Protein AF-A0A2G9I532-F1 (afdb_monomer)

Structure (mmCIF, N/CA/C/O backbone):
data_AF-A0A2G9I532-F1
#
_entry.id   AF-A0A2G9I532-F1
#
loop_
_atom_site.group_PDB
_atom_site.id
_atom_site.type_symbol
_atom_site.label_atom_id
_atom_site.label_alt_id
_atom_site.label_comp_id
_atom_site.label_asym_id
_atom_site.label_entity_id
_atom_site.label_seq_id
_atom_site.pdbx_PDB_ins_code
_atom_site.Cartn_x
_atom_site.Cartn_y
_atom_site.Cartn_z
_atom_site.occupancy
_atom_site.B_iso_or_equiv
_atom_site.auth_seq_id
_atom_site.auth_comp_id
_atom_site.auth_asym_id
_atom_site.auth_atom_id
_atom_site.pdbx_PDB_model_num
ATOM 1 N N . MET A 1 1 ? -0.725 2.016 -11.690 1.00 39.81 1 MET A N 1
ATOM 2 C CA . MET A 1 1 ? -0.797 2.343 -10.247 1.00 39.81 1 MET A CA 1
ATOM 3 C C . MET A 1 1 ? -2.240 2.100 -9.838 1.00 39.81 1 MET A C 1
ATOM 5 O O . MET A 1 1 ? -3.079 2.939 -10.119 1.00 39.81 1 MET A O 1
ATOM 9 N N . ASN A 1 2 ? -2.552 0.916 -9.301 1.00 62.09 2 ASN A N 1
ATOM 10 C CA . ASN A 1 2 ? -3.937 0.419 -9.201 1.00 62.09 2 ASN A CA 1
ATOM 11 C C . ASN A 1 2 ? -4.460 0.492 -7.757 1.00 62.09 2 ASN A C 1
ATOM 13 O O . ASN A 1 2 ? -4.952 -0.496 -7.221 1.00 62.09 2 ASN A O 1
ATOM 17 N N . ARG A 1 3 ? -4.268 1.630 -7.077 1.00 80.50 3 ARG A N 1
ATOM 18 C CA . ARG A 1 3 ? -4.752 1.844 -5.702 1.00 80.50 3 ARG A CA 1
ATOM 19 C C . ARG A 1 3 ? -5.352 3.247 -5.568 1.00 80.50 3 ARG A C 1
ATOM 21 O O . ARG A 1 3 ? -4.725 4.191 -6.055 1.00 80.50 3 ARG A O 1
ATOM 28 N N . PRO A 1 4 ? -6.518 3.403 -4.919 1.00 90.12 4 PRO A N 1
ATOM 29 C CA . PRO A 1 4 ? -7.121 4.711 -4.710 1.00 90.12 4 PRO A CA 1
ATOM 30 C C . PRO A 1 4 ? -6.308 5.537 -3.706 1.00 90.12 4 PRO A C 1
ATOM 32 O O . PRO A 1 4 ? -5.901 5.043 -2.656 1.00 90.12 4 PRO A O 1
ATOM 35 N N . MET A 1 5 ? -6.092 6.813 -4.022 1.00 88.69 5 MET A N 1
ATOM 36 C CA . MET A 1 5 ? -5.532 7.812 -3.110 1.00 88.69 5 MET A CA 1
ATOM 37 C C . MET A 1 5 ? -6.431 9.040 -3.165 1.00 88.69 5 MET A C 1
ATOM 39 O O . MET A 1 5 ? -6.486 9.731 -4.184 1.00 88.69 5 MET A O 1
ATOM 43 N N . CYS A 1 6 ? -7.170 9.289 -2.090 1.00 88.19 6 CYS A N 1
ATOM 44 C CA . CYS A 1 6 ? -8.169 10.350 -2.037 1.00 88.19 6 CYS A CA 1
ATOM 45 C C . CYS A 1 6 ? -8.105 11.093 -0.700 1.00 88.19 6 CYS A C 1
ATOM 47 O O . CYS A 1 6 ? -7.430 10.662 0.233 1.00 88.19 6 CYS A O 1
ATOM 49 N N . ARG A 1 7 ? -8.812 12.225 -0.613 1.00 84.31 7 ARG A N 1
ATOM 50 C CA . ARG A 1 7 ? -8.895 13.022 0.623 1.00 84.31 7 ARG A CA 1
ATOM 51 C C . ARG A 1 7 ? -9.806 12.396 1.672 1.00 84.31 7 ARG A C 1
ATOM 53 O O . ARG A 1 7 ? -9.635 12.689 2.848 1.00 84.31 7 ARG A O 1
ATOM 60 N N . THR A 1 8 ? -10.770 11.584 1.241 1.00 89.94 8 THR A N 1
ATOM 61 C CA . THR A 1 8 ? -11.697 10.894 2.135 1.00 89.94 8 THR A CA 1
ATOM 62 C C . THR A 1 8 ? -11.710 9.395 1.869 1.00 89.94 8 THR A C 1
ATOM 64 O O . THR A 1 8 ? -11.483 8.950 0.738 1.00 89.94 8 THR A O 1
ATOM 67 N N . VAL A 1 9 ? -12.020 8.614 2.904 1.00 95.50 9 VAL A N 1
ATOM 68 C CA . VAL A 1 9 ? -12.234 7.164 2.796 1.00 95.50 9 VAL A CA 1
ATOM 69 C C . VAL A 1 9 ? -13.386 6.867 1.835 1.00 95.50 9 VAL A C 1
ATOM 71 O O . VAL A 1 9 ? -13.276 5.957 1.022 1.00 95.50 9 VAL A O 1
ATOM 74 N N . SER A 1 10 ? -14.454 7.672 1.863 1.00 96.44 10 SER A N 1
ATOM 75 C CA . SER A 1 10 ? -15.580 7.538 0.930 1.00 96.44 10 SER A CA 1
ATOM 76 C C . SER A 1 10 ? -15.126 7.635 -0.528 1.00 96.44 10 SER A C 1
ATOM 78 O O . SER A 1 10 ? -15.414 6.736 -1.314 1.00 96.44 10 SER A O 1
ATOM 80 N N . ASP A 1 11 ? -14.374 8.675 -0.895 1.00 94.56 11 ASP A N 1
ATOM 81 C CA . ASP A 1 11 ? -13.879 8.844 -2.268 1.00 94.56 11 ASP A CA 1
ATOM 82 C C . ASP A 1 11 ? -12.982 7.670 -2.685 1.00 94.56 11 ASP A C 1
ATOM 84 O O . ASP A 1 11 ? -13.119 7.135 -3.785 1.00 94.56 11 ASP A O 1
ATOM 88 N N . ALA A 1 12 ? -12.098 7.228 -1.782 1.00 94.75 12 ALA A N 1
ATOM 89 C CA . ALA A 1 12 ? -11.207 6.106 -2.049 1.00 94.75 12 ALA A CA 1
ATOM 90 C C . ALA A 1 12 ? -11.983 4.806 -2.317 1.00 94.75 12 ALA A C 1
ATOM 92 O O . ALA A 1 12 ? -11.603 4.038 -3.199 1.00 94.75 12 ALA A O 1
ATOM 93 N N . VAL A 1 13 ? -13.085 4.581 -1.599 1.00 97.19 13 VAL A N 1
ATOM 94 C CA . VAL A 1 13 ? -13.956 3.413 -1.782 1.00 97.19 13 VAL A CA 1
ATOM 95 C C . VAL A 1 13 ? -14.721 3.466 -3.103 1.00 97.19 13 VAL A C 1
ATOM 97 O O . VAL A 1 13 ? -14.799 2.449 -3.783 1.00 97.19 13 VAL A O 1
ATOM 100 N N . HIS A 1 14 ? -15.212 4.633 -3.525 1.00 96.00 14 HIS A N 1
ATOM 101 C CA . HIS A 1 14 ? -15.865 4.763 -4.834 1.00 96.00 14 HIS A CA 1
ATOM 102 C C . HIS A 1 14 ? -14.886 4.517 -5.989 1.00 96.00 14 HIS A C 1
ATOM 104 O O . HIS A 1 14 ? -15.241 3.883 -6.981 1.00 96.00 14 HIS A O 1
ATOM 110 N N . VAL A 1 15 ? -13.634 4.970 -5.858 1.00 96.50 15 VAL A N 1
ATOM 111 C CA . VAL A 1 15 ? -12.585 4.638 -6.833 1.00 96.50 15 VAL A CA 1
ATOM 112 C C . VAL A 1 15 ? -12.259 3.144 -6.791 1.00 96.50 15 VAL A C 1
ATOM 114 O O . VAL A 1 15 ? -12.103 2.546 -7.851 1.00 96.50 15 VAL A O 1
ATOM 117 N N . LEU A 1 16 ? -12.188 2.525 -5.604 1.00 95.44 16 LEU A N 1
ATOM 118 C CA . LEU A 1 16 ? -11.968 1.081 -5.473 1.00 95.44 16 LEU A CA 1
ATOM 119 C C . LEU A 1 16 ? -13.054 0.279 -6.201 1.00 95.44 16 LEU A C 1
ATOM 121 O O . LEU A 1 16 ? -12.720 -0.618 -6.970 1.00 95.44 16 LEU A O 1
ATOM 125 N N . ASP A 1 17 ? -14.323 0.641 -6.010 1.00 94.62 17 ASP A N 1
ATOM 126 C CA . ASP A 1 17 ? -15.461 0.014 -6.692 1.00 94.62 17 ASP A CA 1
ATOM 127 C C . ASP A 1 17 ? -15.369 0.123 -8.217 1.00 94.62 17 ASP A C 1
ATOM 129 O O . ASP A 1 17 ? -15.773 -0.796 -8.925 1.00 94.62 17 ASP A O 1
ATOM 133 N N . ALA A 1 18 ? -14.798 1.213 -8.733 1.00 94.50 18 ALA A N 1
ATOM 134 C CA . ALA A 1 18 ? -14.633 1.410 -10.169 1.00 94.50 18 ALA A CA 1
ATOM 135 C C . ALA A 1 18 ? -13.472 0.603 -10.779 1.00 94.50 18 ALA A C 1
ATOM 137 O O . ALA A 1 18 ? -13.520 0.285 -11.966 1.00 94.50 18 ALA A O 1
ATOM 138 N N . ILE A 1 19 ? -12.415 0.309 -10.009 1.00 92.75 19 ILE A N 1
ATOM 139 C CA . ILE A 1 19 ? -11.191 -0.331 -10.532 1.00 92.75 19 ILE A CA 1
ATOM 140 C C . ILE A 1 19 ? -11.081 -1.822 -10.203 1.00 92.75 19 ILE A C 1
ATOM 142 O O . ILE A 1 19 ? -10.226 -2.503 -10.767 1.00 92.75 19 ILE A O 1
ATOM 146 N N . VAL A 1 20 ? -11.878 -2.328 -9.261 1.00 93.31 20 VAL A N 1
ATOM 147 C CA . VAL A 1 20 ? -11.806 -3.726 -8.835 1.00 93.31 20 VAL A CA 1
ATOM 148 C C . VAL A 1 20 ? -12.529 -4.636 -9.831 1.00 93.31 20 VAL A C 1
ATOM 150 O O . VAL A 1 20 ? -13.640 -4.351 -10.270 1.00 93.31 20 VAL A O 1
ATOM 153 N N . GLY A 1 21 ? -11.916 -5.764 -10.186 1.00 92.62 21 GLY A N 1
ATOM 154 C CA . GLY A 1 21 ? -12.535 -6.715 -11.100 1.00 92.62 21 GLY A CA 1
ATOM 155 C C . GLY A 1 21 ? -11.574 -7.772 -11.621 1.00 92.62 21 GLY A C 1
ATOM 156 O O . GLY A 1 21 ? -10.377 -7.753 -11.335 1.00 92.62 21 GLY A O 1
ATOM 157 N N . TYR A 1 22 ? -12.135 -8.706 -12.383 1.00 94.25 22 TYR A N 1
ATOM 158 C CA . TYR A 1 22 ? -11.370 -9.674 -13.157 1.00 94.25 22 TYR A CA 1
ATOM 159 C C . TYR A 1 22 ? -10.846 -9.030 -14.445 1.00 94.25 22 TYR A C 1
ATOM 161 O O . TYR A 1 22 ? -11.600 -8.350 -15.140 1.00 94.25 22 TYR A O 1
ATOM 169 N N . ASP A 1 23 ? -9.585 -9.289 -14.781 1.00 94.00 23 ASP A N 1
ATOM 170 C CA . ASP A 1 23 ? -8.948 -8.846 -16.020 1.00 94.00 23 ASP A CA 1
ATOM 171 C C . ASP A 1 23 ? -8.441 -10.062 -16.805 1.00 94.00 23 ASP A C 1
ATOM 173 O O . ASP A 1 23 ? -7.705 -10.901 -16.284 1.00 94.00 23 ASP A O 1
ATOM 177 N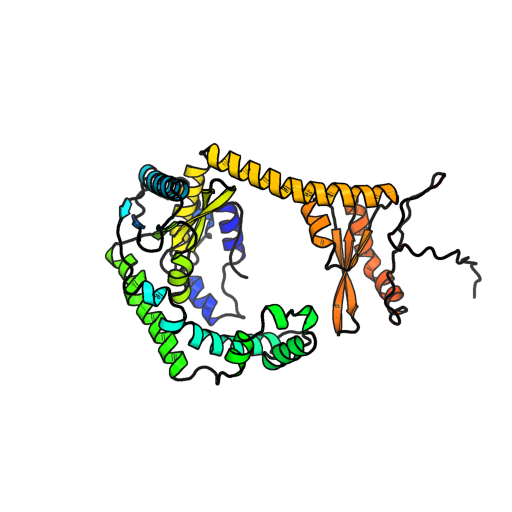 N . ASN A 1 24 ? -8.821 -10.151 -18.081 1.00 94.38 24 ASN A N 1
ATOM 178 C CA . ASN A 1 24 ? -8.349 -11.199 -18.986 1.00 94.38 24 ASN A CA 1
ATOM 179 C C . ASN A 1 24 ? -6.859 -11.068 -19.323 1.00 94.38 24 ASN A C 1
ATOM 181 O O . ASN A 1 24 ? -6.246 -12.071 -19.683 1.00 94.38 24 ASN A O 1
ATOM 185 N N . ASN A 1 25 ? -6.291 -9.867 -19.201 1.00 90.44 25 ASN A N 1
ATOM 186 C CA . ASN A 1 25 ? -4.865 -9.618 -19.403 1.00 90.44 25 ASN A CA 1
ATOM 187 C C . ASN A 1 25 ? -4.037 -9.903 -18.138 1.00 90.44 25 ASN A C 1
ATOM 189 O O . ASN A 1 25 ? -2.822 -10.041 -18.224 1.00 90.44 25 ASN A O 1
ATOM 193 N N . ASP A 1 26 ? -4.688 -10.058 -16.979 1.00 91.75 26 ASP A N 1
ATOM 194 C CA . ASP A 1 26 ? -4.070 -10.510 -15.728 1.00 91.75 26 ASP A CA 1
ATOM 195 C C . ASP A 1 26 ? -4.939 -11.581 -15.034 1.00 91.75 26 ASP A C 1
ATOM 197 O O . ASP A 1 26 ? -5.471 -11.389 -13.931 1.00 91.75 26 ASP A O 1
ATOM 201 N N . PRO A 1 27 ? -5.140 -12.744 -15.679 1.00 92.06 27 PRO A N 1
ATOM 202 C CA . PRO A 1 27 ? -6.117 -13.718 -15.214 1.00 92.06 27 PRO A CA 1
ATOM 203 C C . PRO A 1 27 ? -5.651 -14.450 -13.951 1.00 92.06 27 PRO A C 1
ATOM 205 O O . PRO A 1 27 ? -6.486 -14.929 -13.181 1.00 92.06 27 PRO A O 1
ATOM 208 N N . GLN A 1 28 ? -4.337 -14.559 -13.718 1.00 88.38 28 GLN A N 1
ATOM 209 C CA . GLN A 1 28 ? -3.797 -15.260 -12.551 1.00 88.38 28 GLN A CA 1
ATOM 210 C C . GLN A 1 28 ? -4.017 -14.459 -11.264 1.00 88.38 28 GLN A C 1
ATOM 212 O O . GLN A 1 28 ? -4.531 -15.013 -10.283 1.00 88.38 28 GLN A O 1
ATOM 217 N N . ALA A 1 29 ? -3.678 -13.164 -11.263 1.00 86.81 29 ALA A N 1
ATOM 218 C CA . ALA A 1 29 ? -3.830 -12.343 -10.069 1.00 86.81 29 ALA A CA 1
ATOM 219 C C . ALA A 1 29 ? -5.304 -11.999 -9.820 1.00 86.81 29 ALA A C 1
ATOM 221 O O . ALA A 1 29 ? -5.814 -12.187 -8.709 1.00 86.81 29 ALA A O 1
ATOM 222 N N . THR A 1 30 ? -6.025 -11.566 -10.858 1.00 93.38 30 THR A N 1
ATOM 223 C CA . THR A 1 30 ? -7.379 -11.025 -10.681 1.00 93.38 30 THR A CA 1
ATOM 224 C C . THR A 1 30 ? -8.436 -12.097 -10.411 1.00 93.38 30 THR A C 1
ATOM 226 O O . THR A 1 30 ? -9.376 -11.841 -9.655 1.00 93.38 30 THR A O 1
ATOM 229 N N . ARG A 1 31 ? -8.279 -13.338 -10.904 1.00 93.44 31 ARG A N 1
ATOM 230 C CA . ARG A 1 31 ? -9.199 -14.450 -10.575 1.00 93.44 31 ARG A CA 1
ATOM 231 C C . ARG A 1 31 ? -9.176 -14.777 -9.089 1.00 93.44 31 ARG A C 1
ATOM 233 O O . ARG A 1 31 ? -10.222 -14.910 -8.458 1.00 93.44 31 ARG A O 1
ATOM 240 N N . SER A 1 32 ? -7.974 -14.897 -8.533 1.00 89.06 32 SER A N 1
ATOM 241 C CA . SER A 1 32 ? -7.781 -15.209 -7.117 1.00 89.06 32 SER A CA 1
ATOM 242 C C . SER A 1 32 ? -8.265 -14.075 -6.218 1.00 89.06 32 SER A C 1
ATOM 244 O O . SER A 1 32 ? -8.790 -14.350 -5.141 1.00 89.06 32 SER A O 1
ATOM 246 N N . ALA A 1 33 ? -8.107 -12.822 -6.657 1.00 90.06 33 ALA A N 1
ATOM 247 C CA . ALA A 1 33 ? -8.576 -11.642 -5.938 1.00 90.06 33 ALA A CA 1
ATOM 248 C C . ALA A 1 33 ? -10.102 -11.464 -6.008 1.00 90.06 33 ALA A C 1
ATOM 250 O O . ALA A 1 33 ? -10.707 -11.041 -5.027 1.00 90.06 33 ALA A O 1
ATOM 251 N N . SER A 1 34 ? -10.740 -11.853 -7.118 1.00 92.19 34 SER A N 1
ATOM 252 C CA . SER A 1 34 ? -12.181 -11.652 -7.344 1.00 92.19 34 SER A CA 1
ATOM 253 C C . SER A 1 34 ? -13.067 -12.299 -6.276 1.00 92.19 34 SER A C 1
ATOM 255 O O . SER A 1 34 ? -14.143 -11.791 -5.981 1.00 92.19 34 SER A O 1
ATOM 257 N N . LYS A 1 35 ? -12.600 -13.374 -5.626 1.00 93.38 35 LYS A N 1
ATOM 258 C CA . LYS A 1 35 ? -13.319 -14.026 -4.515 1.00 93.38 35 LYS A CA 1
ATOM 259 C C . LYS A 1 35 ? -13.481 -13.139 -3.271 1.00 93.38 35 LYS A C 1
ATOM 261 O O . LYS A 1 35 ? -14.270 -13.469 -2.393 1.00 93.38 35 LYS A O 1
ATOM 266 N N . TYR A 1 36 ? -12.690 -12.072 -3.164 1.00 94.69 36 TYR A N 1
ATOM 267 C CA . TYR A 1 36 ? -12.730 -11.117 -2.058 1.00 94.69 36 TYR A CA 1
ATOM 268 C C . TYR A 1 36 ? -13.593 -9.888 -2.362 1.00 94.69 36 TYR A C 1
ATOM 270 O O . TYR A 1 36 ? -13.799 -9.063 -1.472 1.00 94.69 36 TYR A O 1
ATOM 278 N N . ILE A 1 37 ? -14.097 -9.754 -3.594 1.00 95.12 37 ILE A N 1
ATOM 279 C CA . ILE A 1 37 ? -14.968 -8.644 -3.978 1.00 95.12 37 ILE A CA 1
ATOM 280 C C . ILE A 1 37 ? -16.370 -8.922 -3.417 1.00 95.12 37 ILE A C 1
ATOM 282 O O . ILE A 1 37 ? -16.979 -9.936 -3.768 1.00 95.12 37 ILE A O 1
ATOM 286 N N . PRO A 1 38 ? -16.903 -8.059 -2.539 1.00 96.19 38 PRO A N 1
ATOM 287 C CA . PRO A 1 38 ? -18.226 -8.249 -1.964 1.00 96.19 38 PRO A CA 1
ATOM 288 C C . PRO A 1 38 ? -19.328 -8.020 -3.007 1.00 96.19 38 PRO A C 1
ATOM 290 O O . PRO A 1 38 ? -19.259 -7.105 -3.830 1.00 96.19 38 PRO A O 1
ATOM 293 N N . HIS A 1 39 ? -20.400 -8.811 -2.931 1.00 94.94 39 HIS A N 1
ATOM 294 C CA . HIS A 1 39 ? -21.611 -8.548 -3.709 1.00 94.94 39 HIS A CA 1
ATOM 295 C C . HIS A 1 39 ? -22.183 -7.173 -3.345 1.00 94.94 39 HIS A C 1
ATOM 297 O O . HIS A 1 39 ? -22.410 -6.898 -2.170 1.00 94.94 39 HIS A O 1
ATOM 303 N N . GLY A 1 40 ? -22.426 -6.324 -4.346 1.00 93.88 40 GLY A N 1
ATOM 304 C CA . GLY A 1 40 ? -22.905 -4.951 -4.143 1.00 93.88 40 GLY A CA 1
ATOM 305 C C . GLY A 1 40 ? -21.804 -3.907 -3.918 1.00 93.88 40 GLY A C 1
ATOM 306 O O . GLY A 1 40 ? -22.131 -2.755 -3.658 1.00 93.88 40 GLY A O 1
ATOM 307 N N . GLY A 1 41 ? -20.523 -4.281 -4.033 1.00 96.12 41 GLY A N 1
ATOM 308 C CA . GLY A 1 41 ? -19.398 -3.344 -3.950 1.00 96.12 41 GLY A CA 1
ATOM 309 C C . GLY A 1 41 ? -18.984 -2.985 -2.522 1.00 96.12 41 GLY A C 1
ATOM 310 O O . GLY A 1 41 ? -19.561 -3.441 -1.535 1.00 96.12 41 GLY A O 1
ATOM 311 N N . TYR A 1 42 ? -17.938 -2.186 -2.400 1.00 97.88 42 TYR A N 1
ATOM 312 C CA . TYR A 1 42 ? -17.297 -1.788 -1.158 1.00 97.88 42 TYR A CA 1
ATOM 313 C C . TYR A 1 42 ? -17.975 -0.588 -0.481 1.00 97.88 42 TYR A C 1
ATOM 315 O O . TYR A 1 42 ? -17.878 -0.443 0.739 1.00 97.88 42 TYR A O 1
ATOM 323 N N . SER A 1 43 ? -18.699 0.249 -1.227 1.00 97.69 43 SER A N 1
ATOM 324 C CA . SER A 1 43 ? -19.435 1.409 -0.687 1.00 97.69 43 SER A CA 1
ATOM 325 C C . SER A 1 43 ? -20.389 1.068 0.470 1.00 97.69 43 SER A C 1
ATOM 327 O O . SER A 1 43 ? -20.527 1.857 1.406 1.00 97.69 43 SER A O 1
ATOM 329 N N . GLN A 1 44 ? -20.965 -0.140 0.498 1.00 98.00 44 GLN A N 1
ATOM 330 C CA . GLN A 1 44 ? -21.833 -0.615 1.590 1.00 98.00 44 GLN A CA 1
ATOM 331 C C . GLN A 1 44 ? -21.135 -0.722 2.966 1.00 98.00 44 GLN A C 1
ATOM 333 O O . GLN A 1 44 ? -21.795 -0.855 4.000 1.00 98.00 44 GLN A O 1
ATOM 338 N N . PHE A 1 45 ? -19.800 -0.688 2.995 1.00 98.38 45 PHE A N 1
ATOM 339 C CA . PHE A 1 45 ? -18.991 -0.781 4.213 1.00 98.38 45 PHE A CA 1
ATOM 340 C C . PHE A 1 45 ? -18.633 0.593 4.806 1.00 98.38 45 PHE A C 1
ATOM 342 O O . PHE A 1 45 ? -17.987 0.661 5.850 1.00 98.38 45 PHE A O 1
ATOM 349 N N . LEU A 1 46 ? -19.096 1.698 4.210 1.00 98.25 46 LEU A N 1
ATOM 350 C CA . LEU A 1 46 ? -18.958 3.057 4.750 1.00 98.25 46 LEU A CA 1
ATOM 351 C C . LEU A 1 46 ? -19.910 3.285 5.943 1.00 98.25 46 LEU A C 1
ATOM 353 O O . LEU A 1 46 ? -20.908 4.000 5.854 1.00 98.25 46 LEU A O 1
ATOM 357 N N . LYS A 1 47 ? -19.613 2.650 7.083 1.00 97.50 47 LYS A N 1
ATOM 358 C CA . LYS A 1 47 ? -20.456 2.659 8.292 1.00 97.50 47 LYS A CA 1
ATOM 359 C C . LYS A 1 47 ? -19.880 3.566 9.387 1.00 97.50 47 LYS A C 1
ATOM 361 O O . LYS A 1 47 ? -18.808 3.251 9.902 1.00 97.50 47 LYS A O 1
ATOM 366 N N . PRO A 1 48 ? -20.575 4.640 9.818 1.00 95.25 48 PRO A N 1
ATOM 367 C CA . PRO A 1 48 ? -20.069 5.542 10.864 1.00 95.25 48 PRO A CA 1
ATOM 368 C C . PRO A 1 48 ? -19.790 4.852 12.208 1.00 95.25 48 PRO A C 1
ATOM 370 O O . PRO A 1 48 ? -18.900 5.255 12.944 1.00 95.25 48 PRO A O 1
ATOM 373 N N . ASN A 1 49 ? -20.522 3.781 12.522 1.00 96.12 49 ASN A N 1
ATOM 374 C CA . ASN A 1 49 ? -20.353 2.964 13.727 1.00 96.12 49 ASN A CA 1
ATOM 375 C C . ASN A 1 49 ? -19.498 1.700 13.491 1.00 96.12 49 ASN A C 1
ATOM 377 O O . ASN A 1 49 ? -19.552 0.761 14.288 1.00 96.12 49 ASN A O 1
ATOM 381 N N . GLY A 1 50 ? -18.714 1.669 12.409 1.00 97.38 50 GLY A N 1
ATOM 382 C CA . GLY A 1 50 ? -17.922 0.519 11.962 1.00 97.38 50 GLY A CA 1
ATOM 383 C C . GLY A 1 50 ? -16.841 0.031 12.935 1.00 97.38 50 GLY A C 1
ATOM 384 O O . GLY A 1 50 ? -16.326 -1.067 12.751 1.00 97.38 50 GLY A O 1
ATOM 385 N N . LEU A 1 51 ? -16.526 0.787 13.994 1.00 98.19 51 LEU A N 1
ATOM 386 C CA . LEU A 1 51 ? -15.572 0.395 15.042 1.00 98.19 51 LEU A CA 1
ATOM 387 C C . LEU A 1 51 ? -16.174 -0.505 16.132 1.00 98.19 51 LEU A C 1
ATOM 389 O O . LEU A 1 51 ? -15.428 -1.208 16.817 1.00 98.19 51 LEU A O 1
ATOM 393 N N . LYS A 1 52 ? -17.504 -0.526 16.295 1.00 98.12 52 LYS A N 1
ATOM 394 C CA . LYS A 1 52 ? -18.159 -1.236 17.402 1.00 98.12 52 LYS A CA 1
ATOM 395 C C . LYS A 1 52 ? -17.852 -2.736 17.360 1.00 98.12 52 LYS A C 1
ATOM 397 O O . LYS A 1 52 ? -18.246 -3.439 16.433 1.00 98.12 52 LYS A O 1
ATOM 402 N N . GLY A 1 53 ? -17.180 -3.228 18.399 1.00 97.25 53 GLY A N 1
ATOM 403 C CA . GLY A 1 53 ? -16.811 -4.634 18.559 1.00 97.25 53 GLY A CA 1
ATOM 404 C C . GLY A 1 53 ? -15.595 -5.080 17.742 1.00 97.25 53 GLY A C 1
ATOM 405 O O . GLY A 1 53 ? -15.204 -6.240 17.868 1.00 97.25 53 GLY A O 1
ATOM 406 N N . LYS A 1 54 ? -14.975 -4.198 16.942 1.00 98.56 54 LYS A N 1
ATOM 407 C CA . LYS A 1 54 ? -13.767 -4.541 16.177 1.00 98.56 54 LYS A CA 1
ATOM 408 C C . LYS A 1 54 ? -12.595 -4.772 17.115 1.00 98.56 54 LYS A C 1
ATOM 410 O O . LYS A 1 54 ? -12.366 -3.982 18.029 1.00 98.56 54 LYS A O 1
ATOM 415 N N . ARG A 1 55 ? -11.832 -5.835 16.878 1.00 98.75 55 ARG A N 1
ATOM 416 C CA . ARG A 1 55 ? -10.634 -6.165 17.658 1.00 98.75 55 ARG A CA 1
ATOM 417 C C . ARG A 1 55 ? -9.396 -5.687 16.918 1.00 98.75 55 ARG A C 1
ATOM 419 O O . ARG A 1 55 ? -9.072 -6.218 15.859 1.00 98.75 55 ARG A O 1
ATOM 426 N N . LEU A 1 56 ? -8.707 -4.694 17.464 1.00 98.75 56 LEU A N 1
ATOM 427 C CA . LEU A 1 56 ? -7.571 -4.053 16.811 1.00 98.75 56 LEU A CA 1
ATOM 428 C C . LEU A 1 56 ? -6.283 -4.313 17.596 1.00 98.75 56 LEU A C 1
ATOM 430 O O . LEU A 1 56 ? -6.219 -4.046 18.795 1.00 98.75 56 LEU A O 1
ATOM 434 N N . GLY A 1 57 ? -5.266 -4.850 16.929 1.00 98.00 57 GLY A N 1
ATOM 435 C CA . GLY A 1 57 ? -3.969 -5.146 17.534 1.00 98.00 57 GLY A CA 1
ATOM 436 C C . GLY A 1 57 ? -3.004 -3.970 17.447 1.00 98.00 57 GLY A C 1
ATOM 437 O O . GLY A 1 57 ? -2.917 -3.320 16.406 1.00 98.00 57 GLY A O 1
ATOM 438 N N . ILE A 1 58 ? -2.243 -3.723 18.511 1.00 96.62 58 ILE A N 1
ATOM 439 C CA . ILE A 1 58 ? -1.203 -2.693 18.543 1.00 96.62 58 ILE A CA 1
ATOM 440 C C . ILE A 1 58 ? 0.146 -3.371 18.746 1.00 96.62 58 ILE A C 1
ATOM 442 O O . ILE A 1 58 ? 0.390 -4.009 19.769 1.00 96.62 58 ILE A O 1
ATOM 446 N N . VAL A 1 59 ? 1.031 -3.192 17.771 1.00 91.56 59 VAL A N 1
ATOM 447 C CA . VAL A 1 59 ? 2.438 -3.587 17.860 1.00 91.56 59 VAL A CA 1
ATOM 448 C C . VAL A 1 59 ? 3.223 -2.315 18.144 1.00 91.56 59 VAL A C 1
ATOM 450 O O . VAL A 1 59 ? 3.349 -1.463 17.269 1.00 91.56 59 VAL A O 1
ATOM 453 N N . ARG A 1 60 ? 3.652 -2.124 19.396 1.00 88.81 60 ARG A N 1
ATOM 454 C CA . ARG A 1 60 ? 4.273 -0.866 19.852 1.00 88.81 60 ARG A CA 1
ATOM 455 C C . ARG A 1 60 ? 5.692 -0.706 19.328 1.00 88.81 60 ARG A C 1
ATOM 457 O O . ARG A 1 60 ? 6.065 0.384 18.885 1.00 88.81 60 ARG A O 1
ATOM 464 N N . ASP A 1 61 ? 6.464 -1.784 19.402 1.00 82.00 61 ASP A N 1
ATOM 465 C CA . ASP A 1 61 ? 7.859 -1.769 18.998 1.00 82.00 61 ASP A CA 1
ATOM 466 C C . ASP A 1 61 ? 7.990 -1.423 17.508 1.00 82.00 61 ASP A C 1
ATOM 468 O O . ASP A 1 61 ? 7.209 -1.894 16.681 1.00 82.00 61 ASP A O 1
ATOM 472 N N . LEU A 1 62 ? 8.940 -0.541 17.190 1.00 79.12 62 LEU A N 1
ATOM 473 C CA . LEU A 1 62 ? 9.227 0.029 15.863 1.00 79.12 62 LEU A CA 1
ATOM 474 C C . LEU A 1 62 ? 8.099 0.830 15.181 1.00 79.12 62 LEU A C 1
ATOM 476 O O . LEU A 1 62 ? 8.390 1.678 14.339 1.00 79.12 62 LEU A O 1
ATOM 480 N N . PHE A 1 63 ? 6.826 0.638 15.535 1.00 81.12 63 PHE A N 1
ATOM 481 C CA . PHE A 1 63 ? 5.701 1.325 14.886 1.00 81.12 63 PHE A CA 1
ATOM 482 C C . PHE A 1 63 ? 5.141 2.514 15.671 1.00 81.12 63 PHE A C 1
ATOM 484 O O . PHE A 1 63 ? 4.478 3.362 15.076 1.00 81.12 63 PHE A O 1
ATOM 491 N N . PHE A 1 64 ? 5.431 2.608 16.972 1.00 78.38 64 PHE A N 1
ATOM 492 C CA . PHE A 1 64 ? 5.047 3.737 17.833 1.00 78.38 64 PHE A CA 1
ATOM 493 C C . PHE A 1 64 ? 6.251 4.388 18.533 1.00 78.38 64 PHE A C 1
ATOM 495 O O . PHE A 1 64 ? 6.117 5.031 19.578 1.00 78.38 64 PHE A O 1
ATOM 502 N N . GLN A 1 65 ? 7.448 4.232 17.964 1.00 76.06 65 GLN A N 1
ATOM 503 C CA . GLN A 1 65 ? 8.650 4.900 18.451 1.00 76.06 65 GLN A CA 1
ATOM 504 C C . GLN A 1 65 ? 8.732 6.316 17.863 1.00 76.06 65 GLN A C 1
ATOM 506 O O . GLN A 1 65 ? 9.160 6.512 16.728 1.00 76.06 65 GLN A O 1
ATOM 511 N N . PHE A 1 66 ? 8.316 7.316 18.643 1.00 74.56 66 PHE A N 1
ATOM 512 C CA . PHE A 1 66 ? 8.421 8.728 18.262 1.00 74.56 66 PHE A CA 1
ATOM 513 C C . PHE A 1 66 ? 9.410 9.459 19.160 1.00 74.56 66 PHE A C 1
ATOM 515 O O . PHE A 1 66 ? 9.334 9.368 20.386 1.00 74.56 66 PHE A O 1
ATOM 522 N N . SER A 1 67 ? 10.290 10.247 18.547 1.00 72.62 67 SER A N 1
ATOM 523 C CA . SER A 1 67 ? 11.115 11.223 19.262 1.00 72.62 67 SER A CA 1
ATOM 524 C C . SER A 1 67 ? 10.310 12.467 19.662 1.00 72.62 67 SER A C 1
ATOM 526 O O . SER A 1 67 ? 10.574 13.071 20.702 1.00 72.62 67 SER A O 1
ATOM 528 N N . ASP A 1 68 ? 9.296 12.833 18.873 1.00 78.06 68 ASP A N 1
ATOM 529 C CA . ASP A 1 68 ? 8.431 13.981 19.137 1.00 78.06 68 ASP A CA 1
ATOM 530 C C . ASP A 1 68 ? 7.296 13.625 20.118 1.00 78.06 68 ASP A C 1
ATOM 532 O O . ASP A 1 68 ? 6.457 12.751 19.871 1.00 78.06 68 ASP A O 1
ATOM 536 N N . LYS A 1 69 ? 7.250 14.345 21.247 1.00 83.00 69 LYS A N 1
ATOM 537 C CA . LYS A 1 69 ? 6.236 14.175 22.299 1.00 83.00 69 LYS A CA 1
ATOM 538 C C . LYS A 1 69 ? 4.814 14.478 21.820 1.00 83.00 69 LYS A C 1
ATOM 540 O O . LYS A 1 69 ? 3.887 13.830 22.299 1.00 83.00 69 LYS A O 1
ATOM 545 N N . LEU A 1 70 ? 4.632 15.436 20.909 1.00 77.38 70 LEU A N 1
ATOM 546 C CA . LEU A 1 70 ? 3.320 15.770 20.350 1.00 77.38 70 LEU A CA 1
ATOM 547 C C . LEU A 1 70 ? 2.799 14.619 19.491 1.00 77.38 70 LEU A C 1
ATOM 549 O O . LEU A 1 70 ? 1.649 14.213 19.634 1.00 77.38 70 LEU A O 1
ATOM 553 N N . VAL A 1 71 ? 3.661 14.048 18.650 1.00 77.69 71 VAL A N 1
ATOM 554 C CA . VAL A 1 71 ? 3.303 12.900 17.806 1.00 77.69 71 VAL A CA 1
ATOM 555 C C . VAL A 1 71 ? 2.937 11.693 18.661 1.00 77.69 71 VAL A C 1
ATOM 557 O O . VAL A 1 71 ? 1.930 11.032 18.403 1.00 77.69 71 VAL A O 1
ATOM 560 N N . LYS A 1 72 ? 3.704 11.448 19.730 1.00 84.06 72 LYS A N 1
ATOM 561 C CA . LYS A 1 72 ? 3.383 10.411 20.712 1.00 84.06 72 LYS A CA 1
ATOM 562 C C . LYS A 1 72 ? 2.022 10.651 21.365 1.00 84.06 72 LYS A C 1
ATOM 564 O O . LYS A 1 72 ? 1.197 9.745 21.382 1.00 84.06 72 LYS A O 1
ATOM 569 N N . HIS A 1 73 ? 1.777 11.860 21.869 1.00 84.56 73 HIS A N 1
ATOM 570 C CA . HIS A 1 73 ? 0.509 12.207 22.511 1.00 84.56 73 HIS A CA 1
ATOM 571 C C . HIS A 1 73 ? -0.679 12.029 21.560 1.00 84.56 73 HIS A C 1
ATOM 573 O O . HIS A 1 73 ? -1.654 11.372 21.914 1.00 84.56 73 HIS A O 1
ATOM 579 N N . THR A 1 74 ? -0.560 12.531 20.331 1.00 82.31 74 THR A N 1
ATOM 580 C CA . THR A 1 74 ? -1.649 12.449 19.351 1.00 82.31 74 THR A CA 1
ATOM 581 C C . THR A 1 74 ? -1.897 11.013 18.896 1.00 82.31 74 THR A C 1
ATOM 583 O O . THR A 1 74 ? -3.038 10.598 18.717 1.00 82.31 74 THR A O 1
ATOM 586 N N . SER A 1 75 ? -0.843 10.201 18.787 1.00 86.12 75 SER A N 1
ATOM 587 C CA . SER A 1 75 ? -0.990 8.767 18.520 1.00 86.12 75 SER A CA 1
ATOM 588 C C . SER A 1 75 ? -1.787 8.064 19.626 1.00 86.12 75 SER A C 1
ATOM 590 O O . SER A 1 75 ? -2.677 7.277 19.315 1.00 86.12 75 SER A O 1
ATOM 592 N N . GLU A 1 76 ? -1.548 8.383 20.903 1.00 90.31 76 GLU A N 1
ATOM 593 C CA . GLU A 1 76 ? -2.362 7.846 22.007 1.00 90.31 76 GLU A CA 1
ATOM 594 C C . GLU A 1 76 ? -3.808 8.361 21.982 1.00 90.31 76 GLU A C 1
ATOM 596 O O . GLU A 1 76 ? -4.731 7.588 22.235 1.00 90.31 76 GLU A O 1
ATOM 601 N N . GLN A 1 77 ? -4.037 9.633 21.636 1.00 89.81 77 GLN A N 1
ATOM 602 C CA . GLN A 1 77 ? -5.392 10.181 21.471 1.00 89.81 77 GLN A CA 1
ATOM 603 C C . GLN A 1 77 ? -6.164 9.469 20.353 1.00 89.81 77 GLN A C 1
ATOM 605 O O . GLN A 1 77 ? -7.349 9.165 20.507 1.00 89.81 77 GLN A O 1
ATOM 610 N N . ASN A 1 78 ? -5.493 9.126 19.253 1.00 91.56 78 ASN A N 1
ATOM 611 C CA . ASN A 1 78 ? -6.092 8.349 18.172 1.00 91.56 78 ASN A CA 1
ATOM 612 C C . ASN A 1 78 ? -6.481 6.939 18.639 1.00 91.56 78 ASN A C 1
ATOM 614 O O . ASN A 1 78 ? -7.594 6.484 18.370 1.00 91.56 78 ASN A O 1
ATOM 618 N N . LEU A 1 79 ? -5.622 6.267 19.413 1.00 94.75 79 LEU A N 1
ATOM 619 C CA . LEU A 1 79 ? -5.966 4.983 20.037 1.00 94.75 79 LEU A CA 1
ATOM 620 C C . LEU A 1 79 ? -7.138 5.130 21.022 1.00 94.75 79 LEU A C 1
ATOM 622 O O . LEU A 1 79 ? -8.028 4.281 21.068 1.00 94.75 79 LEU A O 1
ATOM 626 N N . GLN A 1 80 ? -7.193 6.224 21.780 1.00 95.12 80 GLN A N 1
ATOM 627 C CA . GLN A 1 80 ? -8.311 6.491 22.680 1.00 95.12 80 GLN A CA 1
ATOM 628 C C . GLN A 1 80 ? -9.626 6.706 21.921 1.00 95.12 80 GLN A C 1
ATOM 630 O O . GLN A 1 80 ? -10.656 6.169 22.330 1.00 95.12 80 GLN A O 1
ATOM 635 N N . THR A 1 81 ? -9.581 7.403 20.786 1.00 94.81 81 THR A N 1
ATOM 636 C CA . THR A 1 81 ? -10.732 7.595 19.894 1.00 94.81 81 THR A CA 1
ATOM 637 C C . THR A 1 81 ? -11.269 6.252 19.398 1.00 94.81 81 THR A C 1
ATOM 639 O O . THR A 1 81 ? -12.479 6.022 19.429 1.00 94.81 81 THR A O 1
ATOM 642 N N . LEU A 1 82 ? -10.387 5.316 19.019 1.00 97.31 82 LEU A N 1
ATOM 643 C CA . LEU A 1 82 ? -10.791 3.958 18.632 1.00 97.31 82 LEU A CA 1
ATOM 644 C C . LEU A 1 82 ? -11.537 3.239 19.770 1.00 97.31 82 LEU A C 1
ATOM 646 O O . LEU A 1 82 ? -12.606 2.673 19.535 1.00 97.31 82 LEU A O 1
ATOM 650 N N . ARG A 1 83 ? -11.022 3.302 21.010 1.00 97.62 83 ARG A N 1
ATOM 651 C CA . ARG A 1 83 ? -11.681 2.700 22.189 1.00 97.62 83 ARG A CA 1
ATOM 652 C C . ARG A 1 83 ? -13.050 3.319 22.463 1.00 97.62 83 ARG A C 1
ATOM 654 O O . ARG A 1 83 ? -14.017 2.591 22.666 1.00 97.62 83 ARG A O 1
ATOM 661 N N . GLN A 1 84 ? -13.139 4.649 22.454 1.00 96.94 84 GLN A N 1
ATOM 662 C CA . GLN A 1 84 ? -14.385 5.381 22.714 1.00 96.94 84 GLN A CA 1
ATOM 663 C C . GLN A 1 84 ? -15.476 5.058 21.686 1.00 96.94 84 GLN A C 1
ATOM 665 O O . GLN A 1 84 ? -16.652 5.015 22.033 1.00 96.94 84 GLN A O 1
ATOM 670 N N . ASN A 1 85 ? -15.085 4.746 20.449 1.00 96.88 85 ASN A N 1
ATOM 671 C CA . ASN A 1 85 ? -15.994 4.325 19.383 1.00 96.88 85 ASN A CA 1
ATOM 672 C C . ASN A 1 85 ? -16.248 2.803 19.356 1.00 96.88 85 ASN A C 1
ATOM 674 O O . ASN A 1 85 ? -16.792 2.264 18.391 1.00 96.88 85 ASN A O 1
ATOM 678 N N . GLY A 1 86 ? -15.901 2.100 20.438 1.00 97.44 86 GLY A N 1
ATOM 679 C CA . GLY A 1 86 ? -16.304 0.718 20.686 1.00 97.44 86 GLY A CA 1
ATOM 680 C C . GLY A 1 86 ? -15.354 -0.351 20.151 1.00 97.44 86 GLY A C 1
ATOM 681 O O . GLY A 1 86 ? -15.734 -1.524 20.166 1.00 97.44 86 GLY A O 1
ATOM 682 N N . ALA A 1 87 ? -14.149 0.012 19.701 1.00 98.56 87 ALA A N 1
ATOM 683 C CA . ALA A 1 87 ? -13.130 -0.970 19.346 1.00 98.56 87 ALA A CA 1
ATOM 684 C C . ALA A 1 87 ? -12.451 -1.550 20.599 1.00 98.56 87 ALA A C 1
ATOM 686 O O . ALA A 1 87 ? -12.149 -0.848 21.566 1.00 98.56 87 ALA A O 1
ATOM 687 N N . VAL A 1 88 ? -12.153 -2.845 20.557 1.00 98.56 88 VAL A N 1
ATOM 688 C CA . VAL A 1 88 ? -11.354 -3.550 21.560 1.00 98.56 88 VAL A CA 1
ATOM 689 C C . VAL A 1 88 ? -9.895 -3.502 21.123 1.00 98.56 88 VAL A C 1
ATOM 691 O O . VAL A 1 88 ? -9.531 -4.132 20.131 1.00 98.56 88 VAL A O 1
ATOM 694 N N . LEU A 1 89 ? -9.052 -2.775 21.858 1.00 98.19 89 LEU A N 1
ATOM 695 C CA . LEU A 1 89 ? -7.620 -2.698 21.559 1.00 98.19 89 LEU A CA 1
ATOM 696 C C . LEU A 1 89 ? -6.843 -3.769 22.326 1.00 98.19 89 LEU A C 1
ATOM 698 O O . LEU A 1 89 ? -6.905 -3.820 23.554 1.00 98.19 89 LEU A O 1
ATOM 702 N N . VAL A 1 90 ? -6.100 -4.598 21.596 1.00 98.00 90 VAL A N 1
ATOM 703 C CA . VAL A 1 90 ? -5.166 -5.587 22.143 1.00 98.00 90 VAL A CA 1
ATOM 704 C C . VAL A 1 90 ? -3.760 -5.011 22.003 1.00 98.00 90 VAL A C 1
ATOM 706 O O . VAL A 1 90 ? -3.235 -4.917 20.896 1.00 98.00 90 VAL A O 1
ATOM 709 N N . ASP A 1 91 ? -3.199 -4.550 23.118 1.00 95.56 91 ASP A N 1
ATOM 710 C CA . ASP A 1 91 ? -1.948 -3.787 23.144 1.00 95.56 91 ASP A CA 1
ATOM 711 C C . ASP A 1 91 ? -0.715 -4.677 23.377 1.00 95.56 91 ASP A C 1
ATOM 713 O O . ASP A 1 91 ? -0.845 -5.807 23.847 1.00 95.56 91 ASP A O 1
ATOM 717 N N . ASN A 1 92 ? 0.475 -4.144 23.083 1.00 91.75 92 ASN A N 1
ATOM 718 C CA . ASN A 1 92 ? 1.778 -4.800 23.255 1.00 91.75 92 ASN A CA 1
ATOM 719 C C . ASN A 1 92 ? 1.890 -6.164 22.558 1.00 91.75 92 ASN A C 1
ATOM 721 O O . ASN A 1 92 ? 2.461 -7.111 23.093 1.00 91.75 92 ASN A O 1
ATOM 725 N N . LEU A 1 93 ? 1.335 -6.263 21.352 1.00 95.81 93 LEU A N 1
ATOM 726 C CA . LEU A 1 93 ? 1.525 -7.425 20.497 1.00 95.81 93 LEU A CA 1
ATOM 727 C C . LEU A 1 93 ? 2.892 -7.388 19.813 1.00 95.81 93 LEU A C 1
ATOM 729 O O . LEU A 1 93 ? 3.449 -6.322 19.553 1.00 95.81 93 LEU A O 1
ATOM 733 N N . GLU A 1 94 ? 3.393 -8.565 19.449 1.00 94.69 94 GLU A N 1
ATOM 734 C CA . GLU A 1 94 ? 4.679 -8.726 18.774 1.00 94.69 94 GLU A CA 1
ATOM 735 C C . GLU A 1 94 ? 4.518 -9.524 17.481 1.00 94.69 94 GLU A C 1
ATOM 737 O O . GLU A 1 94 ? 3.876 -10.576 17.445 1.00 94.69 94 GLU A O 1
ATOM 742 N N . ILE A 1 95 ? 5.140 -9.044 16.403 1.00 94.31 95 ILE A N 1
ATOM 743 C CA . ILE A 1 95 ? 5.258 -9.810 15.162 1.00 94.31 95 ILE A CA 1
ATOM 744 C C . ILE A 1 95 ? 6.554 -10.613 15.235 1.00 94.31 95 ILE A C 1
ATOM 746 O O . ILE A 1 95 ? 7.649 -10.053 15.302 1.00 94.31 95 ILE A O 1
ATOM 750 N N . ALA A 1 96 ? 6.444 -11.938 15.182 1.00 94.50 96 ALA A N 1
ATOM 751 C CA . ALA A 1 96 ? 7.618 -12.800 15.169 1.00 94.50 96 ALA A CA 1
ATOM 752 C C . ALA A 1 96 ? 8.528 -12.477 13.968 1.00 94.50 96 ALA A C 1
ATOM 754 O O . ALA A 1 96 ? 8.064 -12.396 12.830 1.00 94.50 96 ALA A O 1
ATOM 755 N N . ASN A 1 97 ? 9.836 -12.360 14.221 1.00 90.88 97 ASN A N 1
ATOM 756 C CA . ASN A 1 97 ? 10.862 -11.996 13.234 1.00 90.88 97 ASN A CA 1
ATOM 757 C C . ASN A 1 97 ? 10.686 -10.597 12.614 1.00 90.88 97 ASN A C 1
ATOM 759 O O . ASN A 1 97 ? 11.123 -10.383 11.484 1.00 90.88 97 ASN A O 1
ATOM 763 N N . LEU A 1 98 ? 10.078 -9.640 13.328 1.00 90.12 98 LEU A N 1
ATOM 764 C CA . LEU A 1 98 ? 9.821 -8.294 12.802 1.00 90.12 98 LEU A CA 1
ATOM 765 C C . LEU A 1 98 ? 11.077 -7.611 12.235 1.00 90.12 98 LEU A C 1
ATOM 767 O O . LEU A 1 98 ? 11.021 -7.092 11.128 1.00 90.12 98 LEU A O 1
ATOM 771 N N . ASN A 1 99 ? 12.222 -7.678 12.920 1.00 89.56 99 ASN A N 1
ATOM 772 C CA . ASN A 1 99 ? 13.475 -7.099 12.413 1.00 89.56 99 ASN A CA 1
ATOM 773 C C . ASN A 1 99 ? 13.893 -7.693 11.058 1.00 89.56 99 ASN A C 1
ATOM 775 O O . ASN A 1 99 ? 14.239 -6.957 10.140 1.00 89.56 99 ASN A O 1
ATOM 779 N N . THR A 1 100 ? 13.789 -9.015 10.894 1.00 89.81 100 THR A N 1
ATOM 780 C CA . THR A 1 100 ? 14.039 -9.677 9.605 1.00 89.81 100 THR A CA 1
ATOM 781 C C . THR A 1 100 ? 13.005 -9.257 8.564 1.00 89.81 100 THR A C 1
ATOM 783 O O . THR A 1 100 ? 13.367 -8.986 7.429 1.00 89.81 100 THR A O 1
ATOM 786 N N . ILE A 1 101 ? 11.728 -9.157 8.947 1.00 88.81 101 ILE A N 1
ATOM 787 C CA . ILE A 1 101 ? 10.644 -8.675 8.079 1.00 88.81 101 ILE A CA 1
ATOM 788 C C . ILE A 1 101 ? 10.818 -7.203 7.700 1.00 88.81 101 ILE A C 1
ATOM 790 O O . ILE A 1 101 ? 10.233 -6.796 6.714 1.00 88.81 101 ILE A O 1
ATOM 794 N N . LEU A 1 102 ? 11.572 -6.390 8.440 1.00 85.75 102 LEU A N 1
ATOM 795 C CA . LEU A 1 102 ? 11.826 -4.983 8.106 1.00 85.75 102 LEU A CA 1
ATOM 796 C C . LEU A 1 102 ? 13.134 -4.776 7.335 1.00 85.75 102 LEU A C 1
ATOM 798 O O . LEU A 1 102 ? 13.266 -3.786 6.619 1.00 85.75 102 LEU A O 1
ATOM 802 N N . ASP A 1 103 ? 14.017 -5.767 7.304 1.00 87.38 103 ASP A N 1
ATOM 803 C CA . ASP A 1 103 ? 15.220 -5.764 6.476 1.00 87.38 103 ASP A CA 1
ATOM 804 C C . ASP A 1 103 ? 14.955 -6.457 5.126 1.00 87.38 103 ASP A C 1
ATOM 806 O O . ASP A 1 103 ? 14.714 -7.664 5.053 1.00 87.38 103 ASP A O 1
ATOM 810 N N . TYR A 1 104 ? 14.933 -5.682 4.037 1.00 83.12 104 TYR A N 1
ATOM 811 C CA . TYR A 1 104 ? 14.604 -6.172 2.688 1.00 83.12 104 TYR A CA 1
ATOM 812 C C . TYR A 1 104 ? 15.687 -7.088 2.084 1.00 83.12 104 TYR A C 1
ATOM 814 O O . TYR A 1 104 ? 15.394 -7.861 1.167 1.00 83.12 104 TYR A O 1
ATOM 822 N N . ILE A 1 105 ? 16.910 -7.065 2.626 1.00 79.50 105 ILE A N 1
ATOM 823 C CA . ILE A 1 105 ? 17.994 -7.977 2.250 1.00 79.50 105 ILE A CA 1
ATOM 824 C C . ILE A 1 105 ? 17.822 -9.294 3.005 1.00 79.50 105 ILE A C 1
ATOM 826 O O . ILE A 1 105 ? 17.726 -10.352 2.382 1.00 79.50 105 ILE A O 1
ATOM 830 N N . LEU A 1 106 ? 17.708 -9.245 4.338 1.00 79.12 106 LEU A N 1
ATOM 831 C CA . LEU A 1 106 ? 17.623 -10.448 5.176 1.00 79.12 106 LEU A CA 1
ATOM 832 C C . LEU A 1 106 ? 16.372 -11.285 4.892 1.00 79.12 106 LEU A C 1
ATOM 834 O O . LEU A 1 106 ? 16.420 -12.515 4.971 1.00 79.12 106 LEU A O 1
ATOM 838 N N . ARG A 1 107 ? 15.248 -10.652 4.534 1.00 87.19 107 ARG A N 1
ATOM 839 C CA . ARG A 1 107 ? 14.035 -11.392 4.147 1.00 87.19 107 ARG A CA 1
ATOM 840 C C . ARG A 1 107 ? 14.108 -12.011 2.746 1.00 87.19 107 ARG A C 1
ATOM 842 O O . ARG A 1 107 ? 13.294 -12.883 2.447 1.00 87.19 107 ARG A O 1
ATOM 849 N N . GLY A 1 108 ? 15.078 -11.613 1.919 1.00 87.31 108 GLY A N 1
ATOM 850 C CA . GLY A 1 108 ? 15.265 -12.092 0.544 1.00 87.31 108 GLY A CA 1
ATOM 851 C C . GLY A 1 108 ? 14.460 -11.336 -0.521 1.00 87.31 108 GLY A C 1
ATOM 852 O O . GLY A 1 108 ? 14.471 -11.730 -1.683 1.00 87.31 108 GLY A O 1
ATOM 853 N N . GLU A 1 109 ? 13.774 -10.250 -0.158 1.00 90.69 109 GLU A N 1
ATOM 854 C CA . GLU A 1 109 ? 12.948 -9.471 -1.090 1.00 90.69 109 GLU A CA 1
ATOM 855 C C . GLU A 1 109 ? 13.786 -8.877 -2.221 1.00 90.69 109 GLU A C 1
ATOM 857 O O . GLU A 1 109 ? 13.405 -9.010 -3.379 1.00 90.69 109 GLU A O 1
ATOM 862 N N . LEU A 1 110 ? 14.963 -8.314 -1.914 1.00 91.00 110 LEU A N 1
ATOM 863 C CA . LEU A 1 110 ? 15.846 -7.748 -2.938 1.00 91.00 110 LEU A CA 1
ATOM 864 C C . LEU A 1 110 ? 16.222 -8.776 -4.013 1.00 91.00 110 LEU A C 1
ATOM 866 O O . LEU A 1 110 ? 16.209 -8.465 -5.200 1.00 91.00 110 LEU A O 1
ATOM 870 N N . THR A 1 111 ? 16.544 -10.003 -3.601 1.00 93.06 111 THR A N 1
ATOM 871 C CA . THR A 1 111 ? 16.945 -11.083 -4.510 1.00 93.06 111 THR A CA 1
ATOM 872 C C . THR A 1 111 ? 15.828 -11.437 -5.485 1.00 93.06 111 THR A C 1
ATOM 874 O O . THR A 1 111 ? 16.063 -11.481 -6.689 1.00 93.06 111 THR A O 1
ATOM 877 N N . ALA A 1 112 ? 14.611 -11.649 -4.974 1.00 94.19 112 ALA A N 1
ATOM 878 C CA . ALA A 1 112 ? 13.458 -11.935 -5.821 1.00 94.19 112 ALA A CA 1
ATOM 879 C C . ALA A 1 112 ? 13.122 -10.737 -6.725 1.00 94.19 112 ALA A C 1
ATOM 881 O O . ALA A 1 112 ? 12.988 -10.903 -7.936 1.00 94.19 112 ALA A O 1
ATOM 882 N N . LEU A 1 113 ? 13.086 -9.526 -6.160 1.00 94.94 113 LEU A N 1
ATOM 883 C CA . LEU A 1 113 ? 12.712 -8.304 -6.868 1.00 94.94 113 LEU A CA 1
ATOM 884 C C . LEU A 1 113 ? 13.649 -7.994 -8.039 1.00 94.94 113 LEU A C 1
ATOM 886 O O . LEU A 1 113 ? 13.175 -7.635 -9.111 1.00 94.94 113 LEU A O 1
ATOM 890 N N . LEU A 1 114 ? 14.967 -8.142 -7.873 1.00 96.00 114 LEU A N 1
ATOM 891 C CA . LEU A 1 114 ? 15.921 -7.882 -8.955 1.00 96.00 114 LEU A CA 1
ATOM 892 C C . LEU A 1 114 ? 15.711 -8.831 -10.142 1.00 96.00 114 LEU A C 1
ATOM 894 O O . LEU A 1 114 ? 15.787 -8.390 -11.288 1.00 96.00 114 LEU A O 1
ATOM 898 N N . ALA A 1 115 ? 15.424 -10.108 -9.887 1.00 97.19 115 ALA A N 1
ATOM 899 C CA . ALA A 1 115 ? 15.174 -11.079 -10.948 1.00 97.19 115 ALA A CA 1
ATOM 900 C C . ALA A 1 115 ? 13.805 -10.862 -11.614 1.00 97.19 115 ALA A C 1
ATOM 902 O O . ALA A 1 115 ? 13.708 -10.835 -12.844 1.00 97.19 115 ALA A O 1
ATOM 903 N N . GLU A 1 116 ? 12.756 -10.651 -10.815 1.00 96.56 116 GLU A N 1
ATOM 904 C CA . GLU A 1 116 ? 11.400 -10.382 -11.305 1.00 96.56 116 GLU A CA 1
ATOM 905 C C . GLU A 1 116 ? 11.320 -9.071 -12.094 1.00 96.56 116 GLU A C 1
ATOM 907 O O . GLU A 1 116 ? 10.629 -9.021 -13.112 1.00 96.56 116 GLU A O 1
ATOM 912 N N . PHE A 1 117 ? 12.046 -8.027 -11.677 1.00 97.88 117 PHE A N 1
ATOM 913 C CA . PHE A 1 117 ? 12.042 -6.722 -12.339 1.00 97.88 117 PHE A CA 1
ATOM 914 C C . PHE A 1 117 ? 12.568 -6.804 -13.773 1.00 97.88 117 PHE A C 1
ATOM 916 O O . PHE A 1 117 ? 11.904 -6.309 -14.682 1.00 97.88 117 PHE A O 1
ATOM 923 N N . LYS A 1 118 ? 13.708 -7.475 -14.005 1.00 98.12 118 LYS A N 1
ATOM 924 C CA . LYS A 1 118 ? 14.267 -7.659 -15.357 1.00 98.12 118 LYS A CA 1
ATOM 925 C C . LYS A 1 118 ? 13.270 -8.369 -16.268 1.00 98.12 118 LYS A C 1
ATOM 927 O O . LYS A 1 118 ? 13.035 -7.912 -17.384 1.00 98.12 118 LYS A O 1
ATOM 932 N N . ILE A 1 119 ? 12.699 -9.479 -15.794 1.00 97.62 119 ILE A N 1
ATOM 933 C CA . ILE A 1 119 ? 11.735 -10.280 -16.559 1.00 97.62 119 ILE A CA 1
ATOM 934 C C . ILE A 1 119 ? 10.502 -9.431 -16.882 1.00 97.62 119 ILE A C 1
ATOM 936 O O . ILE A 1 119 ? 10.206 -9.194 -18.050 1.00 97.62 119 ILE A O 1
ATOM 940 N N . SER A 1 120 ? 9.854 -8.890 -15.849 1.00 96.19 120 SER A N 1
ATOM 941 C CA . SER A 1 120 ? 8.581 -8.176 -15.981 1.00 96.19 120 SER A CA 1
ATOM 942 C C . SER A 1 120 ? 8.714 -6.901 -16.810 1.00 96.19 120 SER A C 1
ATOM 944 O O . SER A 1 120 ? 7.850 -6.604 -17.631 1.00 96.19 120 SER A O 1
ATOM 946 N N . LEU A 1 121 ? 9.803 -6.141 -16.637 1.00 97.75 121 LEU A N 1
ATOM 947 C CA . LEU A 1 121 ? 10.033 -4.928 -17.418 1.00 97.75 121 LEU A CA 1
ATOM 948 C C . LEU A 1 121 ? 10.301 -5.255 -18.891 1.00 97.75 121 LEU A C 1
ATOM 950 O O . LEU A 1 121 ? 9.792 -4.559 -19.766 1.00 97.75 121 LEU A O 1
ATOM 954 N N . ASN A 1 122 ? 11.079 -6.301 -19.183 1.00 98.19 122 ASN A N 1
ATOM 955 C CA . ASN A 1 122 ? 11.330 -6.723 -20.562 1.00 98.19 122 ASN A CA 1
ATOM 956 C C . ASN A 1 122 ? 10.053 -7.217 -21.247 1.00 98.19 122 ASN A C 1
ATOM 958 O O . ASN A 1 122 ? 9.845 -6.917 -22.421 1.00 98.19 122 ASN A O 1
ATOM 962 N N . ASP A 1 123 ? 9.202 -7.958 -20.540 1.00 95.75 123 ASP A N 1
ATOM 963 C CA . ASP A 1 123 ? 7.900 -8.400 -21.051 1.00 95.75 123 ASP A CA 1
ATOM 964 C C . ASP A 1 123 ? 7.018 -7.187 -21.365 1.00 95.75 123 ASP A C 1
ATOM 966 O O . ASP A 1 123 ? 6.629 -6.986 -22.516 1.00 95.75 123 ASP A O 1
ATOM 970 N N . TYR A 1 124 ? 6.850 -6.291 -20.388 1.00 96.06 124 TYR A N 1
ATOM 971 C CA . TYR A 1 124 ? 6.083 -5.057 -20.542 1.00 96.06 124 TYR A CA 1
ATOM 972 C C . TYR A 1 124 ? 6.569 -4.193 -21.720 1.00 96.06 124 TYR A C 1
ATOM 974 O O . TYR A 1 124 ? 5.779 -3.794 -22.574 1.00 96.06 124 TYR A O 1
ATOM 982 N N . LEU A 1 125 ? 7.876 -3.913 -21.815 1.00 97.31 125 LEU A N 1
ATOM 983 C CA . LEU A 1 125 ? 8.435 -3.054 -22.870 1.00 97.31 125 LEU A CA 1
ATOM 984 C C . LEU A 1 125 ? 8.319 -3.671 -24.273 1.00 97.31 125 LEU A C 1
ATOM 986 O O . LEU A 1 125 ? 8.269 -2.937 -25.268 1.00 97.31 125 LEU A O 1
ATOM 990 N N . ARG A 1 126 ? 8.292 -5.004 -24.384 1.00 96.12 126 ARG A N 1
ATOM 991 C CA . ARG A 1 126 ? 8.090 -5.695 -25.666 1.00 96.12 126 ARG A CA 1
ATOM 992 C C . ARG A 1 126 ? 6.664 -5.541 -26.181 1.00 96.12 126 ARG A C 1
ATOM 994 O O . ARG A 1 126 ? 6.489 -5.391 -27.386 1.00 96.12 126 ARG A O 1
ATOM 1001 N N . GLU A 1 127 ? 5.682 -5.502 -25.290 1.00 94.50 127 GLU A N 1
ATOM 1002 C CA . GLU A 1 127 ? 4.262 -5.389 -25.643 1.00 94.50 127 GLU A CA 1
ATOM 1003 C C . GLU A 1 127 ? 3.824 -3.960 -25.998 1.00 94.50 127 GLU A C 1
ATOM 1005 O O . GLU A 1 127 ? 2.790 -3.767 -26.639 1.00 94.50 127 GLU A O 1
ATOM 1010 N N . LEU A 1 128 ? 4.610 -2.938 -25.637 1.00 94.50 128 LEU A N 1
ATOM 1011 C CA . LEU A 1 128 ? 4.271 -1.550 -25.955 1.00 94.50 128 LEU A CA 1
ATOM 1012 C C . LEU A 1 128 ? 4.163 -1.314 -27.469 1.00 94.50 128 LEU A C 1
ATOM 1014 O O . LEU A 1 128 ? 5.074 -1.623 -28.237 1.00 94.50 128 LEU A O 1
ATOM 1018 N N . VAL A 1 129 ? 3.089 -0.658 -27.906 1.00 94.88 129 VAL A N 1
ATOM 1019 C CA . VAL A 1 129 ? 2.905 -0.295 -29.323 1.00 94.88 129 VAL A CA 1
ATOM 1020 C C . VAL A 1 129 ? 4.049 0.599 -29.813 1.00 94.88 129 VAL A C 1
ATOM 1022 O O . VAL A 1 129 ? 4.619 0.366 -30.877 1.00 94.88 129 VAL A O 1
ATOM 1025 N N . ALA A 1 130 ? 4.446 1.582 -29.003 1.00 95.25 130 ALA A N 1
ATOM 1026 C CA . ALA A 1 130 ? 5.548 2.486 -29.294 1.00 95.25 130 ALA A CA 1
ATOM 1027 C C . ALA A 1 130 ? 6.443 2.644 -28.063 1.00 95.25 130 ALA A C 1
ATOM 1029 O O . ALA A 1 130 ? 5.972 3.000 -26.985 1.00 95.25 130 ALA A O 1
ATOM 1030 N N . SER A 1 131 ? 7.737 2.384 -28.235 1.00 93.81 131 SER A N 1
ATOM 1031 C CA . SER A 1 131 ? 8.760 2.630 -27.221 1.00 93.81 131 SER A CA 1
ATOM 1032 C C . SER A 1 131 ? 10.139 2.724 -27.883 1.00 93.81 131 SER A C 1
ATOM 1034 O O . SER A 1 131 ? 10.445 1.881 -28.734 1.00 93.81 131 SER A O 1
ATOM 1036 N N . PRO A 1 132 ? 10.991 3.693 -27.496 1.00 92.19 132 PRO A N 1
ATOM 1037 C CA . PRO A 1 132 ? 12.371 3.785 -27.982 1.00 92.19 132 PRO A CA 1
ATOM 1038 C C . PRO A 1 132 ? 13.290 2.705 -27.384 1.00 92.19 132 PRO A C 1
ATOM 1040 O O . PRO A 1 132 ? 14.411 2.520 -27.850 1.00 92.19 132 PRO A O 1
ATOM 1043 N N . VAL A 1 133 ? 12.826 1.989 -26.356 1.00 96.88 133 VAL A N 1
ATOM 1044 C CA . VAL A 1 133 ? 13.553 0.912 -25.672 1.00 96.88 133 VAL A CA 1
ATOM 1045 C C . VAL A 1 133 ? 12.676 -0.330 -25.552 1.00 96.88 133 VAL A C 1
ATOM 1047 O O . VAL A 1 133 ? 11.467 -0.239 -25.351 1.00 96.88 133 VAL A O 1
ATOM 1050 N N . ARG A 1 134 ? 13.284 -1.510 -25.679 1.00 97.00 134 ARG A N 1
ATOM 1051 C CA . ARG A 1 134 ? 12.574 -2.804 -25.663 1.00 97.00 134 ARG A CA 1
ATOM 1052 C C . ARG A 1 134 ? 13.072 -3.764 -24.583 1.00 97.00 134 ARG A C 1
ATOM 1054 O O . ARG A 1 134 ? 12.649 -4.912 -24.544 1.00 97.00 134 ARG A O 1
ATOM 1061 N N . SER A 1 135 ? 13.984 -3.301 -23.732 1.00 98.31 135 SER A N 1
ATOM 1062 C CA . SER A 1 135 ? 14.564 -4.084 -22.645 1.00 98.31 135 SER A CA 1
ATOM 1063 C C . SER A 1 135 ? 15.213 -3.191 -21.589 1.00 98.31 135 SER A C 1
ATOM 1065 O O . SER A 1 135 ? 15.546 -2.036 -21.864 1.00 98.31 135 SER A O 1
ATOM 1067 N N . LEU A 1 136 ? 15.461 -3.745 -20.403 1.00 98.50 136 LEU A N 1
ATOM 1068 C CA . LEU A 1 136 ? 16.230 -3.126 -19.330 1.00 98.50 136 LEU A CA 1
ATOM 1069 C C . LEU A 1 136 ? 17.650 -2.766 -19.791 1.00 98.50 136 LEU A 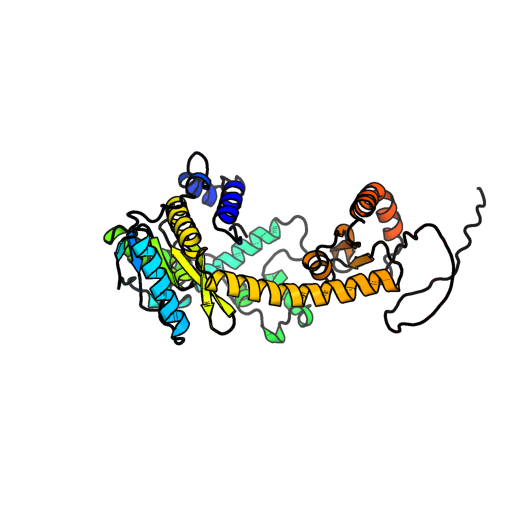C 1
ATOM 1071 O O . LEU A 1 136 ? 18.106 -1.652 -19.547 1.00 98.50 136 LEU A O 1
ATOM 1075 N N . ALA A 1 137 ? 18.319 -3.639 -20.549 1.00 98.56 137 ALA A N 1
ATOM 1076 C CA . ALA A 1 137 ? 19.608 -3.325 -21.169 1.00 98.56 137 ALA A CA 1
ATOM 1077 C C . ALA A 1 137 ? 19.545 -2.067 -22.062 1.00 98.56 137 ALA A C 1
ATOM 1079 O O . ALA A 1 137 ? 20.435 -1.214 -22.004 1.00 98.56 137 ALA A O 1
ATOM 1080 N N . ALA A 1 138 ? 18.477 -1.914 -22.853 1.00 98.38 138 ALA A N 1
ATOM 1081 C CA . ALA A 1 138 ? 18.268 -0.724 -23.675 1.00 98.38 138 ALA A CA 1
ATOM 1082 C C . ALA A 1 138 ? 17.966 0.524 -22.827 1.00 98.38 138 ALA A C 1
ATOM 1084 O O . ALA A 1 138 ? 18.462 1.599 -23.154 1.00 98.38 138 ALA A O 1
ATOM 1085 N N . VAL A 1 139 ? 17.227 0.388 -21.718 1.00 98.38 139 VAL A N 1
ATOM 1086 C CA . VAL A 1 139 ? 17.018 1.472 -20.737 1.00 98.38 139 VAL A CA 1
ATOM 1087 C C . VAL A 1 139 ? 18.352 1.921 -20.134 1.00 98.38 139 VAL A C 1
ATOM 1089 O O . VAL A 1 139 ? 18.648 3.111 -20.111 1.00 98.38 139 VAL A O 1
ATOM 1092 N N . ILE A 1 140 ? 19.210 0.986 -19.721 1.00 98.50 140 ILE A N 1
ATOM 1093 C CA . ILE A 1 140 ? 20.535 1.296 -19.162 1.00 98.50 140 ILE A CA 1
ATOM 1094 C C . ILE A 1 140 ? 21.402 2.043 -20.183 1.00 98.50 140 ILE A C 1
ATOM 1096 O O . ILE A 1 140 ? 22.078 3.020 -19.845 1.00 98.50 140 ILE A O 1
ATOM 1100 N N . ALA A 1 141 ? 21.399 1.589 -21.439 1.00 98.31 141 ALA A N 1
ATOM 1101 C CA . ALA A 1 141 ? 22.133 2.238 -22.520 1.00 98.31 141 ALA A CA 1
ATOM 1102 C C . ALA A 1 141 ? 21.586 3.642 -22.825 1.00 98.31 141 ALA A C 1
ATOM 1104 O O . ALA A 1 141 ? 22.370 4.574 -23.010 1.00 98.31 141 ALA A O 1
ATOM 1105 N N . PHE A 1 142 ? 20.260 3.805 -22.826 1.00 97.69 142 PHE A N 1
ATOM 1106 C CA . PHE A 1 142 ? 19.600 5.100 -22.971 1.00 97.69 142 PHE A CA 1
ATOM 1107 C C . PHE A 1 142 ? 20.041 6.058 -21.860 1.00 97.69 142 PHE A C 1
ATOM 1109 O O . PHE A 1 142 ? 20.545 7.140 -22.153 1.00 97.69 142 PHE A O 1
ATOM 1116 N N . ASN A 1 143 ? 19.980 5.619 -20.604 1.00 97.56 143 ASN A N 1
ATOM 1117 C CA . ASN A 1 143 ? 20.392 6.418 -19.455 1.00 97.56 143 ASN A CA 1
ATOM 1118 C C . ASN A 1 143 ? 21.857 6.859 -19.534 1.00 97.56 143 ASN A C 1
ATOM 1120 O O . ASN A 1 143 ? 22.184 7.995 -19.205 1.00 97.56 143 ASN A O 1
ATOM 1124 N N . LYS A 1 144 ? 22.751 5.983 -20.013 1.00 96.81 144 LYS A N 1
ATOM 1125 C CA . LYS A 1 144 ? 24.164 6.334 -20.244 1.00 96.81 144 LYS A CA 1
ATOM 1126 C C . LYS A 1 144 ? 24.329 7.362 -21.360 1.00 96.81 144 LYS A C 1
ATOM 1128 O O . LYS A 1 144 ? 25.156 8.257 -21.236 1.00 96.81 144 LYS A O 1
ATOM 1133 N N . LYS A 1 145 ? 23.557 7.240 -22.443 1.00 97.31 145 LYS A N 1
ATOM 1134 C CA . LYS A 1 145 ? 23.596 8.174 -23.575 1.00 97.31 145 LYS A CA 1
ATOM 1135 C C . LYS A 1 145 ? 23.070 9.563 -23.196 1.00 97.31 145 LYS A C 1
ATOM 1137 O O . LYS A 1 145 ? 23.585 10.554 -23.700 1.00 97.31 145 LYS A O 1
ATOM 1142 N N . PHE A 1 146 ? 22.069 9.629 -22.321 1.00 96.00 146 PHE A N 1
ATOM 1143 C CA . PHE A 1 146 ? 21.425 10.866 -21.870 1.00 96.00 146 PHE A CA 1
ATOM 1144 C C . PHE A 1 146 ? 21.730 11.171 -20.395 1.00 96.00 146 PHE A C 1
ATOM 1146 O O . PHE A 1 146 ? 20.865 11.644 -19.658 1.00 96.00 146 PHE A O 1
ATOM 1153 N N . SER A 1 147 ? 22.971 10.914 -19.965 1.00 95.06 147 SER A N 1
ATOM 1154 C CA . SER A 1 147 ? 23.384 10.936 -18.554 1.00 95.06 147 SER A CA 1
ATOM 1155 C C . SER A 1 147 ? 23.108 12.249 -17.828 1.00 95.06 147 SER A C 1
ATOM 1157 O O . SER A 1 147 ? 22.833 12.222 -16.631 1.00 95.06 147 SER A O 1
ATOM 1159 N N . ASP A 1 148 ? 23.167 13.376 -18.538 1.00 91.88 148 ASP A N 1
ATOM 1160 C CA . ASP A 1 148 ? 22.940 14.707 -17.965 1.00 91.88 148 ASP A CA 1
ATOM 1161 C C . ASP A 1 148 ? 21.461 14.936 -17.623 1.00 91.88 148 ASP A C 1
ATOM 1163 O O . ASP A 1 148 ? 21.133 15.575 -16.624 1.00 91.88 148 ASP A O 1
ATOM 1167 N N . VAL A 1 149 ? 20.555 14.397 -18.445 1.00 94.25 149 VAL A N 1
ATOM 1168 C CA . VAL A 1 149 ? 19.103 14.517 -18.246 1.00 94.25 149 VAL A CA 1
ATOM 1169 C C . VAL A 1 149 ? 18.621 13.478 -17.238 1.00 94.25 149 VAL A C 1
ATOM 1171 O O . VAL A 1 149 ? 17.834 13.809 -16.353 1.00 94.25 149 VAL A O 1
ATOM 1174 N N . GLU A 1 150 ? 19.146 12.255 -17.333 1.00 93.44 150 GLU A N 1
ATOM 1175 C CA . GLU A 1 150 ? 18.833 11.137 -16.431 1.00 93.44 150 GLU A CA 1
ATOM 1176 C C . GLU A 1 150 ? 19.586 11.208 -15.091 1.00 93.44 150 GLU A C 1
ATOM 1178 O O . GLU A 1 150 ? 19.351 10.394 -14.202 1.00 93.44 150 GLU A O 1
ATOM 1183 N N . LYS A 1 151 ? 20.474 12.199 -14.911 1.00 93.50 151 LYS A N 1
ATOM 1184 C CA . LYS A 1 151 ? 21.195 12.485 -13.655 1.00 93.50 151 LYS A CA 1
ATOM 1185 C C . LYS A 1 151 ? 21.939 11.278 -13.077 1.00 93.50 151 LYS A C 1
ATOM 1187 O O . LYS A 1 151 ? 21.942 11.020 -11.870 1.00 93.50 151 LYS A O 1
ATOM 1192 N N . ILE A 1 152 ? 22.592 10.520 -13.958 1.00 93.50 152 ILE A N 1
ATOM 1193 C CA . ILE A 1 152 ? 23.309 9.293 -13.579 1.00 93.50 152 ILE A CA 1
ATOM 1194 C C . ILE A 1 152 ? 24.507 9.592 -12.672 1.00 93.50 152 ILE A C 1
ATOM 1196 O O . ILE A 1 152 ? 24.892 8.740 -11.876 1.00 93.50 152 ILE A O 1
ATOM 1200 N N . LYS A 1 153 ? 25.079 10.798 -12.737 1.00 90.62 153 LYS A N 1
ATOM 1201 C CA . LYS A 1 153 ? 26.179 11.196 -11.852 1.00 90.62 153 LYS A CA 1
ATOM 1202 C C . LYS A 1 153 ? 25.713 11.400 -10.408 1.00 90.62 153 LYS A C 1
ATOM 1204 O O . LYS A 1 153 ? 26.465 11.117 -9.483 1.00 90.62 153 LYS A O 1
ATOM 1209 N N . GLU A 1 154 ? 24.498 11.903 -10.220 1.00 94.31 154 GLU A N 1
ATOM 1210 C CA . GLU A 1 154 ? 23.934 12.229 -8.914 1.00 94.31 154 GLU A CA 1
ATOM 1211 C C . GLU A 1 154 ? 23.307 11.013 -8.228 1.00 94.31 154 GLU A C 1
ATOM 1213 O O . GLU A 1 154 ? 23.448 10.867 -7.015 1.00 94.31 154 GLU A O 1
ATOM 1218 N N . PHE A 1 155 ? 22.613 10.156 -8.986 1.00 92.06 155 PHE A N 1
ATOM 1219 C CA . PHE A 1 155 ? 21.795 9.074 -8.416 1.00 92.06 155 PHE A CA 1
ATOM 1220 C C . PHE A 1 155 ? 22.179 7.667 -8.885 1.00 92.06 155 PHE A C 1
ATOM 1222 O O . PHE A 1 155 ? 21.755 6.690 -8.269 1.00 92.06 155 PHE A O 1
ATOM 1229 N N . GLY A 1 156 ? 22.982 7.543 -9.944 1.00 92.50 156 GLY A N 1
ATOM 1230 C CA . GLY A 1 156 ? 23.370 6.250 -10.502 1.00 92.50 156 GLY A CA 1
ATOM 1231 C C . GLY A 1 156 ? 22.206 5.467 -11.118 1.00 92.50 156 GLY A C 1
ATOM 1232 O O . GLY A 1 156 ? 21.136 5.998 -11.404 1.00 92.50 156 GLY A O 1
ATOM 1233 N N . GLN A 1 157 ? 22.445 4.177 -11.361 1.00 96.44 157 GLN A N 1
ATOM 1234 C CA . GLN A 1 157 ? 21.433 3.220 -11.832 1.00 96.44 157 GLN A CA 1
ATOM 1235 C C . GLN A 1 157 ? 21.766 1.787 -11.386 1.00 96.44 157 GLN A C 1
ATOM 1237 O O . GLN A 1 157 ? 21.543 0.817 -12.113 1.00 96.44 157 GLN A O 1
ATOM 1242 N N . ASP A 1 158 ? 22.338 1.643 -10.190 1.00 94.62 158 ASP A N 1
ATOM 1243 C CA . ASP A 1 158 ? 22.925 0.383 -9.721 1.00 94.62 158 ASP A CA 1
ATOM 1244 C C . ASP A 1 158 ? 21.896 -0.742 -9.602 1.00 94.62 158 ASP A C 1
ATOM 1246 O O . ASP A 1 158 ? 22.202 -1.887 -9.920 1.00 94.62 158 ASP A O 1
ATOM 1250 N N . LEU A 1 159 ? 20.649 -0.423 -9.239 1.00 94.12 159 LEU A N 1
ATOM 1251 C CA . LEU A 1 159 ? 19.561 -1.405 -9.212 1.00 94.12 159 LEU A CA 1
ATOM 1252 C C . LEU A 1 159 ? 19.225 -1.942 -10.609 1.00 94.12 159 LEU A C 1
ATOM 1254 O O . LEU A 1 159 ? 18.931 -3.127 -10.743 1.00 94.12 159 LEU A O 1
ATOM 1258 N N . PHE A 1 160 ? 19.308 -1.114 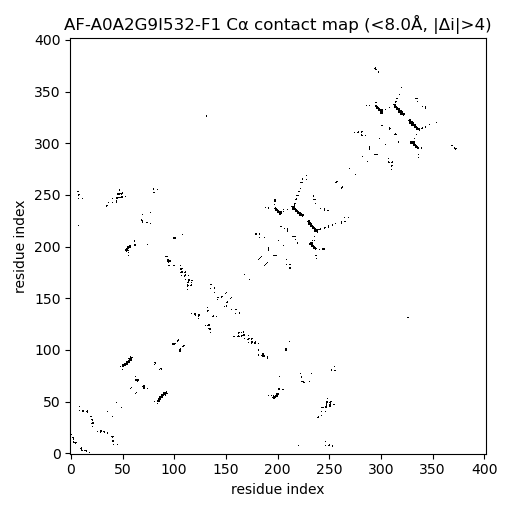-11.657 1.00 97.81 160 PHE A N 1
ATOM 1259 C CA . PHE A 1 160 ? 19.109 -1.577 -13.034 1.00 97.81 160 PHE A CA 1
ATOM 1260 C C . PHE A 1 160 ? 20.261 -2.478 -13.468 1.00 97.81 160 PHE A C 1
ATOM 1262 O O . PHE A 1 160 ? 20.019 -3.534 -14.042 1.00 97.81 160 PHE A O 1
ATOM 1269 N N . LEU A 1 161 ? 21.501 -2.101 -13.148 1.00 97.94 161 LEU A N 1
ATOM 1270 C CA . LEU A 1 161 ? 22.681 -2.917 -13.444 1.00 97.94 161 LEU A CA 1
ATOM 1271 C C . LEU A 1 161 ? 22.638 -4.263 -12.705 1.00 97.94 161 LEU A C 1
ATOM 1273 O O . LEU A 1 161 ? 22.873 -5.303 -13.315 1.00 97.94 161 LEU A O 1
ATOM 1277 N N . ALA A 1 162 ? 22.289 -4.256 -11.416 1.00 96.25 162 ALA A N 1
ATOM 1278 C CA . ALA A 1 162 ? 22.154 -5.459 -10.602 1.00 96.25 162 ALA A CA 1
ATOM 1279 C C . ALA A 1 162 ? 21.017 -6.362 -11.099 1.00 96.25 162 ALA A C 1
ATOM 1281 O O . ALA A 1 162 ? 21.192 -7.574 -11.183 1.00 96.25 162 ALA A O 1
ATOM 1282 N N . SER A 1 163 ? 19.873 -5.779 -11.469 1.00 97.88 163 SER A N 1
ATOM 1283 C CA . SER A 1 163 ? 18.743 -6.518 -12.035 1.00 97.88 163 SER A CA 1
ATOM 1284 C C . SER A 1 163 ? 19.085 -7.112 -13.403 1.00 97.88 163 SER A C 1
ATOM 1286 O O . SER A 1 163 ? 18.828 -8.292 -13.635 1.00 97.88 163 SER A O 1
ATOM 1288 N N . GLU A 1 164 ? 19.747 -6.354 -14.282 1.00 98.44 164 GLU A N 1
ATOM 1289 C CA . GLU A 1 164 ? 20.195 -6.842 -15.591 1.00 98.44 164 GLU A CA 1
ATOM 1290 C C . GLU A 1 164 ? 21.210 -7.987 -15.462 1.00 98.44 164 GLU A C 1
ATOM 1292 O O . GLU A 1 164 ? 21.193 -8.907 -16.277 1.00 98.44 164 GLU A O 1
ATOM 1297 N N . ALA A 1 165 ? 22.038 -7.995 -14.416 1.00 97.75 165 ALA A N 1
ATOM 1298 C CA . ALA A 1 165 ? 22.989 -9.074 -14.144 1.00 97.75 165 ALA A CA 1
ATOM 1299 C C . ALA A 1 165 ? 22.338 -10.385 -13.654 1.00 97.75 165 ALA A C 1
ATOM 1301 O O . ALA A 1 165 ? 23.027 -11.397 -13.522 1.00 97.75 165 ALA A O 1
ATOM 1302 N N . THR A 1 166 ? 21.029 -10.400 -13.382 1.00 97.25 166 THR A N 1
ATOM 1303 C CA . THR A 1 166 ? 20.329 -11.620 -12.957 1.00 97.25 166 THR A CA 1
ATOM 1304 C C . THR A 1 166 ? 20.109 -12.603 -14.112 1.00 97.25 166 THR A C 1
ATOM 1306 O O . THR A 1 166 ? 19.932 -12.224 -15.277 1.00 97.25 166 THR A O 1
ATOM 1309 N N . ASN A 1 167 ? 20.045 -13.889 -13.753 1.00 94.81 167 ASN A N 1
ATOM 1310 C CA . ASN A 1 167 ? 19.773 -15.007 -14.665 1.00 94.81 167 ASN A CA 1
ATOM 1311 C C . ASN A 1 167 ? 18.304 -15.479 -14.609 1.00 94.81 167 ASN A C 1
ATOM 1313 O O . ASN A 1 167 ? 17.989 -16.585 -15.044 1.00 94.81 167 ASN A O 1
ATOM 1317 N N . GLY A 1 168 ? 17.402 -14.650 -14.072 1.00 92.56 168 GLY A N 1
ATOM 1318 C CA . GLY A 1 168 ? 15.991 -14.985 -13.865 1.00 92.56 168 GLY A CA 1
ATOM 1319 C C . GLY A 1 168 ? 15.720 -15.761 -12.570 1.00 92.56 168 GLY A C 1
ATOM 1320 O O . GLY A 1 168 ? 16.489 -15.678 -11.617 1.00 92.56 168 GLY A O 1
ATOM 1321 N N . ILE A 1 169 ? 14.595 -16.483 -12.518 1.00 96.12 169 ILE A N 1
ATOM 1322 C CA . ILE A 1 169 ? 14.109 -17.153 -11.299 1.00 96.12 169 ILE A CA 1
ATOM 1323 C C . ILE A 1 169 ? 14.708 -18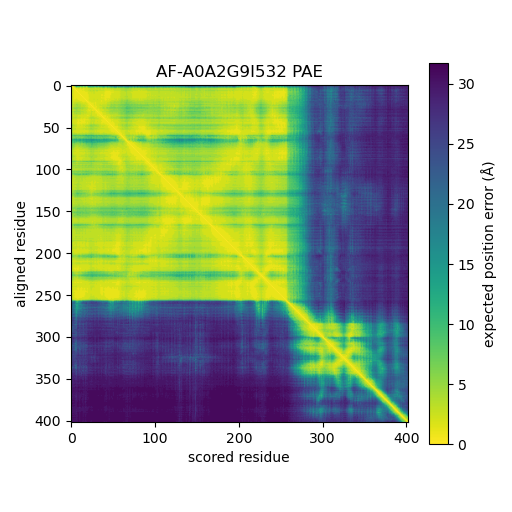.562 -11.163 1.00 96.12 169 ILE A C 1
ATOM 1325 O O . ILE A 1 169 ? 14.159 -19.546 -11.671 1.00 96.12 169 ILE A O 1
ATOM 1329 N N . GLY A 1 170 ? 15.825 -18.660 -10.442 1.00 96.00 170 GLY A N 1
ATOM 1330 C CA . GLY A 1 170 ? 16.500 -19.905 -10.086 1.00 96.00 170 GLY A CA 1
ATOM 1331 C C . GLY A 1 170 ? 16.158 -20.402 -8.678 1.00 96.00 170 GLY A C 1
ATOM 1332 O O . GLY A 1 170 ? 15.168 -20.008 -8.056 1.00 96.00 170 GLY A O 1
ATOM 1333 N N . ASP A 1 171 ? 16.978 -21.314 -8.154 1.00 97.19 171 ASP A N 1
ATOM 1334 C CA . ASP A 1 171 ? 16.767 -21.894 -6.820 1.00 97.19 171 ASP A CA 1
ATOM 1335 C C . ASP A 1 171 ? 16.939 -20.876 -5.690 1.00 97.19 171 ASP A C 1
ATOM 1337 O O . ASP A 1 171 ? 16.247 -20.968 -4.669 1.00 97.19 171 ASP A O 1
ATOM 1341 N N . LEU A 1 172 ? 17.825 -19.895 -5.882 1.00 95.00 172 LEU A N 1
ATOM 1342 C CA . LEU A 1 172 ? 18.073 -18.818 -4.930 1.00 95.00 172 LEU A CA 1
ATOM 1343 C C . LEU A 1 172 ? 16.834 -17.924 -4.784 1.00 95.00 172 LEU A C 1
ATOM 1345 O O . LEU A 1 172 ? 16.345 -17.732 -3.670 1.00 95.00 172 LEU A O 1
ATOM 1349 N N . GLU A 1 173 ? 16.274 -17.453 -5.897 1.00 96.69 173 GLU A N 1
ATOM 1350 C CA . GLU A 1 173 ? 15.080 -16.604 -5.941 1.00 96.69 173 GLU A CA 1
ATOM 1351 C C . GLU A 1 173 ? 13.865 -17.368 -5.406 1.00 96.69 173 GLU A C 1
ATOM 1353 O O . GLU A 1 173 ? 13.131 -16.870 -4.554 1.00 96.69 173 GLU A O 1
ATOM 1358 N N . LYS A 1 174 ? 13.698 -18.640 -5.794 1.00 97.06 174 LYS A N 1
ATOM 1359 C CA . LYS A 1 174 ? 12.639 -19.502 -5.243 1.00 97.06 174 LYS A CA 1
ATOM 1360 C C . LYS A 1 174 ? 12.783 -19.697 -3.732 1.00 97.06 174 LYS A C 1
ATOM 1362 O O . LYS A 1 174 ? 11.779 -19.755 -3.020 1.00 97.06 174 LYS A O 1
ATOM 1367 N N . LYS A 1 175 ? 14.010 -19.820 -3.210 1.00 96.44 175 LYS A N 1
ATOM 1368 C CA . LYS A 1 175 ? 14.263 -19.901 -1.762 1.00 96.44 175 LYS A CA 1
ATOM 1369 C C . LYS A 1 175 ? 13.909 -18.586 -1.070 1.00 96.44 175 LYS A C 1
ATOM 1371 O O . LYS A 1 175 ? 13.294 -18.637 -0.005 1.00 96.44 175 LYS A O 1
ATOM 1376 N N . ALA A 1 176 ? 14.238 -17.448 -1.676 1.00 94.94 176 ALA A N 1
ATOM 1377 C CA . ALA A 1 176 ? 13.865 -16.132 -1.177 1.00 94.94 176 ALA A CA 1
ATOM 1378 C C . ALA A 1 176 ? 12.335 -15.958 -1.112 1.00 94.94 176 ALA A C 1
ATOM 1380 O O . ALA A 1 176 ? 11.802 -15.653 -0.048 1.00 94.94 176 ALA A O 1
ATOM 1381 N N . LEU A 1 177 ? 11.607 -16.293 -2.182 1.00 95.75 177 LEU A N 1
ATOM 1382 C CA . LEU A 1 177 ? 10.137 -16.253 -2.221 1.00 95.75 177 LEU A CA 1
ATOM 1383 C C . LEU A 1 177 ? 9.485 -17.154 -1.152 1.00 95.75 177 LEU A C 1
ATOM 1385 O O . LEU A 1 177 ? 8.546 -16.750 -0.456 1.00 95.75 177 LEU A O 1
ATOM 1389 N N . ARG A 1 178 ? 10.015 -18.371 -0.951 1.00 96.81 178 ARG A N 1
ATOM 1390 C CA . ARG A 1 178 ? 9.573 -19.258 0.143 1.00 96.81 178 ARG A CA 1
ATOM 1391 C C . ARG A 1 178 ? 9.845 -18.655 1.522 1.00 96.81 178 ARG A C 1
ATOM 1393 O O . ARG A 1 178 ? 9.036 -18.840 2.430 1.00 96.81 178 ARG A O 1
ATOM 1400 N N . ASN A 1 179 ? 10.956 -17.938 1.691 1.00 96.31 179 ASN A N 1
ATOM 1401 C CA . ASN A 1 179 ? 11.277 -17.257 2.942 1.00 96.31 179 ASN A CA 1
ATOM 1402 C C . ASN A 1 179 ? 10.290 -16.118 3.240 1.00 96.31 179 ASN A C 1
ATOM 1404 O O . ASN A 1 179 ? 9.770 -16.067 4.352 1.00 96.31 179 ASN A O 1
ATOM 1408 N N . LEU A 1 180 ? 9.946 -15.285 2.248 1.00 95.69 180 LEU A N 1
ATOM 1409 C CA . LEU A 1 180 ? 8.914 -14.242 2.384 1.00 95.69 180 LEU A CA 1
ATOM 1410 C C . LEU A 1 180 ? 7.569 -14.831 2.827 1.00 95.69 180 LEU A C 1
ATOM 1412 O O . LEU A 1 180 ? 6.942 -14.344 3.772 1.00 95.69 180 LEU A O 1
ATOM 1416 N N . THR A 1 181 ? 7.171 -15.941 2.198 1.00 96.19 181 THR A N 1
ATOM 1417 C CA . THR A 1 181 ? 5.948 -16.676 2.551 1.00 96.19 181 THR A CA 1
ATOM 1418 C C . THR A 1 181 ? 6.007 -17.192 3.992 1.00 96.19 181 THR A C 1
ATOM 1420 O O . THR A 1 181 ? 5.061 -17.020 4.760 1.00 96.19 181 THR A O 1
ATOM 1423 N N . LYS A 1 182 ? 7.135 -17.789 4.402 1.00 97.19 182 LYS A N 1
ATOM 1424 C CA . LYS A 1 182 ? 7.340 -18.310 5.763 1.00 97.19 182 LYS A CA 1
ATOM 1425 C C . LYS A 1 182 ? 7.304 -17.204 6.821 1.00 97.19 182 LYS A C 1
ATOM 1427 O O . LYS A 1 182 ? 6.706 -17.407 7.878 1.00 97.19 182 LYS A O 1
ATOM 1432 N N . LEU A 1 183 ? 7.953 -16.069 6.562 1.00 96.56 183 LEU A N 1
ATOM 1433 C CA . LEU A 1 183 ? 7.983 -14.916 7.466 1.00 96.56 183 LEU A CA 1
ATOM 1434 C C . LEU A 1 183 ? 6.582 -14.330 7.654 1.00 96.56 183 LEU A C 1
ATOM 1436 O O . LEU A 1 183 ? 6.157 -14.102 8.782 1.00 96.56 183 LEU A O 1
ATOM 1440 N N . THR A 1 184 ? 5.838 -14.188 6.559 1.00 96.25 184 THR A N 1
ATOM 1441 C CA . THR A 1 184 ? 4.439 -13.754 6.575 1.00 96.25 184 THR A CA 1
ATOM 1442 C C . THR A 1 184 ? 3.554 -14.695 7.396 1.00 96.25 184 THR A C 1
ATOM 1444 O O . THR A 1 184 ? 2.875 -14.255 8.327 1.00 96.25 184 THR A O 1
ATOM 1447 N N . ARG A 1 185 ? 3.604 -15.999 7.091 1.00 97.62 185 ARG A N 1
ATOM 1448 C CA . ARG A 1 185 ? 2.785 -17.038 7.730 1.00 97.62 185 ARG A CA 1
ATOM 1449 C C . ARG A 1 185 ? 3.023 -17.112 9.237 1.00 97.62 185 ARG A C 1
ATOM 1451 O O . ARG A 1 185 ? 2.081 -17.180 10.017 1.00 97.62 185 ARG A O 1
ATOM 1458 N N . ASN A 1 186 ? 4.290 -17.103 9.651 1.00 96.56 186 ASN A N 1
ATOM 1459 C CA . ASN A 1 186 ? 4.673 -17.274 11.055 1.00 96.56 186 ASN A CA 1
ATOM 1460 C C . ASN A 1 186 ? 4.684 -15.968 11.860 1.00 96.56 186 ASN A C 1
ATOM 1462 O O . ASN A 1 186 ? 4.708 -16.032 13.088 1.00 96.56 186 ASN A O 1
ATOM 1466 N N . GLY A 1 187 ? 4.708 -14.819 11.183 1.00 96.38 187 GLY A N 1
ATOM 1467 C CA . GLY A 1 187 ? 4.666 -13.488 11.777 1.00 96.38 187 GLY A CA 1
ATOM 1468 C C . GLY A 1 187 ? 3.251 -12.921 11.762 1.00 96.38 187 GLY A C 1
ATOM 1469 O O . GLY A 1 187 ? 2.460 -13.183 12.667 1.00 96.38 187 GLY A O 1
ATOM 1470 N N . PHE A 1 188 ? 2.941 -12.126 10.736 1.00 97.31 188 PHE A N 1
ATOM 1471 C CA . PHE A 1 188 ? 1.710 -11.336 10.672 1.00 97.31 188 PHE A CA 1
ATOM 1472 C C . PHE A 1 188 ? 0.431 -12.183 10.644 1.00 97.31 188 PHE A C 1
ATOM 1474 O O . PHE A 1 188 ? -0.479 -11.904 11.423 1.00 97.31 188 PHE A O 1
ATOM 1481 N N . GLU A 1 189 ? 0.358 -13.234 9.814 1.00 98.31 189 GLU A N 1
ATOM 1482 C CA . GLU A 1 189 ? -0.851 -14.077 9.741 1.00 98.31 189 GLU A CA 1
ATOM 1483 C C . GLU A 1 189 ? -1.140 -14.741 11.086 1.00 98.31 189 GLU A C 1
ATOM 1485 O O . GLU A 1 189 ? -2.234 -14.603 11.633 1.00 98.31 189 GLU A O 1
ATOM 1490 N N . LYS A 1 190 ? -0.122 -15.387 11.665 1.00 98.19 190 LYS A N 1
ATOM 1491 C CA . LYS A 1 190 ? -0.222 -16.031 12.973 1.00 98.19 190 LYS A CA 1
ATOM 1492 C C . LYS A 1 190 ? -0.659 -15.049 14.062 1.00 98.19 190 LYS A C 1
ATOM 1494 O O . LYS A 1 190 ? -1.531 -15.393 14.858 1.00 98.19 190 LYS A O 1
ATOM 1499 N N . LEU A 1 191 ? -0.100 -13.834 14.088 1.00 98.00 191 LEU A N 1
ATOM 1500 C CA . LEU A 1 191 ? -0.495 -12.808 15.054 1.00 98.00 191 LEU A CA 1
ATOM 1501 C C . LEU A 1 191 ? -1.984 -12.452 14.922 1.00 98.00 191 LEU A C 1
ATOM 1503 O O . LEU A 1 191 ? -2.697 -12.419 15.930 1.00 98.00 191 LEU A O 1
ATOM 1507 N N . MET A 1 192 ? -2.442 -12.200 13.693 1.00 98.50 192 MET A N 1
ATOM 1508 C CA . MET A 1 192 ? -3.833 -11.855 13.386 1.00 98.50 192 MET A CA 1
ATOM 1509 C C . MET A 1 192 ? -4.800 -12.975 13.793 1.00 98.50 192 MET A C 1
ATOM 1511 O O . MET A 1 192 ? -5.803 -12.712 14.461 1.00 98.50 192 MET A O 1
ATOM 1515 N N . GLU A 1 193 ? -4.483 -14.223 13.437 1.00 98.25 193 GLU A N 1
ATOM 1516 C CA . GLU A 1 193 ? -5.313 -15.402 13.705 1.00 98.25 193 GLU A CA 1
ATOM 1517 C C . GLU A 1 193 ? -5.397 -15.724 15.205 1.00 98.25 193 GLU A C 1
ATOM 1519 O O . GLU A 1 193 ? -6.494 -15.869 15.748 1.00 98.25 193 GLU A O 1
ATOM 1524 N N . GLN A 1 194 ? -4.256 -15.786 15.903 1.00 98.12 194 GLN A N 1
ATOM 1525 C CA . GLN A 1 194 ? -4.203 -16.166 17.321 1.00 98.12 194 GLN A CA 1
ATOM 1526 C C . GLN A 1 194 ? -4.946 -15.176 18.223 1.00 98.12 194 GLN A C 1
ATOM 1528 O O . GLN A 1 194 ? -5.599 -15.579 19.185 1.00 98.12 194 GLN A O 1
ATOM 1533 N N . ASN A 1 195 ? -4.884 -13.885 17.893 1.00 98.31 195 ASN A N 1
ATOM 1534 C CA . ASN A 1 195 ? -5.517 -12.827 18.680 1.00 98.31 195 ASN A CA 1
ATOM 1535 C C . ASN A 1 195 ? -6.935 -12.474 18.198 1.00 98.31 195 ASN A C 1
ATOM 1537 O O . ASN A 1 195 ? -7.613 -11.647 18.827 1.00 98.31 195 ASN A O 1
ATOM 1541 N N . LYS A 1 196 ? -7.400 -13.132 17.121 1.00 98.31 196 LYS A N 1
ATOM 1542 C CA . LYS A 1 196 ? -8.699 -12.907 16.469 1.00 98.31 196 LYS A CA 1
ATOM 1543 C C . LYS A 1 196 ? -8.890 -11.429 16.126 1.00 98.31 196 LYS A C 1
ATOM 1545 O O . LYS A 1 196 ? -9.857 -10.808 16.569 1.00 98.31 196 LYS A O 1
ATOM 1550 N N . LEU A 1 197 ? -7.910 -10.856 15.434 1.00 98.75 197 LEU A N 1
ATOM 1551 C CA . LEU A 1 197 ? -7.889 -9.437 15.091 1.00 98.75 197 LEU A CA 1
ATOM 1552 C C . LEU A 1 197 ? -8.651 -9.170 13.793 1.00 98.75 197 LEU A C 1
ATOM 1554 O O . LEU A 1 197 ? -8.571 -9.937 12.835 1.00 98.75 197 LEU A O 1
ATOM 1558 N N . ASP A 1 198 ? -9.339 -8.035 13.754 1.00 98.69 198 ASP A N 1
ATOM 1559 C CA . ASP A 1 198 ? -9.929 -7.469 12.542 1.00 98.69 198 ASP A CA 1
ATOM 1560 C C . ASP A 1 198 ? -8.937 -6.586 11.784 1.00 98.69 198 ASP A C 1
ATOM 1562 O O . ASP A 1 198 ? -9.005 -6.504 10.560 1.00 98.69 198 ASP A O 1
ATOM 1566 N N . ALA A 1 199 ? -8.005 -5.953 12.499 1.00 98.50 199 ALA A N 1
ATOM 1567 C CA . ALA A 1 199 ? -6.873 -5.237 11.926 1.00 98.50 199 ALA A CA 1
ATOM 1568 C C . ALA A 1 199 ? -5.741 -5.093 12.951 1.00 98.50 199 ALA A C 1
ATOM 1570 O O . ALA A 1 199 ? -5.962 -5.183 14.160 1.00 98.50 199 ALA A O 1
ATOM 1571 N N . ILE A 1 200 ? -4.539 -4.797 12.474 1.00 97.44 200 ILE A N 1
ATOM 1572 C CA . ILE A 1 200 ? -3.526 -4.100 13.269 1.00 97.44 200 ILE A CA 1
ATOM 1573 C C . ILE A 1 200 ? -3.611 -2.595 13.026 1.00 97.44 200 ILE A C 1
ATOM 1575 O O . ILE A 1 200 ? -4.069 -2.160 11.970 1.00 97.44 200 ILE A O 1
ATOM 1579 N N . VAL A 1 201 ? -3.131 -1.816 13.989 1.00 95.50 201 VAL A N 1
ATOM 1580 C CA . VAL A 1 201 ? -3.097 -0.354 13.943 1.00 95.50 201 VAL A CA 1
ATOM 1581 C C . VAL A 1 201 ? -1.664 0.114 14.130 1.00 95.50 201 VAL A C 1
ATOM 1583 O O . VAL A 1 201 ? -1.010 -0.279 15.096 1.00 95.50 201 VAL A O 1
ATOM 1586 N N . THR A 1 202 ? -1.187 0.984 13.243 1.00 91.19 202 THR A N 1
ATOM 1587 C CA . THR A 1 202 ? 0.119 1.643 13.379 1.00 91.19 202 THR A CA 1
ATOM 1588 C C . THR A 1 202 ? 0.022 3.134 13.128 1.00 91.19 202 THR A C 1
ATOM 1590 O O . THR A 1 202 ? -0.829 3.591 12.366 1.00 91.19 202 THR A O 1
ATOM 1593 N N . ALA A 1 203 ? 0.930 3.906 13.718 1.00 84.38 203 ALA A N 1
ATOM 1594 C CA . ALA A 1 203 ? 1.125 5.278 13.280 1.00 84.38 203 ALA A CA 1
ATOM 1595 C C . ALA A 1 203 ? 1.905 5.315 11.965 1.00 84.38 203 ALA A C 1
ATOM 1597 O O . ALA A 1 203 ? 2.883 4.588 11.770 1.00 84.38 203 ALA A O 1
ATOM 1598 N N . GLY A 1 204 ? 1.458 6.175 11.058 1.00 81.19 204 GLY A N 1
ATOM 1599 C CA . GLY A 1 204 ? 1.975 6.249 9.702 1.00 81.19 204 GLY A CA 1
ATOM 1600 C C . GLY A 1 204 ? 1.879 4.914 8.960 1.00 81.19 204 GLY A C 1
ATOM 1601 O O . GLY A 1 204 ? 1.158 3.995 9.345 1.00 81.19 204 GLY A O 1
ATOM 1602 N N . ALA A 1 205 ? 2.641 4.804 7.876 1.00 78.50 205 ALA A N 1
ATOM 1603 C CA . ALA A 1 205 ? 2.666 3.628 7.012 1.00 78.50 205 ALA A CA 1
ATOM 1604 C C . ALA A 1 205 ? 3.775 2.623 7.388 1.00 78.50 205 ALA A C 1
ATOM 1606 O O . ALA A 1 205 ? 4.186 1.830 6.546 1.00 78.50 205 ALA A O 1
ATOM 1607 N N . ASN A 1 206 ? 4.273 2.635 8.631 1.00 80.00 206 ASN A N 1
ATOM 1608 C CA . ASN A 1 206 ? 5.446 1.842 9.036 1.00 80.00 206 ASN A CA 1
ATOM 1609 C C . ASN A 1 206 ? 5.247 0.327 8.865 1.00 80.00 206 ASN A C 1
ATOM 1611 O O . ASN A 1 206 ? 6.207 -0.409 8.643 1.00 80.00 206 ASN A O 1
ATOM 1615 N N . VAL A 1 207 ? 3.998 -0.141 8.893 1.00 88.50 207 VAL A N 1
ATOM 1616 C CA . VAL A 1 207 ? 3.673 -1.552 8.666 1.00 88.50 207 VAL A CA 1
ATOM 1617 C C . VAL A 1 207 ? 3.615 -1.963 7.191 1.00 88.50 207 VAL A C 1
ATOM 1619 O O . VAL A 1 207 ? 3.399 -3.135 6.888 1.00 88.50 207 VAL A O 1
ATOM 1622 N N . ALA A 1 208 ? 3.840 -1.038 6.252 1.00 89.00 208 ALA A N 1
ATOM 1623 C CA . ALA A 1 208 ? 3.725 -1.301 4.818 1.00 89.00 208 ALA A CA 1
ATOM 1624 C C . ALA A 1 208 ? 4.584 -2.487 4.359 1.00 89.00 208 ALA A C 1
ATOM 1626 O O . ALA A 1 208 ? 4.088 -3.313 3.603 1.00 89.00 208 ALA A O 1
ATOM 1627 N N . SER A 1 209 ? 5.818 -2.620 4.859 1.00 89.44 209 SER A N 1
ATOM 1628 C CA . SER A 1 209 ? 6.697 -3.760 4.548 1.00 89.44 209 SER A CA 1
ATOM 1629 C C . SER A 1 209 ? 6.083 -5.100 4.956 1.00 89.44 209 SER A C 1
ATOM 1631 O O . SER A 1 209 ? 6.099 -6.041 4.171 1.00 89.44 209 SER A O 1
ATOM 1633 N N . VAL A 1 210 ? 5.499 -5.173 6.157 1.00 93.56 210 VAL A N 1
ATOM 1634 C CA . VAL A 1 210 ? 4.834 -6.383 6.667 1.00 93.56 210 VAL A CA 1
ATOM 1635 C C . VAL A 1 210 ? 3.646 -6.754 5.779 1.00 93.56 210 VAL A C 1
ATOM 1637 O O . VAL A 1 210 ? 3.454 -7.925 5.455 1.00 93.56 210 VAL A O 1
ATOM 1640 N N . LEU A 1 211 ? 2.857 -5.756 5.368 1.00 95.19 211 LEU A N 1
ATOM 1641 C CA . LEU A 1 211 ? 1.686 -5.974 4.522 1.00 95.19 211 LEU A CA 1
ATOM 1642 C C . LEU A 1 211 ? 2.077 -6.345 3.083 1.00 95.19 211 LEU A C 1
ATOM 1644 O O . LEU A 1 211 ? 1.480 -7.242 2.489 1.00 95.19 211 LEU A O 1
ATOM 1648 N N . ALA A 1 212 ? 3.095 -5.686 2.530 1.00 92.62 212 ALA A N 1
ATOM 1649 C CA . ALA A 1 212 ? 3.506 -5.823 1.138 1.00 92.62 212 ALA A CA 1
ATOM 1650 C C . ALA A 1 212 ? 4.023 -7.228 0.815 1.00 92.62 212 ALA A C 1
ATOM 1652 O O . ALA A 1 212 ? 3.547 -7.827 -0.148 1.00 92.62 212 ALA A O 1
ATOM 1653 N N . ILE A 1 213 ? 4.915 -7.788 1.643 1.00 92.88 213 ILE A N 1
ATOM 1654 C CA . ILE A 1 213 ? 5.524 -9.105 1.375 1.00 92.88 213 ILE A CA 1
ATOM 1655 C C . ILE A 1 213 ? 4.509 -10.254 1.381 1.00 92.88 213 ILE A C 1
ATOM 1657 O O . ILE A 1 213 ? 4.748 -11.301 0.784 1.00 92.88 213 ILE A O 1
ATOM 1661 N N . GLY A 1 214 ? 3.376 -10.063 2.060 1.00 92.25 214 GLY A N 1
ATOM 1662 C CA . GLY A 1 214 ? 2.282 -11.025 2.093 1.00 92.25 214 GLY A CA 1
ATOM 1663 C C . GLY A 1 214 ? 1.154 -10.722 1.111 1.00 92.25 214 GLY A C 1
ATOM 1664 O O . GLY A 1 214 ? 0.275 -11.565 0.934 1.00 92.25 214 GLY A O 1
ATOM 1665 N N . GLY A 1 215 ? 1.161 -9.556 0.457 1.00 93.69 215 GLY A N 1
ATOM 1666 C CA . GLY A 1 215 ? 0.059 -9.089 -0.386 1.00 93.69 215 GLY A CA 1
ATOM 1667 C C . GLY A 1 215 ? -1.215 -8.810 0.415 1.00 93.69 215 GLY A C 1
ATOM 1668 O O . GLY A 1 215 ? -2.301 -9.222 0.012 1.00 93.69 215 GLY A O 1
ATOM 1669 N N . PHE A 1 216 ? -1.072 -8.182 1.580 1.00 96.88 216 PHE A N 1
ATOM 1670 C CA . PHE A 1 216 ? -2.167 -7.841 2.482 1.00 96.88 216 PHE A CA 1
ATOM 1671 C C . PHE A 1 216 ? -2.691 -6.419 2.257 1.00 96.88 216 PHE A C 1
ATOM 1673 O O . PHE A 1 216 ? -1.912 -5.525 1.906 1.00 96.88 216 PHE A O 1
ATOM 1680 N N . PRO A 1 217 ? -3.991 -6.176 2.494 1.00 96.50 217 PRO A N 1
ATOM 1681 C CA . PRO A 1 217 ? -4.554 -4.843 2.394 1.00 96.50 217 PRO A CA 1
ATOM 1682 C C . PRO A 1 217 ? -4.145 -3.965 3.581 1.00 96.50 217 PRO A C 1
ATOM 1684 O O . PRO A 1 217 ? -4.054 -4.412 4.729 1.00 96.50 217 PRO A O 1
ATOM 1687 N N . GLY A 1 218 ? -3.945 -2.683 3.285 1.00 96.06 218 GLY A N 1
ATOM 1688 C CA . GLY A 1 218 ? -3.739 -1.631 4.269 1.00 96.06 218 GLY A CA 1
ATOM 1689 C C . GLY A 1 218 ? -4.432 -0.346 3.831 1.00 96.06 218 GLY A C 1
ATOM 1690 O O . GLY A 1 218 ? -4.464 -0.038 2.639 1.00 96.06 218 GLY A O 1
ATOM 1691 N N . ILE A 1 219 ? -4.983 0.395 4.788 1.00 95.94 219 ILE A N 1
ATOM 1692 C CA . ILE A 1 219 ? -5.620 1.695 4.565 1.00 95.94 219 ILE A CA 1
ATOM 1693 C C . ILE A 1 219 ? -5.079 2.708 5.570 1.00 95.94 219 ILE A C 1
ATOM 1695 O O . ILE A 1 219 ? -5.073 2.455 6.773 1.00 95.94 219 ILE A O 1
ATOM 1699 N N . THR A 1 220 ? -4.625 3.857 5.071 1.00 94.12 220 THR A N 1
ATOM 1700 C CA . THR A 1 220 ? -4.105 4.947 5.902 1.00 94.12 220 THR A CA 1
ATOM 1701 C C . THR A 1 220 ? -5.056 6.130 5.848 1.00 94.12 220 THR A C 1
ATOM 1703 O O . THR A 1 220 ? -5.416 6.582 4.763 1.00 94.12 220 THR A O 1
ATOM 1706 N N . VAL A 1 221 ? -5.425 6.646 7.016 1.00 92.50 221 VAL A N 1
ATOM 1707 C CA . VAL A 1 221 ? -6.289 7.821 7.175 1.00 92.50 221 VAL A CA 1
ATOM 1708 C C . VAL A 1 221 ? -5.483 8.934 7.850 1.00 92.50 221 VAL A C 1
ATOM 1710 O O . VAL A 1 221 ? -4.710 8.634 8.765 1.00 92.50 221 VAL A O 1
ATOM 1713 N N . PRO A 1 222 ? -5.612 10.207 7.431 1.00 89.00 222 PRO A N 1
ATOM 1714 C CA . PRO A 1 222 ? -5.050 11.331 8.176 1.00 89.00 222 PRO A CA 1
ATOM 1715 C C . PRO A 1 222 ? -5.531 11.324 9.629 1.00 89.00 222 PRO A C 1
ATOM 1717 O O . PRO A 1 222 ? -6.710 11.103 9.889 1.00 89.00 222 PRO A O 1
ATOM 1720 N N . ALA A 1 223 ? -4.618 11.544 10.570 1.00 85.38 223 ALA A N 1
ATOM 1721 C CA . ALA A 1 223 ? -4.908 11.384 11.992 1.00 85.38 223 ALA A CA 1
ATOM 1722 C C . ALA A 1 223 ? -4.313 12.489 12.873 1.00 85.38 223 ALA A C 1
ATOM 1724 O O . ALA A 1 223 ? -4.765 12.658 14.000 1.00 85.38 223 ALA A O 1
ATOM 1725 N N . ALA A 1 224 ? -3.302 13.228 12.403 1.00 77.38 224 ALA A N 1
ATOM 1726 C CA . ALA A 1 224 ? -2.739 14.379 13.105 1.00 77.38 224 ALA A CA 1
ATOM 1727 C C . ALA A 1 224 ? -1.831 15.229 12.205 1.00 77.38 224 ALA A C 1
ATOM 1729 O O . ALA A 1 224 ? -1.585 14.899 11.042 1.00 77.38 224 ALA A O 1
ATOM 1730 N N . TYR A 1 225 ? -1.263 16.271 12.811 1.00 75.62 225 TYR A N 1
ATOM 1731 C CA . TYR A 1 225 ? -0.133 17.032 12.300 1.00 75.62 225 TYR A CA 1
ATOM 1732 C C . TYR A 1 225 ? 0.920 17.214 13.388 1.00 75.62 225 TYR A C 1
ATOM 1734 O O . TYR A 1 225 ? 0.588 17.333 14.567 1.00 75.62 225 TYR A O 1
ATOM 1742 N N . ASP A 1 226 ? 2.191 17.266 12.998 1.00 71.31 226 ASP A N 1
ATOM 1743 C CA . ASP A 1 226 ? 3.241 17.727 13.905 1.00 71.31 226 ASP A CA 1
ATOM 1744 C C . ASP A 1 226 ? 3.253 19.268 14.023 1.00 71.31 226 ASP A C 1
ATOM 1746 O O . ASP A 1 226 ? 2.510 19.989 13.351 1.00 71.31 226 ASP A O 1
ATOM 1750 N N . ARG A 1 227 ? 4.154 19.806 14.857 1.00 71.12 227 ARG A N 1
ATOM 1751 C CA . ARG A 1 227 ? 4.301 21.263 15.060 1.00 71.12 227 ARG A CA 1
ATOM 1752 C C . ARG A 1 227 ? 4.706 22.032 13.800 1.00 71.12 227 ARG A C 1
ATOM 1754 O O . ARG A 1 227 ? 4.572 23.252 13.765 1.00 71.12 227 ARG A O 1
ATOM 1761 N N . LYS A 1 228 ? 5.255 21.346 12.798 1.00 71.44 228 LYS A N 1
ATOM 1762 C CA . LYS A 1 228 ? 5.673 21.914 11.513 1.00 71.44 228 LYS A CA 1
ATOM 1763 C C . LYS A 1 228 ? 4.575 21.780 10.451 1.00 71.44 228 LYS A C 1
ATOM 1765 O O . LYS A 1 228 ? 4.784 22.213 9.320 1.00 71.44 228 LYS A O 1
ATOM 1770 N N . GLY A 1 229 ? 3.418 21.213 10.801 1.00 69.31 229 GLY A N 1
ATOM 1771 C CA . GLY A 1 229 ? 2.324 20.952 9.873 1.00 69.31 229 GLY A CA 1
ATOM 1772 C C . GLY A 1 229 ? 2.575 19.747 8.965 1.00 69.31 229 GLY A C 1
ATOM 1773 O O . GLY A 1 229 ? 1.954 19.653 7.909 1.00 69.31 229 GLY A O 1
ATOM 1774 N N . VAL A 1 230 ? 3.478 18.832 9.332 1.00 74.25 230 VAL A N 1
ATOM 1775 C CA . VAL A 1 230 ? 3.679 17.572 8.606 1.00 74.25 230 VAL A CA 1
ATOM 1776 C C . VAL A 1 230 ? 2.538 16.616 8.961 1.00 74.25 230 VAL A C 1
ATOM 1778 O O . VAL A 1 230 ? 2.298 16.392 10.150 1.00 74.25 230 VAL A O 1
ATOM 1781 N N . PRO A 1 231 ? 1.824 16.053 7.969 1.00 77.19 231 PRO A N 1
ATOM 1782 C CA . PRO A 1 231 ? 0.705 15.159 8.224 1.00 77.19 231 PRO A CA 1
ATOM 1783 C C . PRO A 1 231 ? 1.173 13.833 8.818 1.00 77.19 231 PRO A C 1
ATOM 1785 O O . PRO A 1 231 ? 2.173 13.249 8.400 1.00 77.19 231 PRO A O 1
ATOM 1788 N N . ILE A 1 232 ? 0.384 13.327 9.756 1.00 80.44 232 ILE A N 1
ATOM 1789 C CA . ILE A 1 232 ? 0.589 12.043 10.415 1.00 80.44 232 ILE A CA 1
ATOM 1790 C C . ILE A 1 232 ? -0.669 11.221 10.184 1.00 80.44 232 ILE A C 1
ATOM 1792 O O . ILE A 1 232 ? -1.778 11.651 10.502 1.00 80.44 232 ILE A O 1
ATOM 1796 N N . GLY A 1 233 ? -0.497 10.046 9.593 1.00 86.25 233 GLY A N 1
ATOM 1797 C CA . GLY A 1 233 ? -1.589 9.108 9.369 1.00 86.25 233 GLY A CA 1
ATOM 1798 C C . GLY A 1 233 ? -1.700 8.071 10.479 1.00 86.25 233 GLY A C 1
ATOM 1799 O O . GLY A 1 233 ? -0.754 7.839 11.230 1.00 86.25 233 GLY A O 1
ATOM 1800 N N . ILE A 1 234 ? -2.836 7.391 10.519 1.00 91.25 234 ILE A N 1
ATOM 1801 C CA . ILE A 1 234 ? -3.003 6.096 11.171 1.00 91.25 234 ILE A CA 1
ATOM 1802 C C . ILE A 1 234 ? -3.258 5.055 10.081 1.00 91.25 234 ILE A C 1
ATOM 1804 O O . ILE A 1 234 ? -4.049 5.298 9.169 1.00 91.25 234 ILE A O 1
ATOM 1808 N N . CYS A 1 235 ? -2.555 3.929 10.132 1.00 94.69 235 CYS A N 1
ATOM 1809 C CA . CYS A 1 235 ? -2.700 2.838 9.175 1.00 94.69 235 CYS A CA 1
ATOM 1810 C C . CYS A 1 235 ? -3.374 1.641 9.839 1.00 94.69 235 CYS A C 1
ATOM 1812 O O . CYS A 1 235 ? -3.008 1.248 10.949 1.00 94.69 235 CYS A O 1
ATOM 1814 N N . PHE A 1 236 ? -4.333 1.054 9.127 1.00 97.69 236 PHE A N 1
ATOM 1815 C CA . PHE A 1 236 ? -5.002 -0.188 9.481 1.00 97.69 236 PHE A CA 1
ATOM 1816 C C . PHE A 1 236 ? -4.601 -1.273 8.483 1.00 97.69 236 PHE A C 1
ATOM 1818 O O . PHE A 1 236 ? -4.814 -1.110 7.282 1.00 97.69 236 PHE A O 1
ATOM 1825 N N . GLY A 1 237 ? -4.030 -2.374 8.973 1.00 97.62 237 GLY A N 1
ATOM 1826 C CA . GLY A 1 237 ? -3.607 -3.520 8.161 1.00 97.62 237 GLY A CA 1
ATOM 1827 C C . GLY A 1 237 ? -4.425 -4.769 8.470 1.00 97.62 237 GLY A C 1
ATOM 1828 O O . GLY A 1 237 ? -4.692 -5.047 9.637 1.00 97.62 237 GLY A O 1
ATOM 1829 N N . GLY A 1 238 ? -4.819 -5.531 7.450 1.00 97.94 238 GLY A N 1
ATOM 1830 C CA . GLY A 1 238 ? -5.684 -6.709 7.598 1.00 97.94 238 GLY A CA 1
ATOM 1831 C C . GLY A 1 238 ? -5.171 -7.931 6.842 1.00 97.94 238 GLY A C 1
ATOM 1832 O O . GLY A 1 238 ? -4.202 -7.847 6.102 1.00 97.94 238 GLY A O 1
ATOM 1833 N N . LEU A 1 239 ? -5.825 -9.082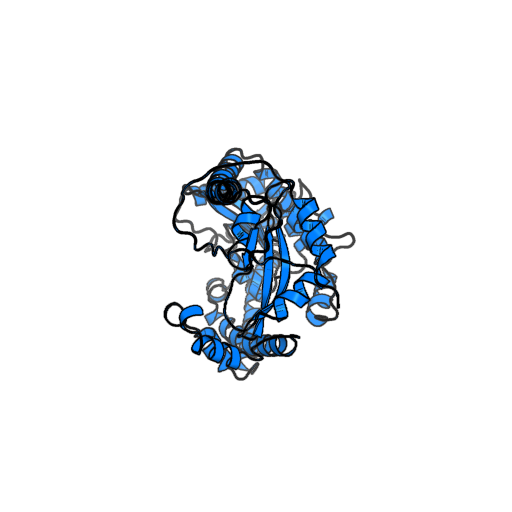 7.010 1.00 98.12 239 LEU A N 1
ATOM 1834 C CA . LEU A 1 239 ? -5.562 -10.259 6.174 1.00 98.12 239 LEU A CA 1
ATOM 1835 C C . LEU A 1 239 ? -6.160 -10.080 4.767 1.00 98.12 239 LEU A C 1
ATOM 1837 O O . LEU A 1 239 ? -6.949 -9.171 4.519 1.00 98.12 239 LEU A O 1
ATOM 1841 N N . LYS A 1 240 ? -5.805 -10.962 3.826 1.00 96.38 240 LYS A N 1
ATOM 1842 C CA . LYS A 1 240 ? -6.386 -10.955 2.471 1.00 96.38 240 LYS A CA 1
ATOM 1843 C C . LYS A 1 240 ? -7.910 -11.068 2.543 1.00 96.38 240 LYS A C 1
ATOM 1845 O O . LYS A 1 240 ? -8.421 -11.971 3.207 1.00 96.38 240 LYS A O 1
ATOM 1850 N N . GLY A 1 241 ? -8.620 -10.177 1.856 1.00 96.19 241 GLY A N 1
ATOM 1851 C CA . GLY A 1 241 ? -10.080 -10.114 1.899 1.00 96.19 241 GLY A CA 1
ATOM 1852 C C . GLY A 1 241 ? -10.653 -9.291 3.050 1.00 96.19 241 GLY A C 1
ATOM 1853 O O . GLY A 1 241 ? -11.868 -9.292 3.245 1.00 96.19 241 GLY A O 1
ATOM 1854 N N . PHE A 1 242 ? -9.818 -8.628 3.858 1.00 98.19 242 PHE A N 1
ATOM 1855 C CA . PHE A 1 242 ? -10.289 -7.778 4.955 1.00 98.19 242 PHE A CA 1
ATOM 1856 C C . PHE A 1 242 ? -10.572 -6.339 4.516 1.00 98.19 242 PHE A C 1
ATOM 1858 O O . PHE A 1 242 ? -10.945 -5.532 5.362 1.00 98.19 242 PHE A O 1
ATOM 1865 N N . GLU A 1 243 ? -10.475 -6.009 3.227 1.00 97.81 243 GLU A N 1
ATOM 1866 C CA . GLU A 1 243 ? -10.821 -4.696 2.674 1.00 97.81 243 GLU A CA 1
ATOM 1867 C C . GLU A 1 243 ? -12.174 -4.179 3.204 1.00 97.81 243 GLU A C 1
ATOM 1869 O O . GLU A 1 243 ? -12.195 -3.055 3.703 1.00 97.81 243 GLU A O 1
ATOM 1874 N N . PRO A 1 244 ? -13.269 -4.974 3.257 1.00 98.25 244 PRO A N 1
ATOM 1875 C CA . PRO A 1 244 ? -14.528 -4.517 3.849 1.00 98.25 244 PRO A CA 1
ATOM 1876 C C . PRO A 1 244 ? -14.411 -4.102 5.323 1.00 98.25 244 PRO A C 1
ATOM 1878 O O . PRO A 1 244 ? -14.950 -3.077 5.732 1.00 98.25 244 PRO A O 1
ATOM 1881 N N . ARG A 1 245 ? -13.669 -4.871 6.133 1.00 98.38 245 ARG A N 1
ATOM 1882 C CA . ARG A 1 245 ? -13.461 -4.569 7.561 1.00 98.38 245 ARG A CA 1
ATOM 1883 C C . ARG A 1 245 ? -12.612 -3.319 7.733 1.00 98.38 245 ARG A C 1
ATOM 1885 O O . ARG A 1 245 ? -12.921 -2.480 8.572 1.00 98.38 245 ARG A O 1
ATOM 1892 N N . LEU A 1 246 ? -11.552 -3.205 6.938 1.00 98.56 246 LEU A N 1
ATOM 1893 C CA . LEU A 1 246 ? -10.650 -2.062 6.951 1.00 98.56 246 LEU A CA 1
ATOM 1894 C C . LEU A 1 246 ? -11.375 -0.780 6.542 1.00 98.56 246 LEU A C 1
ATOM 1896 O O . LEU A 1 246 ? 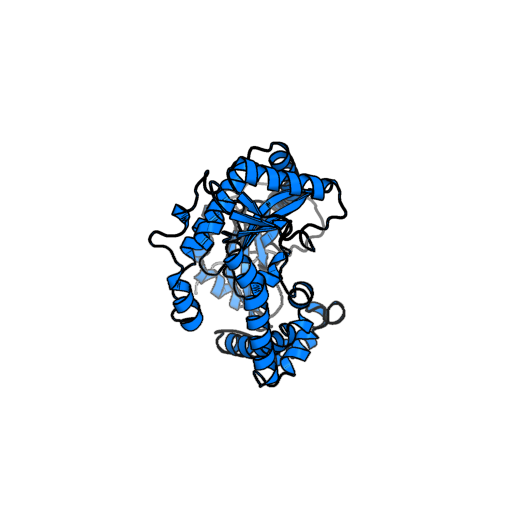-11.146 0.251 7.163 1.00 98.56 246 LEU A O 1
ATOM 1900 N N . ILE A 1 247 ? -12.288 -0.849 5.570 1.00 98.69 247 ILE A N 1
ATOM 1901 C CA . ILE A 1 247 ? -13.141 0.277 5.178 1.00 98.69 247 ILE A CA 1
ATOM 1902 C C . ILE A 1 247 ? -14.073 0.686 6.322 1.00 98.69 247 ILE A C 1
ATOM 1904 O O . ILE A 1 247 ? -14.125 1.871 6.644 1.00 98.69 247 ILE A O 1
ATOM 1908 N N . GLU A 1 248 ? -14.751 -0.263 6.983 1.00 98.62 248 GLU A N 1
ATOM 1909 C CA . GLU A 1 248 ? -15.598 0.039 8.151 1.00 98.62 248 GLU A CA 1
ATOM 1910 C C . GLU A 1 248 ? -14.799 0.733 9.266 1.00 98.62 248 GLU A C 1
ATOM 1912 O O . GLU A 1 248 ? -15.242 1.743 9.812 1.00 98.62 248 GLU A O 1
ATOM 1917 N N . ILE A 1 249 ? -13.612 0.207 9.586 1.00 98.69 249 ILE A N 1
ATOM 1918 C CA . ILE A 1 249 ? -12.720 0.738 10.626 1.00 98.69 249 ILE A CA 1
ATOM 1919 C C . ILE A 1 249 ? -12.234 2.144 10.257 1.00 98.69 249 ILE A C 1
ATOM 1921 O O . ILE A 1 249 ? -12.369 3.075 11.052 1.00 98.69 249 ILE A O 1
ATOM 1925 N N . ALA A 1 250 ? -11.684 2.301 9.053 1.00 97.88 250 ALA A N 1
ATOM 1926 C CA . ALA A 1 250 ? -11.103 3.549 8.579 1.00 97.88 250 ALA A CA 1
ATOM 1927 C C . ALA A 1 250 ? -12.153 4.650 8.446 1.00 97.88 250 ALA A C 1
ATOM 1929 O O . ALA A 1 250 ? -11.910 5.777 8.868 1.00 97.88 250 ALA A O 1
ATOM 1930 N N . TYR A 1 251 ? -13.327 4.328 7.896 1.00 98.06 251 TYR A N 1
ATOM 1931 C CA . TYR A 1 251 ? -14.403 5.295 7.737 1.00 98.06 251 TYR A CA 1
ATOM 1932 C C . TYR A 1 251 ? -14.935 5.753 9.094 1.00 98.06 251 TYR A C 1
ATOM 1934 O O . TYR A 1 251 ? -15.022 6.951 9.333 1.00 98.06 251 TYR A O 1
ATOM 1942 N N . ALA A 1 252 ? -15.222 4.833 10.016 1.00 97.88 252 ALA A N 1
ATOM 1943 C CA . ALA A 1 252 ? -15.670 5.195 11.359 1.00 97.88 252 ALA A CA 1
ATOM 1944 C C . ALA A 1 252 ? -14.630 6.036 12.121 1.00 97.88 252 ALA A C 1
ATOM 1946 O O . ALA A 1 252 ? -14.992 7.021 12.762 1.00 97.88 252 ALA A O 1
ATOM 1947 N N . PHE A 1 253 ? -13.338 5.706 12.005 1.00 96.69 253 PHE A N 1
ATOM 1948 C CA . PHE A 1 253 ? -12.265 6.526 12.574 1.00 96.69 253 PHE A CA 1
ATOM 1949 C C . PHE A 1 253 ? -12.207 7.926 11.941 1.00 96.69 253 PHE A C 1
ATOM 1951 O O . PHE A 1 253 ? -12.120 8.921 12.659 1.00 96.69 253 PHE A O 1
ATOM 1958 N N . GLU A 1 254 ? -12.299 8.022 10.612 1.00 95.12 254 GLU A N 1
ATOM 1959 C CA . GLU A 1 254 ? -12.343 9.301 9.896 1.00 95.12 254 GLU A CA 1
ATOM 1960 C C . GLU A 1 254 ? -13.520 10.162 10.384 1.00 95.12 254 GLU A C 1
ATOM 1962 O O . GLU A 1 254 ? -13.345 11.339 10.689 1.00 95.12 254 GLU A O 1
ATOM 1967 N N . GLN A 1 255 ? -14.719 9.584 10.510 1.00 94.19 255 GLN A N 1
ATOM 1968 C CA . GLN A 1 255 ? -15.898 10.318 10.980 1.00 94.19 255 GLN A CA 1
ATOM 1969 C C . GLN A 1 255 ? -15.758 10.772 12.439 1.00 94.19 255 GLN A C 1
ATOM 1971 O O . GLN A 1 255 ? -16.157 11.886 12.765 1.00 94.19 255 GLN A O 1
ATOM 1976 N N . ALA A 1 256 ? -15.153 9.951 13.301 1.00 91.94 256 ALA A N 1
ATOM 1977 C CA . ALA A 1 256 ? -14.926 10.291 14.706 1.00 91.94 256 ALA A CA 1
ATOM 1978 C C . ALA A 1 256 ? -13.853 11.375 14.914 1.00 91.94 256 ALA A C 1
ATOM 1980 O O . ALA A 1 256 ? -13.851 12.045 15.942 1.00 91.94 256 ALA A O 1
ATOM 1981 N N . THR A 1 257 ? -12.932 11.545 13.962 1.00 86.44 257 THR A N 1
ATOM 1982 C CA . THR A 1 257 ? -11.827 12.515 14.052 1.00 86.44 257 THR A CA 1
ATOM 1983 C C . THR A 1 257 ? -12.064 13.788 13.244 1.00 86.44 257 THR A C 1
ATOM 1985 O O . THR A 1 257 ? -11.460 14.813 13.549 1.00 86.44 257 THR A O 1
ATOM 1988 N N . LYS A 1 258 ? -13.003 13.783 12.287 1.00 72.38 258 LYS A N 1
ATOM 1989 C CA . LYS A 1 258 ? -13.474 14.983 11.569 1.00 72.38 258 LYS A CA 1
ATOM 1990 C C . LYS A 1 258 ? -14.063 16.062 12.475 1.00 72.38 258 LYS A C 1
ATOM 1992 O O . LYS A 1 258 ? -14.146 17.208 12.053 1.00 72.38 258 LYS A O 1
ATOM 1997 N N . THR A 1 259 ? -14.479 15.735 13.693 1.00 53.16 259 THR A N 1
ATOM 1998 C CA . THR A 1 259 ? -14.977 16.716 14.669 1.00 53.16 259 THR A CA 1
ATOM 1999 C C . THR A 1 259 ? -13.862 17.394 15.470 1.00 53.16 259 THR A C 1
ATOM 2001 O O . THR A 1 259 ? -14.154 18.299 16.244 1.00 53.16 259 THR A O 1
ATOM 2004 N N . ASN A 1 260 ? -12.595 16.995 15.300 1.00 57.69 260 ASN A N 1
ATOM 2005 C CA . ASN A 1 260 ? -11.470 17.662 15.955 1.00 57.69 260 ASN A CA 1
ATOM 2006 C C . ASN A 1 260 ? -11.127 18.966 15.218 1.00 57.69 260 ASN A C 1
ATOM 2008 O O . ASN A 1 260 ? -10.499 18.949 14.157 1.00 57.69 260 ASN A O 1
ATOM 2012 N N . GLU A 1 261 ? -11.522 20.100 15.801 1.00 51.75 261 GLU A N 1
ATOM 2013 C CA . GLU A 1 261 ? -11.261 21.450 15.276 1.00 51.75 261 GLU A CA 1
ATOM 2014 C C . GLU A 1 261 ? -9.773 21.694 14.976 1.00 51.75 261 GLU A C 1
ATOM 2016 O O . GLU A 1 261 ? -9.456 22.274 13.943 1.00 51.75 261 GLU A O 1
ATOM 2021 N N . GLU A 1 262 ? -8.849 21.170 15.788 1.00 55.50 262 GLU A N 1
ATOM 2022 C CA . GLU A 1 262 ? -7.399 21.312 15.570 1.00 55.50 262 GLU A CA 1
ATOM 2023 C C . GLU A 1 262 ? -6.903 20.602 14.297 1.00 55.50 262 GLU A C 1
ATOM 2025 O O . GLU A 1 262 ? -6.074 21.134 13.554 1.00 55.50 262 GLU A O 1
ATOM 2030 N N . LEU A 1 263 ? -7.432 19.407 14.011 1.00 56.03 263 LEU A N 1
ATOM 2031 C CA . LEU A 1 263 ? -7.111 18.634 12.807 1.00 56.03 263 LEU A CA 1
ATOM 2032 C C . LEU A 1 263 ? -7.599 19.364 11.556 1.00 56.03 263 LEU A C 1
ATOM 2034 O O . LEU A 1 263 ? -6.858 19.478 10.579 1.00 56.03 263 LEU A O 1
ATOM 2038 N N . ASN A 1 264 ? -8.819 19.898 11.616 1.00 55.56 264 ASN A N 1
ATOM 2039 C CA . ASN A 1 264 ? -9.408 20.660 10.525 1.00 55.56 264 ASN A CA 1
ATOM 2040 C C . ASN A 1 264 ? -8.705 22.000 10.330 1.00 55.56 264 ASN A C 1
ATOM 2042 O O . ASN A 1 264 ? -8.389 22.328 9.196 1.00 55.56 264 ASN A O 1
ATOM 2046 N N . GLU A 1 265 ? -8.393 22.748 11.391 1.00 56.69 265 GLU A N 1
ATOM 2047 C CA . GLU A 1 265 ? -7.699 24.031 11.287 1.00 56.69 265 GLU A CA 1
ATOM 2048 C C . GLU A 1 265 ? -6.288 23.894 10.719 1.00 56.69 265 GLU A C 1
ATOM 2050 O O . GLU A 1 265 ? -5.879 24.737 9.923 1.00 56.69 265 GLU A O 1
ATOM 2055 N N . VAL A 1 266 ? -5.522 22.871 11.115 1.00 56.94 266 VAL A N 1
ATOM 2056 C CA . VAL A 1 266 ? -4.162 22.669 10.594 1.00 56.94 266 VAL A CA 1
ATOM 2057 C C . VAL A 1 266 ? -4.197 22.120 9.171 1.00 56.94 266 VAL A C 1
ATOM 2059 O O . VAL A 1 266 ? -3.463 22.636 8.328 1.00 56.94 266 VAL A O 1
ATOM 2062 N N . MET A 1 267 ? -5.079 21.156 8.871 1.00 54.41 267 MET A N 1
ATOM 2063 C CA . MET A 1 267 ? -5.339 20.678 7.505 1.00 54.41 267 MET A CA 1
ATOM 2064 C C . MET A 1 267 ? -5.700 21.854 6.603 1.00 54.41 267 MET A C 1
ATOM 2066 O O . MET A 1 267 ? -5.064 22.073 5.576 1.00 54.41 267 MET A O 1
ATOM 2070 N N . ASP A 1 268 ? -6.656 22.672 7.024 1.00 56.53 268 ASP A N 1
ATOM 2071 C CA . ASP A 1 268 ? -7.088 23.845 6.292 1.00 56.53 268 ASP A CA 1
ATOM 2072 C C . ASP A 1 268 ? -5.988 24.898 6.183 1.00 56.53 268 ASP A C 1
ATOM 2074 O O . ASP A 1 268 ? -5.832 25.495 5.129 1.00 56.53 268 ASP A O 1
ATOM 2078 N N . ARG A 1 269 ? -5.213 25.164 7.237 1.00 56.66 269 ARG A N 1
ATOM 2079 C CA . ARG A 1 269 ? -4.130 26.158 7.211 1.00 56.66 269 ARG A CA 1
ATOM 2080 C C . ARG A 1 269 ? -2.983 25.692 6.325 1.00 56.66 269 ARG A C 1
ATOM 2082 O O . ARG A 1 269 ? -2.412 26.517 5.618 1.00 56.66 269 ARG A O 1
ATOM 2089 N N . TRP A 1 270 ? -2.666 24.400 6.311 1.00 55.91 270 TRP A N 1
ATOM 2090 C CA . TRP A 1 270 ? -1.647 23.810 5.446 1.00 55.91 270 TRP A CA 1
ATOM 2091 C C . TRP A 1 270 ? -2.110 23.755 3.991 1.00 55.91 270 TRP A C 1
ATOM 2093 O O . TRP A 1 270 ? -1.399 24.256 3.122 1.00 55.91 270 TRP A O 1
ATOM 2103 N N . ILE A 1 271 ? -3.325 23.259 3.728 1.00 55.25 271 ILE A N 1
ATOM 2104 C CA . ILE A 1 271 ? -3.956 23.291 2.402 1.00 55.25 271 ILE A CA 1
ATOM 2105 C C . ILE A 1 271 ? -4.031 24.737 1.919 1.00 55.25 271 ILE A C 1
ATOM 2107 O O . ILE A 1 271 ? -3.543 25.026 0.834 1.00 55.25 271 ILE A O 1
ATOM 2111 N N . ARG A 1 272 ? -4.540 25.671 2.731 1.00 54.69 272 ARG A N 1
ATOM 2112 C CA . ARG A 1 272 ? -4.598 27.096 2.385 1.00 54.69 272 ARG A CA 1
ATOM 2113 C C . ARG A 1 272 ? -3.208 27.671 2.167 1.00 54.69 272 ARG A C 1
ATOM 2115 O O . ARG A 1 272 ? -3.047 28.381 1.203 1.00 54.69 272 ARG A O 1
ATOM 2122 N N . THR A 1 273 ? -2.189 27.379 2.970 1.00 54.16 273 THR A N 1
ATOM 2123 C CA . THR A 1 273 ? -0.850 27.980 2.787 1.00 54.16 273 THR A CA 1
ATOM 2124 C C . THR A 1 273 ? -0.102 27.388 1.592 1.00 54.16 273 THR A C 1
ATOM 2126 O O . THR A 1 273 ? 0.545 28.125 0.851 1.00 54.16 273 THR A O 1
ATOM 2129 N N . MET A 1 274 ? -0.188 26.073 1.383 1.00 52.66 274 MET A N 1
ATOM 2130 C CA . MET A 1 274 ? 0.453 25.386 0.263 1.00 52.66 274 MET A CA 1
ATOM 2131 C C . MET A 1 274 ? -0.264 25.688 -1.053 1.00 52.66 274 MET A C 1
ATOM 2133 O O . MET A 1 274 ? 0.394 26.098 -2.009 1.00 52.66 274 MET A O 1
ATOM 2137 N N . LEU A 1 275 ? -1.596 25.553 -1.092 1.00 52.50 275 LEU A N 1
ATOM 2138 C CA . LEU A 1 275 ? -2.387 25.927 -2.262 1.00 52.50 275 LEU A CA 1
ATOM 2139 C C . LEU A 1 275 ? -2.287 27.418 -2.515 1.00 52.50 275 LEU A C 1
ATOM 2141 O O . LEU A 1 275 ? -2.000 27.759 -3.639 1.00 52.50 275 LEU A O 1
ATOM 2145 N N . LYS A 1 276 ? -2.383 28.305 -1.520 1.00 54.38 276 LYS A N 1
ATOM 2146 C CA . LYS A 1 276 ? -2.223 29.751 -1.747 1.00 54.38 276 LYS A CA 1
ATOM 2147 C C . LYS A 1 276 ? -0.832 30.112 -2.250 1.00 54.38 276 LYS A C 1
ATOM 2149 O O . LYS A 1 276 ? -0.730 30.936 -3.135 1.00 54.38 276 LYS A O 1
ATOM 2154 N N . ARG A 1 277 ? 0.251 29.474 -1.790 1.00 53.28 277 ARG A N 1
ATOM 2155 C CA . ARG A 1 277 ? 1.590 29.715 -2.369 1.00 53.28 277 ARG A CA 1
ATOM 2156 C C . ARG A 1 277 ? 1.695 29.253 -3.822 1.00 53.28 277 ARG A C 1
ATOM 2158 O O . ARG A 1 277 ? 2.338 29.925 -4.622 1.00 53.28 277 ARG A O 1
ATOM 2165 N N . LEU A 1 278 ? 1.079 28.123 -4.160 1.00 49.19 278 LEU A N 1
ATOM 2166 C CA . LEU A 1 278 ? 1.081 27.574 -5.517 1.00 49.19 278 LEU A CA 1
ATOM 2167 C C . LEU A 1 278 ? 0.090 28.308 -6.443 1.00 49.19 278 LEU A C 1
ATOM 2169 O O . LEU A 1 278 ? 0.415 28.568 -7.597 1.00 49.19 278 LEU A O 1
ATOM 2173 N N . GLU A 1 279 ? -1.078 28.695 -5.937 1.00 53.72 279 GLU A N 1
ATOM 2174 C CA . GLU A 1 279 ? -2.125 29.478 -6.597 1.00 53.72 279 GLU A CA 1
ATOM 2175 C C . GLU A 1 279 ? -1.710 30.936 -6.757 1.00 53.72 279 GLU A C 1
ATOM 2177 O O . GLU A 1 279 ? -1.898 31.464 -7.838 1.00 53.72 279 GLU A O 1
ATOM 2182 N N . ASP A 1 280 ? -1.114 31.595 -5.760 1.00 54.41 280 ASP A N 1
ATOM 2183 C CA . ASP A 1 280 ? -0.631 32.978 -5.885 1.00 54.41 280 ASP A CA 1
ATOM 2184 C C . ASP A 1 280 ? 0.504 33.044 -6.913 1.00 54.41 280 ASP A C 1
ATOM 2186 O O . ASP A 1 280 ? 0.511 33.927 -7.768 1.00 54.41 280 ASP A O 1
ATOM 2190 N N . PHE A 1 281 ? 1.425 32.074 -6.894 1.00 53.56 281 PHE A N 1
ATOM 2191 C CA . PHE A 1 281 ? 2.471 31.950 -7.912 1.00 53.56 281 PHE A CA 1
ATOM 2192 C C . PHE A 1 281 ? 1.876 31.689 -9.304 1.00 53.56 281 PHE A C 1
ATOM 2194 O O . PHE A 1 281 ? 2.278 32.301 -10.290 1.00 53.56 281 PHE A O 1
ATOM 2201 N N . SER A 1 282 ? 0.877 30.809 -9.390 1.00 56.78 282 SER A N 1
ATOM 2202 C CA . SER A 1 282 ? 0.273 30.416 -10.659 1.00 56.78 282 SER A CA 1
ATOM 2203 C C . SER A 1 282 ? -0.709 31.442 -11.229 1.00 56.78 282 SER A C 1
ATOM 2205 O O . SER A 1 282 ? -0.767 31.591 -12.444 1.00 56.78 282 SER A O 1
ATOM 2207 N N . ARG A 1 283 ? -1.525 32.112 -10.409 1.00 59.75 283 ARG A N 1
ATOM 2208 C CA . ARG A 1 283 ? -2.549 33.071 -10.845 1.00 59.75 283 ARG A CA 1
ATOM 2209 C C . ARG A 1 283 ? -1.939 34.426 -11.157 1.00 59.75 283 ARG A C 1
ATOM 2211 O O . ARG A 1 283 ? -2.285 34.987 -12.191 1.00 59.75 283 ARG A O 1
ATOM 2218 N N . ASN A 1 284 ? -1.031 34.924 -10.316 1.00 63.56 284 ASN A N 1
ATOM 2219 C CA . ASN A 1 284 ? -0.465 36.256 -10.519 1.00 63.56 284 ASN A CA 1
ATOM 2220 C C . ASN A 1 284 ? 0.394 36.308 -11.780 1.00 63.56 284 ASN A C 1
ATOM 2222 O O . ASN A 1 284 ? 0.239 37.238 -12.555 1.00 63.56 284 ASN A O 1
ATOM 2226 N N . GLU A 1 285 ? 1.220 35.296 -12.047 1.00 64.25 285 GLU A N 1
ATOM 2227 C CA . GLU A 1 285 ? 2.080 35.302 -13.236 1.00 64.25 285 GLU A CA 1
ATOM 2228 C C . GLU A 1 285 ? 1.319 34.920 -14.515 1.00 64.25 285 GLU A C 1
ATOM 2230 O O . GLU A 1 285 ? 1.523 35.534 -15.562 1.00 64.25 285 GLU A O 1
ATOM 2235 N N . PHE A 1 286 ? 0.391 33.955 -14.451 1.00 65.44 286 PHE A N 1
ATOM 2236 C CA . PHE A 1 286 ? -0.373 33.541 -15.633 1.00 65.44 286 PHE A CA 1
ATOM 2237 C C . PHE A 1 286 ? -1.418 34.575 -16.061 1.00 65.44 286 PHE A C 1
ATOM 2239 O O . PHE A 1 286 ? -1.483 34.914 -17.241 1.00 65.44 286 PHE A O 1
ATOM 2246 N N . GLU A 1 287 ? -2.231 35.111 -15.141 1.00 70.62 287 GLU A N 1
ATOM 2247 C CA . GLU A 1 287 ? -3.218 36.130 -15.520 1.00 70.62 287 GLU A CA 1
ATOM 2248 C C . GLU A 1 287 ? -2.550 37.428 -15.954 1.00 70.62 287 GLU A C 1
ATOM 2250 O O . GLU A 1 287 ? -3.046 38.073 -16.877 1.00 70.62 287 GLU A O 1
ATOM 2255 N N . LYS A 1 288 ? -1.434 37.806 -15.318 1.00 68.81 288 LYS A N 1
ATOM 2256 C CA . LYS A 1 288 ? -0.645 38.969 -15.720 1.00 68.81 288 LYS A CA 1
ATOM 2257 C C . LYS A 1 288 ? -0.119 38.796 -17.137 1.00 68.81 288 LYS A C 1
ATOM 2259 O O . LYS A 1 288 ? -0.383 39.663 -17.955 1.00 68.81 288 LYS A O 1
ATOM 2264 N N . LEU A 1 289 ? 0.487 37.654 -17.467 1.00 64.81 289 LEU A N 1
ATOM 2265 C CA . LEU A 1 289 ? 0.939 37.352 -18.829 1.00 64.81 289 LEU A CA 1
ATOM 2266 C C . LEU A 1 289 ? -0.208 37.423 -19.854 1.00 64.81 289 LEU A C 1
ATOM 2268 O O . LEU A 1 289 ? -0.056 38.008 -20.925 1.00 64.81 289 LEU A O 1
ATOM 2272 N N . MET A 1 290 ? -1.363 36.834 -19.530 1.00 65.69 290 MET A N 1
ATOM 2273 C CA . MET A 1 290 ? -2.525 36.822 -20.424 1.00 65.69 290 MET A CA 1
ATOM 2274 C C . MET A 1 290 ? -3.127 38.223 -20.606 1.00 65.69 290 MET A C 1
ATOM 2276 O O . MET A 1 290 ? -3.531 38.567 -21.712 1.00 65.69 290 MET A O 1
ATOM 2280 N N . LYS A 1 291 ? -3.164 39.049 -19.552 1.00 71.94 291 LYS A N 1
ATOM 2281 C CA . LYS A 1 291 ? -3.680 40.427 -19.597 1.00 71.94 291 LYS A CA 1
ATOM 2282 C C . LYS A 1 291 ? -2.692 41.400 -20.252 1.00 71.94 291 LYS A C 1
ATOM 2284 O O . LYS A 1 291 ? -3.112 42.171 -21.104 1.00 71.94 291 LYS A O 1
ATOM 2289 N N . GLU A 1 292 ? -1.401 41.339 -19.914 1.00 69.00 292 GLU A N 1
ATOM 2290 C CA . GLU A 1 292 ? -0.338 42.201 -20.472 1.00 69.00 292 GLU A CA 1
ATOM 2291 C C . GLU A 1 292 ? -0.189 42.055 -21.988 1.00 69.00 292 GLU A C 1
ATOM 2293 O O . GLU A 1 292 ? 0.189 43.003 -22.673 1.00 69.00 292 GLU A O 1
ATOM 2298 N N . HIS A 1 293 ? -0.493 40.872 -22.518 1.00 62.72 293 HIS A N 1
ATOM 2299 C CA . HIS A 1 293 ? -0.400 40.579 -23.945 1.00 62.72 293 HIS A CA 1
ATOM 2300 C C . HIS A 1 293 ? -1.766 40.410 -24.626 1.00 62.72 293 HIS A C 1
ATOM 2302 O O . HIS A 1 293 ? -1.814 39.945 -25.764 1.00 62.72 293 HIS A O 1
ATOM 2308 N N . GLU A 1 294 ? -2.861 40.765 -23.941 1.00 68.62 294 GLU A N 1
ATOM 2309 C CA . GLU A 1 294 ? -4.243 40.678 -24.443 1.00 68.62 294 GLU A CA 1
ATOM 2310 C C . GLU A 1 294 ? -4.605 39.300 -25.037 1.00 68.62 294 GLU A C 1
ATOM 2312 O O . GLU A 1 294 ? -5.342 39.173 -26.018 1.00 68.62 294 GLU A O 1
ATOM 2317 N N . LEU A 1 295 ? -4.073 38.234 -24.441 1.00 59.41 295 LEU A N 1
ATOM 2318 C CA . LEU A 1 295 ? -4.223 36.869 -24.924 1.00 59.41 295 LEU A CA 1
ATOM 2319 C C . LEU A 1 295 ? -5.541 36.268 -24.437 1.00 59.41 295 LEU A C 1
ATOM 2321 O O . LEU A 1 295 ? -5.872 36.292 -23.252 1.00 59.41 295 LEU A O 1
ATOM 2325 N N . ASN A 1 296 ? -6.280 35.640 -25.351 1.00 58.62 296 ASN A N 1
ATOM 2326 C CA . ASN A 1 296 ? -7.436 34.816 -24.992 1.00 58.62 296 ASN A CA 1
ATOM 2327 C C . ASN A 1 296 ? -7.037 33.368 -24.678 1.00 58.62 296 ASN A C 1
ATOM 2329 O O . ASN A 1 296 ? -7.688 32.711 -23.869 1.00 58.62 296 ASN A O 1
ATOM 2333 N N . VAL A 1 297 ? -5.966 32.878 -25.306 1.00 63.41 297 VAL A N 1
ATOM 2334 C CA . VAL A 1 297 ? -5.464 31.506 -25.191 1.00 63.41 297 VAL A CA 1
ATOM 2335 C C . VAL A 1 297 ? -3.937 31.522 -25.320 1.00 63.41 297 VAL A C 1
ATOM 2337 O O . VAL A 1 297 ? -3.397 32.288 -26.115 1.00 63.41 297 VAL A O 1
ATOM 2340 N N . ILE A 1 298 ? -3.244 30.662 -24.573 1.00 63.72 298 ILE A N 1
ATOM 2341 C CA . ILE A 1 298 ? -1.812 30.392 -24.705 1.00 63.72 298 ILE A CA 1
ATOM 2342 C C . ILE A 1 298 ? -1.584 28.975 -25.232 1.00 63.72 298 ILE A C 1
ATOM 2344 O O . ILE A 1 298 ? -2.286 28.031 -24.859 1.00 63.72 298 ILE A O 1
ATOM 2348 N N . ILE A 1 299 ? -0.577 28.821 -26.087 1.00 64.88 299 ILE A N 1
ATOM 2349 C CA . ILE A 1 299 ? -0.181 27.542 -26.672 1.00 64.88 299 ILE A CA 1
ATOM 2350 C C . ILE A 1 299 ? 1.241 27.229 -26.210 1.00 64.88 299 ILE A C 1
ATOM 2352 O O . ILE A 1 299 ? 2.150 28.029 -26.421 1.00 64.88 299 ILE A O 1
ATOM 2356 N N . THR A 1 300 ? 1.439 26.084 -25.557 1.00 57.31 300 THR A N 1
ATOM 2357 C CA . THR A 1 300 ? 2.718 25.724 -24.926 1.00 57.31 300 THR A CA 1
ATOM 2358 C C . THR A 1 300 ? 3.088 24.257 -25.160 1.00 57.31 300 THR A C 1
ATOM 2360 O O . THR A 1 300 ? 2.204 23.411 -25.321 1.00 57.31 300 THR A O 1
ATOM 2363 N N . PRO A 1 301 ? 4.387 23.907 -25.153 1.00 55.25 301 PRO A N 1
ATOM 2364 C CA . PRO A 1 301 ? 4.818 22.517 -25.062 1.00 55.25 301 PRO A CA 1
ATOM 2365 C C . PRO A 1 301 ? 4.324 21.892 -23.748 1.00 55.25 301 PRO A C 1
ATOM 2367 O O . PRO A 1 301 ? 4.478 22.473 -22.671 1.00 55.25 301 PRO A O 1
ATOM 2370 N N . SER A 1 302 ? 3.728 20.703 -23.840 1.00 52.97 302 SER A N 1
ATOM 2371 C CA . SER A 1 302 ? 2.940 20.077 -22.764 1.00 52.97 302 SER A CA 1
ATOM 2372 C C . SER A 1 302 ? 3.633 19.912 -21.399 1.00 52.97 302 SER A C 1
ATOM 2374 O O . SER A 1 302 ? 2.939 19.881 -20.381 1.00 52.97 302 SER A O 1
ATOM 2376 N N . SER A 1 303 ? 4.966 19.838 -21.338 1.00 51.19 303 SER A N 1
ATOM 2377 C CA . SER A 1 303 ? 5.694 19.400 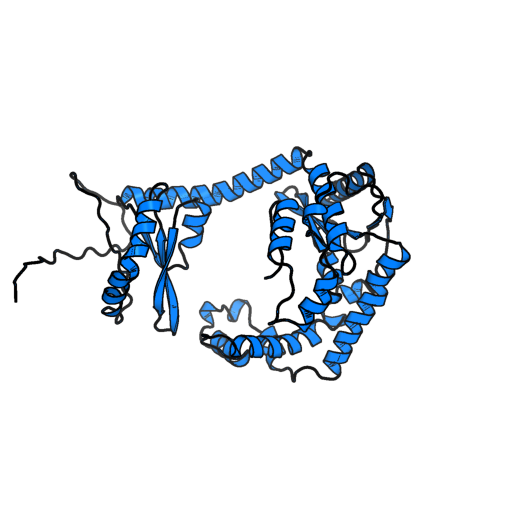-20.138 1.00 51.19 303 SER A CA 1
ATOM 2378 C C . SER A 1 303 ? 5.944 20.474 -19.073 1.00 51.19 303 SER A C 1
ATOM 2380 O O . SER A 1 303 ? 6.208 20.119 -17.928 1.00 51.19 303 SER A O 1
ATOM 2382 N N . ARG A 1 304 ? 5.851 21.776 -19.391 1.00 47.72 304 ARG A N 1
ATOM 2383 C CA . ARG A 1 304 ? 6.239 22.848 -18.440 1.00 47.72 304 ARG A CA 1
ATOM 2384 C C . ARG A 1 304 ? 5.100 23.729 -17.928 1.00 47.72 304 ARG A C 1
ATOM 2386 O O . ARG A 1 304 ? 5.296 24.452 -16.960 1.00 47.72 304 ARG A O 1
ATOM 2393 N N . PHE A 1 305 ? 3.917 23.653 -18.536 1.00 54.06 305 PHE A N 1
ATOM 2394 C CA . PHE A 1 305 ? 2.803 24.569 -18.244 1.00 54.06 305 PHE A CA 1
ATOM 2395 C C . PHE A 1 305 ? 1.579 23.893 -17.604 1.00 54.06 305 PHE A C 1
ATOM 2397 O O . PHE A 1 305 ? 0.656 24.566 -17.148 1.00 54.06 305 PHE A O 1
ATOM 2404 N N . PHE A 1 306 ? 1.571 22.556 -17.536 1.00 55.94 306 PHE A N 1
ATOM 2405 C CA . PHE A 1 306 ? 0.489 21.783 -16.921 1.00 55.94 306 PHE A CA 1
ATOM 2406 C C . PHE A 1 306 ? 0.244 22.118 -15.443 1.00 55.94 306 PHE A C 1
ATOM 2408 O O . PHE A 1 306 ? -0.922 22.319 -15.096 1.00 55.94 306 PHE A O 1
ATOM 2415 N N . PRO A 1 307 ? 1.281 22.239 -14.587 1.00 56.09 307 PRO A N 1
ATOM 2416 C CA . PRO A 1 307 ? 1.059 22.563 -13.185 1.00 56.09 307 PRO A CA 1
ATOM 2417 C C . PRO A 1 307 ? 0.357 23.912 -13.028 1.00 56.09 307 PRO A C 1
ATOM 2419 O O . PRO A 1 307 ? -0.553 24.018 -12.227 1.00 56.09 307 PRO A O 1
ATOM 2422 N N . ILE A 1 308 ? 0.693 24.909 -13.850 1.00 60.47 308 ILE A N 1
ATOM 2423 C CA . ILE A 1 308 ? 0.147 26.273 -13.758 1.00 60.47 308 ILE A CA 1
ATOM 2424 C C . ILE A 1 308 ? -1.361 26.289 -14.066 1.00 60.47 308 ILE A C 1
ATOM 2426 O O . ILE A 1 308 ? -2.166 26.795 -13.291 1.00 60.47 308 ILE A O 1
ATOM 2430 N N . LEU A 1 309 ? -1.791 25.677 -15.173 1.00 60.81 309 LEU A N 1
ATOM 2431 C CA . LEU A 1 309 ? -3.221 25.650 -15.510 1.00 60.81 309 LEU A CA 1
ATOM 2432 C C . LEU A 1 309 ? -4.029 24.816 -14.503 1.00 60.81 309 LEU A C 1
ATOM 2434 O O . LEU A 1 309 ? -5.099 25.240 -14.074 1.00 60.81 309 LEU A O 1
ATOM 2438 N N . ALA A 1 310 ? -3.501 23.658 -14.095 1.00 61.31 310 ALA A N 1
ATOM 2439 C CA . ALA A 1 310 ? -4.176 22.760 -13.161 1.00 61.31 310 ALA A CA 1
ATOM 2440 C C . ALA A 1 310 ? -4.279 23.352 -11.745 1.00 61.31 310 ALA A C 1
ATOM 2442 O O . ALA A 1 310 ? -5.344 23.294 -11.137 1.00 61.31 310 ALA A O 1
ATOM 2443 N N . ILE A 1 311 ? -3.199 23.956 -11.241 1.00 61.00 311 ILE A N 1
ATOM 2444 C CA . ILE A 1 311 ? -3.147 24.586 -9.914 1.00 61.00 311 ILE A CA 1
ATOM 2445 C C . ILE A 1 311 ? -3.995 25.859 -9.891 1.00 61.00 311 ILE A C 1
ATOM 2447 O O . ILE A 1 311 ? -4.734 26.079 -8.940 1.00 61.00 311 ILE A O 1
ATOM 2451 N N . GLY A 1 312 ? -3.936 26.688 -10.938 1.00 63.06 312 GLY A N 1
ATOM 2452 C CA . GLY A 1 312 ? -4.727 27.920 -11.027 1.00 63.06 312 GLY A CA 1
ATOM 2453 C C . GLY A 1 312 ? -6.222 27.708 -11.312 1.00 63.06 312 GLY A C 1
ATOM 2454 O O . GLY A 1 312 ? -7.004 28.662 -11.245 1.00 63.06 312 GLY A O 1
ATOM 2455 N N . GLY A 1 313 ? -6.635 26.474 -11.623 1.00 69.31 313 GLY A N 1
ATOM 2456 C CA . GLY A 1 313 ? -8.006 26.140 -12.010 1.00 69.31 313 GLY A CA 1
ATOM 2457 C C . GLY A 1 313 ? -8.412 26.759 -13.350 1.00 69.31 313 GLY A C 1
ATOM 2458 O O . GLY A 1 313 ? -9.546 27.217 -13.494 1.00 69.31 313 GLY A O 1
ATOM 2459 N N . TYR A 1 314 ? -7.479 26.832 -14.299 1.00 73.94 314 TYR A N 1
ATOM 2460 C CA . TYR A 1 314 ? -7.693 27.370 -15.639 1.00 73.94 314 TYR A CA 1
ATOM 2461 C C . TYR A 1 314 ? -7.989 26.255 -16.642 1.00 73.94 314 TYR A C 1
ATOM 2463 O O . TYR A 1 314 ? -7.367 25.188 -16.583 1.00 73.94 314 TYR A O 1
ATOM 2471 N N . PRO A 1 315 ? -8.905 26.483 -17.595 1.00 69.00 315 PRO A N 1
ATOM 2472 C CA . PRO A 1 315 ? -9.215 25.485 -18.598 1.00 69.00 315 PRO A CA 1
ATOM 2473 C C . PRO A 1 315 ? -8.031 25.278 -19.548 1.00 69.00 315 PRO A C 1
ATOM 2475 O O . PRO A 1 315 ? -7.387 26.226 -20.005 1.00 69.00 315 PRO A O 1
ATOM 2478 N N . GLY A 1 316 ? -7.741 24.019 -19.873 1.00 72.88 316 GLY A N 1
ATOM 2479 C CA . GLY A 1 316 ? -6.712 23.697 -20.849 1.00 72.88 316 GLY A CA 1
ATOM 2480 C C . GLY A 1 316 ? -6.804 22.275 -21.376 1.00 72.88 316 GLY A C 1
ATOM 2481 O O . GLY A 1 316 ? -7.070 21.337 -20.629 1.00 72.88 316 GLY A O 1
ATOM 2482 N N . ILE A 1 317 ? -6.533 22.126 -22.667 1.00 68.25 317 ILE A N 1
ATOM 2483 C CA . ILE A 1 317 ? -6.587 20.867 -23.407 1.00 68.25 317 ILE A CA 1
ATOM 2484 C C . ILE A 1 317 ? -5.211 20.535 -23.981 1.00 68.25 317 ILE A C 1
ATOM 2486 O O . ILE A 1 317 ? -4.444 21.430 -24.334 1.00 68.25 317 ILE A O 1
ATOM 2490 N N . THR A 1 318 ? -4.896 19.250 -24.097 1.00 66.12 318 THR A N 1
ATOM 2491 C CA . THR A 1 318 ? -3.687 18.786 -24.788 1.00 66.12 318 THR A CA 1
ATOM 2492 C C . THR A 1 318 ? -4.098 18.169 -26.114 1.00 66.12 318 THR A C 1
ATOM 2494 O O . THR A 1 318 ? -4.911 17.250 -26.138 1.00 66.12 318 THR A O 1
ATOM 2497 N N . VAL A 1 319 ? -3.525 18.663 -27.209 1.00 67.81 319 VAL A N 1
ATOM 2498 C CA . VAL A 1 319 ? -3.751 18.150 -28.561 1.00 67.81 319 VAL A CA 1
ATOM 2499 C C . VAL A 1 319 ? -2.476 17.437 -29.025 1.00 67.81 319 VAL A C 1
ATOM 2501 O O . VAL A 1 319 ? -1.397 18.031 -28.942 1.00 67.81 319 VAL A O 1
ATOM 2504 N N . PRO A 1 320 ? -2.550 16.180 -29.501 1.00 61.59 320 PRO A N 1
ATOM 2505 C CA . PRO A 1 320 ? -1.405 15.508 -30.113 1.00 61.59 320 PRO A CA 1
ATOM 2506 C C . PRO A 1 320 ? -0.871 16.333 -31.289 1.00 61.59 320 PRO A C 1
ATOM 2508 O O . PRO A 1 320 ? -1.650 16.739 -32.151 1.00 61.59 320 PRO A O 1
ATOM 2511 N N . ALA A 1 321 ? 0.434 16.606 -31.316 1.00 61.09 321 ALA A N 1
ATOM 2512 C CA . ALA A 1 321 ? 1.036 17.516 -32.294 1.00 61.09 321 ALA A CA 1
ATOM 2513 C C . ALA A 1 321 ? 2.102 16.867 -33.188 1.00 61.09 321 ALA A C 1
ATOM 2515 O O . ALA A 1 321 ? 2.500 17.469 -34.183 1.00 61.09 321 ALA A O 1
ATOM 2516 N N . GLY A 1 322 ? 2.532 15.643 -32.876 1.00 60.59 322 GLY A N 1
ATOM 2517 C CA . GLY A 1 322 ? 3.448 14.863 -33.705 1.00 60.59 322 GLY A CA 1
ATOM 2518 C C . GLY A 1 322 ? 4.491 14.128 -32.876 1.00 60.59 322 GLY A C 1
ATOM 2519 O O . GLY A 1 322 ? 4.280 13.878 -31.691 1.00 60.59 322 GLY A O 1
ATOM 2520 N N . TYR A 1 323 ? 5.614 13.797 -33.513 1.00 60.53 323 TYR A N 1
ATOM 2521 C CA . TYR A 1 323 ? 6.774 13.156 -32.898 1.00 60.53 323 TYR A CA 1
ATOM 2522 C C . TYR A 1 323 ? 7.994 14.072 -33.023 1.00 60.53 323 TYR A C 1
ATOM 2524 O O . TYR A 1 323 ? 8.171 14.732 -34.049 1.00 60.53 323 TYR A O 1
ATOM 2532 N N . GLY A 1 324 ? 8.801 14.152 -31.967 1.00 55.34 324 GLY A N 1
ATOM 2533 C CA . GLY A 1 324 ? 10.054 14.898 -31.956 1.00 55.34 324 GLY A CA 1
ATOM 2534 C C . GLY A 1 324 ? 11.128 14.230 -32.814 1.00 55.34 324 GLY A C 1
ATOM 2535 O O . GLY A 1 324 ? 10.971 13.099 -33.277 1.00 55.34 324 GLY A O 1
ATOM 2536 N N . SER A 1 325 ? 12.255 14.919 -33.008 1.00 45.22 325 SER A N 1
ATOM 2537 C CA . SER A 1 325 ? 13.439 14.361 -33.685 1.00 45.22 325 SER A CA 1
ATOM 2538 C C . SER A 1 325 ? 14.073 13.186 -32.927 1.00 45.22 325 SER A C 1
ATOM 2540 O O . SER A 1 325 ? 14.857 12.431 -33.494 1.00 45.22 325 SER A O 1
ATOM 2542 N N . ASP A 1 326 ? 13.712 13.022 -31.658 1.00 48.09 326 ASP A N 1
ATOM 2543 C CA . ASP A 1 326 ? 14.027 11.896 -30.781 1.00 48.09 326 ASP A CA 1
ATOM 2544 C C . ASP A 1 326 ? 13.023 10.731 -30.896 1.00 48.09 326 ASP A C 1
ATOM 2546 O O . ASP A 1 326 ? 13.173 9.718 -30.214 1.00 48.09 326 ASP A O 1
ATOM 2550 N N . GLY A 1 327 ? 12.005 10.855 -31.754 1.00 48.38 327 GLY A N 1
ATOM 2551 C CA . GLY A 1 327 ? 10.957 9.855 -31.951 1.00 48.38 327 GLY A CA 1
ATOM 2552 C C . GLY A 1 327 ? 9.894 9.829 -30.851 1.00 48.38 327 GLY A C 1
ATOM 2553 O O . GLY A 1 327 ? 9.027 8.955 -30.882 1.00 48.38 327 GLY A O 1
ATOM 2554 N N . MET A 1 328 ? 9.917 10.764 -29.893 1.00 51.84 328 MET A N 1
ATOM 2555 C CA . MET A 1 328 ? 8.926 10.819 -28.816 1.00 51.84 328 MET A CA 1
ATOM 2556 C C . MET A 1 328 ? 7.669 11.579 -29.253 1.00 51.84 328 MET A C 1
ATOM 2558 O O . MET A 1 328 ? 7.786 12.674 -29.810 1.00 51.84 328 MET A O 1
ATOM 2562 N N . PRO A 1 329 ? 6.451 11.061 -28.997 1.00 51.09 329 PRO A N 1
ATOM 2563 C CA . PRO A 1 329 ? 5.234 11.811 -29.269 1.00 51.09 329 PRO A CA 1
ATOM 2564 C C . PRO A 1 329 ? 5.185 13.051 -28.373 1.00 51.09 329 PRO A C 1
ATOM 2566 O O . PRO A 1 329 ? 5.357 12.954 -27.158 1.00 51.09 329 PRO A O 1
ATOM 2569 N N . PHE A 1 330 ? 4.904 14.216 -28.951 1.00 59.59 330 PHE A N 1
ATOM 2570 C CA . PHE A 1 330 ? 4.677 15.436 -28.188 1.00 59.59 330 PHE A CA 1
ATOM 2571 C C . PHE A 1 330 ? 3.292 16.015 -28.474 1.00 59.59 330 PHE A C 1
ATOM 2573 O O . PHE A 1 330 ? 2.782 16.026 -29.597 1.00 59.59 330 PHE A O 1
ATOM 2580 N N . GLY A 1 331 ? 2.663 16.492 -27.405 1.00 58.47 331 GLY A N 1
ATOM 2581 C CA . GLY A 1 331 ? 1.421 17.247 -27.460 1.00 58.47 331 GLY A CA 1
ATOM 2582 C C . GLY A 1 331 ? 1.682 18.742 -27.335 1.00 58.47 331 GLY A C 1
ATOM 2583 O O . GLY A 1 331 ? 2.573 19.175 -26.594 1.00 58.47 331 GLY A O 1
ATOM 2584 N N . ILE A 1 332 ? 0.857 19.526 -28.019 1.00 62.19 332 ILE A N 1
ATOM 2585 C CA . ILE A 1 332 ? 0.732 20.962 -27.804 1.00 62.19 332 ILE A CA 1
ATOM 2586 C C . ILE A 1 332 ? -0.421 21.184 -26.827 1.00 62.19 332 ILE A C 1
ATOM 2588 O O . ILE A 1 332 ? -1.519 20.656 -27.008 1.00 62.19 332 ILE A O 1
ATOM 2592 N N . ARG A 1 333 ? -0.175 21.965 -25.776 1.00 69.31 333 ARG A N 1
ATOM 2593 C CA . ARG A 1 333 ? -1.185 22.302 -24.779 1.00 69.31 333 ARG A CA 1
ATOM 2594 C C . ARG A 1 333 ? -1.731 23.696 -25.023 1.00 69.31 333 ARG A C 1
ATOM 2596 O O . ARG A 1 333 ? -0.969 24.649 -25.150 1.00 69.31 333 ARG A O 1
ATOM 2603 N N . ILE A 1 334 ? -3.051 23.790 -25.062 1.00 72.19 334 ILE A N 1
ATOM 2604 C CA . ILE A 1 334 ? -3.807 25.008 -25.313 1.00 72.19 334 ILE A CA 1
ATOM 2605 C C . ILE A 1 334 ? -4.558 25.333 -24.021 1.00 72.19 334 ILE A C 1
ATOM 2607 O O . ILE A 1 334 ? -5.387 24.538 -23.587 1.00 72.19 334 ILE A O 1
ATOM 2611 N N . GLY A 1 335 ? -4.240 26.452 -23.377 1.00 71.81 335 GLY A N 1
ATOM 2612 C CA . GLY A 1 335 ? -4.856 26.878 -22.116 1.00 71.81 335 GLY A CA 1
ATOM 2613 C C . GLY A 1 335 ? -5.385 28.300 -22.196 1.00 71.81 335 GLY A C 1
ATOM 2614 O O . GLY A 1 335 ? -4.839 29.110 -22.936 1.00 71.81 335 GLY A O 1
ATOM 2615 N N . GLY A 1 336 ? -6.433 28.624 -21.451 1.00 72.44 336 GLY A N 1
ATOM 2616 C CA . GLY A 1 336 ? -7.028 29.961 -21.458 1.00 72.44 336 GLY A CA 1
ATOM 2617 C C . GLY A 1 336 ? -7.474 30.408 -20.074 1.00 72.44 336 GLY A C 1
ATOM 2618 O O . GLY A 1 336 ? -7.369 29.665 -19.102 1.00 72.44 336 GLY A O 1
ATOM 2619 N N . LEU A 1 337 ? -7.959 31.645 -19.971 1.00 77.62 337 LEU A N 1
ATOM 2620 C CA . LEU A 1 337 ? -8.580 32.139 -18.739 1.00 77.62 337 LEU A CA 1
ATOM 2621 C C . LEU A 1 337 ? -9.939 31.457 -18.510 1.00 77.62 337 LEU A C 1
ATOM 2623 O O . LEU A 1 337 ? -10.531 30.893 -19.431 1.00 77.62 337 LEU A O 1
ATOM 2627 N N . LYS A 1 338 ? -10.459 31.522 -17.283 1.00 74.12 338 LYS A N 1
ATOM 2628 C CA . LYS A 1 338 ? -11.814 31.034 -16.974 1.00 74.12 338 LYS A CA 1
ATOM 2629 C C . LYS A 1 338 ? -12.844 31.709 -17.890 1.00 74.12 338 LYS A C 1
ATOM 2631 O O . LYS A 1 338 ? -12.776 32.922 -18.086 1.00 74.12 338 LYS A O 1
ATOM 2636 N N . GLY A 1 339 ? -13.770 30.937 -18.456 1.00 67.12 339 GLY A N 1
ATOM 2637 C CA . GLY A 1 339 ? -14.750 31.411 -19.444 1.00 67.12 339 GLY A CA 1
ATOM 2638 C C . GLY A 1 339 ? -14.331 31.210 -20.909 1.00 67.12 339 GLY A C 1
ATOM 2639 O O . GLY A 1 339 ? -15.089 31.555 -21.815 1.00 67.12 339 GLY A O 1
ATOM 2640 N N . THR A 1 340 ? -13.138 30.661 -21.170 1.00 65.12 340 THR A N 1
ATOM 2641 C CA . THR A 1 340 ? -12.646 30.353 -22.530 1.00 65.12 340 THR A CA 1
ATOM 2642 C C . THR A 1 340 ? -12.879 28.898 -22.958 1.00 65.12 340 THR A C 1
ATOM 2644 O O . THR A 1 340 ? -12.527 28.517 -24.075 1.00 65.12 340 THR A O 1
ATOM 2647 N N . GLU A 1 341 ? -13.529 28.087 -22.121 1.00 66.06 341 GLU A N 1
ATOM 2648 C CA . GLU A 1 341 ? -13.879 26.682 -22.367 1.00 66.06 341 GLU A CA 1
ATOM 2649 C C . GLU A 1 341 ? -14.599 26.459 -23.717 1.00 66.06 341 GLU A C 1
ATOM 2651 O O . GLU A 1 341 ? -14.230 25.520 -24.436 1.00 66.06 341 GLU A O 1
ATOM 2656 N N . PRO A 1 342 ? -15.549 27.321 -24.149 1.00 56.44 342 PRO A N 1
ATOM 2657 C CA . PRO A 1 342 ? -16.189 27.174 -25.459 1.00 56.44 342 PRO A CA 1
ATOM 2658 C C . PRO A 1 342 ? -15.210 27.367 -26.630 1.00 56.44 342 PRO A C 1
ATOM 2660 O O . PRO A 1 342 ? -15.289 26.660 -27.634 1.00 56.44 342 PRO A O 1
ATOM 2663 N N . ALA A 1 343 ? -14.241 28.280 -26.495 1.00 57.62 343 ALA A N 1
ATOM 2664 C CA . ALA A 1 343 ? -13.225 28.545 -27.516 1.00 57.62 343 ALA A CA 1
ATOM 2665 C C . ALA A 1 343 ? -12.175 27.421 -27.600 1.00 57.62 343 ALA A C 1
ATOM 2667 O O . ALA A 1 343 ? -11.710 27.085 -28.690 1.00 57.62 343 ALA A O 1
ATOM 2668 N N . LEU A 1 344 ? -11.846 26.794 -26.464 1.00 56.41 344 LEU A N 1
ATOM 2669 C CA . LEU A 1 344 ? -10.989 25.604 -26.403 1.00 56.41 344 LEU A CA 1
ATOM 2670 C C . LEU A 1 344 ? -11.676 24.371 -27.006 1.00 56.41 344 LEU A C 1
ATOM 2672 O O . LEU A 1 344 ? -11.025 23.543 -27.631 1.00 56.41 344 LEU A O 1
ATOM 2676 N N . SER A 1 345 ? -12.998 24.268 -26.891 1.00 49.47 345 SER A N 1
ATOM 2677 C CA . SER A 1 345 ? -13.767 23.178 -27.505 1.00 49.47 345 SER A CA 1
ATOM 2678 C C . SER A 1 345 ? -13.836 23.310 -29.038 1.00 49.47 345 SER A C 1
ATOM 2680 O O . SER A 1 345 ? -13.780 22.318 -29.762 1.00 49.47 345 SER A O 1
ATOM 2682 N N . LEU A 1 346 ? -13.870 24.543 -29.558 1.00 48.66 346 LEU A N 1
ATOM 2683 C CA . LEU A 1 346 ? -13.853 24.839 -30.998 1.00 48.66 346 LEU A CA 1
ATOM 2684 C C . LEU A 1 346 ? -12.504 24.549 -31.681 1.00 48.66 346 LEU A C 1
ATOM 2686 O O . LEU A 1 346 ? -12.474 24.306 -32.889 1.00 48.66 346 LEU A O 1
ATOM 2690 N N . SER A 1 347 ? -11.390 24.563 -30.941 1.00 50.84 347 SER A N 1
ATOM 2691 C CA . SER A 1 347 ? -10.064 24.247 -31.492 1.00 50.84 347 SER A CA 1
ATOM 2692 C C . SER A 1 347 ? -9.861 22.743 -31.731 1.00 50.84 347 SER A C 1
ATOM 2694 O O . SER A 1 347 ? -9.142 22.375 -32.660 1.00 50.84 347 SER A O 1
ATOM 2696 N N . LEU A 1 348 ? -10.574 21.880 -30.996 1.00 45.53 348 LEU A N 1
ATOM 2697 C CA . LEU A 1 348 ? -10.647 20.432 -31.247 1.00 45.53 348 LEU A CA 1
ATOM 2698 C C . LEU A 1 348 ? -11.380 20.101 -32.557 1.00 45.53 348 LEU A C 1
ATOM 2700 O O . LEU A 1 348 ? -10.961 19.209 -33.285 1.00 45.53 348 LEU A O 1
ATOM 2704 N N . LEU A 1 349 ? -12.416 20.866 -32.920 1.00 41.53 349 LEU A N 1
ATOM 2705 C CA . LEU A 1 349 ? -13.196 20.654 -34.152 1.00 41.53 349 LEU A CA 1
ATOM 2706 C C . LEU A 1 349 ? -12.432 21.005 -35.448 1.00 41.53 349 LEU A C 1
ATOM 2708 O O . LEU A 1 349 ? -12.880 20.655 -36.536 1.00 41.53 349 LEU A O 1
ATOM 2712 N N . LYS A 1 350 ? -11.272 21.675 -35.361 1.00 44.59 350 LYS A N 1
ATOM 2713 C CA . LYS A 1 350 ? -10.421 22.054 -36.512 1.00 44.59 350 LYS A CA 1
ATOM 2714 C C . LYS A 1 350 ? -9.072 21.314 -36.553 1.00 44.59 350 LYS A C 1
ATOM 2716 O O . LYS A 1 350 ? -8.132 21.788 -37.197 1.00 44.59 350 LYS A O 1
ATOM 2721 N N . GLN A 1 351 ? -8.972 20.158 -35.891 1.00 46.09 351 GLN A N 1
ATOM 2722 C CA . GLN A 1 351 ? -7.746 19.349 -35.785 1.00 46.09 351 GLN A CA 1
ATOM 2723 C C . GLN A 1 351 ? -7.113 19.017 -37.153 1.00 46.09 351 GLN A C 1
ATOM 2725 O O . GLN A 1 351 ? -5.893 19.077 -37.308 1.00 46.09 351 GLN A O 1
ATOM 2730 N N . ASP A 1 352 ? -7.947 18.777 -38.168 1.00 41.16 352 ASP A N 1
ATOM 2731 C CA . ASP A 1 352 ? -7.535 18.386 -39.524 1.00 41.16 352 ASP A CA 1
ATOM 2732 C C . ASP A 1 352 ? -6.839 19.494 -40.336 1.00 41.16 352 ASP A C 1
ATOM 2734 O O . ASP A 1 352 ? -6.104 19.216 -41.287 1.00 41.16 352 ASP A O 1
ATOM 2738 N N . MET A 1 353 ? -7.049 20.763 -39.967 1.00 40.81 353 MET A N 1
ATOM 2739 C CA . MET A 1 353 ? -6.425 21.918 -40.628 1.00 40.81 353 MET A CA 1
ATOM 2740 C C . MET A 1 353 ? -5.079 22.299 -39.998 1.00 40.81 353 MET A C 1
ATOM 2742 O O . MET A 1 353 ? -4.185 22.782 -40.697 1.00 40.81 353 MET A O 1
ATOM 2746 N N . LEU A 1 354 ? -4.933 22.098 -38.684 1.00 41.88 354 LEU A N 1
ATOM 2747 C CA . LEU A 1 354 ? -3.710 22.409 -37.937 1.00 41.88 354 LEU A CA 1
ATOM 2748 C C . LEU A 1 354 ? -2.604 21.378 -38.201 1.00 41.88 354 LEU A C 1
ATOM 2750 O O . LEU A 1 354 ? -1.451 21.761 -38.403 1.00 41.88 354 LEU A O 1
ATOM 2754 N N . SER A 1 355 ? -2.957 20.091 -38.279 1.00 42.97 355 SER A N 1
ATOM 2755 C CA . SER A 1 355 ? -2.010 18.998 -38.536 1.00 42.97 355 SER A CA 1
ATOM 2756 C C . SER A 1 355 ? -1.296 19.135 -39.892 1.00 42.97 355 SER A C 1
ATOM 2758 O O . SER A 1 355 ? -0.074 18.997 -39.963 1.00 42.97 355 SER A O 1
ATOM 2760 N N . ARG A 1 356 ? -2.020 19.512 -40.959 1.00 40.06 356 ARG A N 1
ATOM 2761 C CA . ARG A 1 356 ? -1.456 19.666 -42.318 1.00 40.06 356 ARG A CA 1
ATOM 2762 C C . ARG A 1 356 ? -0.530 20.876 -42.474 1.00 40.06 356 ARG A C 1
ATOM 2764 O O . ARG A 1 356 ? 0.387 20.836 -43.291 1.00 40.06 356 ARG A O 1
ATOM 2771 N N . LYS A 1 357 ? -0.743 21.957 -41.713 1.00 39.72 357 LYS A N 1
ATOM 2772 C CA . LYS A 1 357 ? 0.123 23.153 -41.763 1.00 39.72 357 LYS A CA 1
ATOM 2773 C C . LYS A 1 357 ? 1.400 22.998 -40.932 1.00 39.72 357 LYS A C 1
ATOM 2775 O O . LYS A 1 357 ? 2.436 23.517 -41.339 1.00 39.72 357 LYS A O 1
ATOM 2780 N N . LEU A 1 358 ? 1.352 22.261 -39.820 1.00 40.09 358 LEU A N 1
ATOM 2781 C CA . LEU A 1 358 ? 2.512 22.040 -38.944 1.00 40.09 358 LEU A CA 1
ATOM 2782 C C . LEU A 1 358 ? 3.554 21.077 -39.547 1.00 40.09 358 LEU A C 1
ATOM 2784 O O . LEU A 1 358 ? 4.747 21.258 -39.319 1.00 40.09 358 LEU A O 1
ATOM 2788 N N . GLN A 1 359 ? 3.144 20.124 -40.396 1.00 37.47 359 GLN A N 1
ATOM 2789 C CA . GLN A 1 359 ? 4.069 19.189 -41.060 1.00 37.47 359 GLN A CA 1
ATOM 2790 C C . GLN A 1 359 ? 5.049 19.846 -42.054 1.00 37.47 359 GLN A C 1
ATOM 2792 O O . GLN A 1 359 ? 6.095 19.269 -42.339 1.00 37.47 359 GLN A O 1
ATOM 2797 N N . ARG A 1 360 ? 4.774 21.057 -42.562 1.00 36.81 360 ARG A N 1
ATOM 2798 C CA . ARG A 1 360 ? 5.659 21.751 -43.525 1.00 36.81 360 ARG A CA 1
ATOM 2799 C C . ARG A 1 360 ? 6.852 22.491 -42.898 1.00 36.81 360 ARG A C 1
ATOM 2801 O O . ARG A 1 360 ? 7.695 22.975 -43.642 1.00 36.81 360 ARG A O 1
ATOM 2808 N N . PHE A 1 361 ? 6.951 22.569 -41.568 1.00 39.19 361 PHE A N 1
ATOM 2809 C CA . PHE A 1 361 ? 7.961 23.382 -40.864 1.00 39.19 361 PHE A CA 1
ATOM 2810 C C . PHE A 1 361 ? 9.000 22.577 -40.058 1.00 39.19 361 PHE A C 1
ATOM 2812 O O . PHE A 1 361 ? 9.810 23.164 -39.343 1.00 39.19 361 PHE A O 1
ATOM 2819 N N . ALA A 1 362 ? 9.026 21.246 -40.185 1.00 32.38 362 ALA A N 1
ATOM 2820 C CA . ALA A 1 362 ? 9.856 20.337 -39.383 1.00 32.38 362 ALA A CA 1
ATOM 2821 C C . ALA A 1 362 ? 11.354 20.305 -39.780 1.00 32.38 362 ALA A C 1
ATOM 2823 O O . ALA A 1 362 ? 11.938 19.239 -39.945 1.00 32.38 362 ALA A O 1
ATOM 2824 N N . GLY A 1 363 ? 11.975 21.477 -39.944 1.00 31.14 363 GLY A N 1
ATOM 2825 C CA . GLY A 1 363 ? 13.408 21.622 -40.209 1.00 31.14 363 GLY A CA 1
ATOM 2826 C C . GLY A 1 363 ? 14.195 22.229 -39.050 1.00 31.14 363 GLY A C 1
ATOM 2827 O O . GLY A 1 363 ? 15.300 21.778 -38.777 1.00 31.14 363 GLY A O 1
ATOM 2828 N N . HIS A 1 364 ? 13.658 23.223 -38.339 1.00 29.22 364 HIS A N 1
ATOM 2829 C CA . HIS A 1 364 ? 14.338 23.914 -37.237 1.00 29.22 364 HIS A CA 1
ATOM 2830 C C . HIS A 1 364 ? 13.354 24.152 -36.089 1.00 29.22 364 HIS A C 1
ATOM 2832 O O . HIS A 1 364 ? 12.179 24.427 -36.318 1.00 29.22 364 HIS A O 1
ATOM 2838 N N . LEU A 1 365 ? 13.847 24.029 -34.856 1.00 33.28 365 LEU A N 1
ATOM 2839 C CA . LEU A 1 365 ? 13.128 24.248 -33.602 1.00 33.28 365 LEU A CA 1
ATOM 2840 C C . LEU A 1 365 ? 12.513 25.666 -33.580 1.00 33.28 365 LEU A C 1
ATOM 2842 O O . LEU A 1 365 ? 13.165 26.616 -33.155 1.00 33.28 365 LEU A O 1
ATOM 2846 N N . LEU A 1 366 ? 11.280 25.832 -34.067 1.00 29.02 366 LEU A N 1
ATOM 2847 C CA . LEU A 1 366 ? 10.591 27.122 -34.088 1.00 29.02 366 LEU A CA 1
ATOM 2848 C C . LEU A 1 366 ? 9.162 26.985 -33.551 1.00 29.02 366 LEU A C 1
ATOM 2850 O O . LEU A 1 366 ? 8.312 26.288 -34.103 1.00 29.02 366 LEU A O 1
ATOM 2854 N N . LEU A 1 367 ? 8.939 27.671 -32.431 1.00 31.25 367 LEU A N 1
ATOM 2855 C CA . LEU A 1 367 ? 7.665 27.887 -31.756 1.00 31.25 367 LEU A CA 1
ATOM 2856 C C . LEU A 1 367 ? 6.650 28.506 -32.737 1.00 31.25 367 LEU A C 1
ATOM 2858 O O . LEU A 1 367 ? 6.861 29.619 -33.216 1.00 31.25 367 LEU A O 1
ATOM 2862 N N . VAL A 1 368 ? 5.528 27.834 -33.001 1.00 30.53 368 VAL A N 1
ATOM 2863 C CA . VAL A 1 368 ? 4.392 28.443 -33.711 1.00 30.53 368 VAL A CA 1
ATOM 2864 C C . VAL A 1 368 ? 3.376 28.913 -32.674 1.00 30.53 368 VAL A C 1
ATOM 2866 O O . VAL A 1 368 ? 2.618 28.119 -32.121 1.00 30.53 368 VAL A O 1
ATOM 2869 N N . VAL A 1 369 ? 3.355 30.219 -32.404 1.00 33.31 369 VAL A N 1
ATOM 2870 C CA . VAL A 1 369 ? 2.241 30.878 -31.710 1.00 33.31 369 VAL A CA 1
ATOM 2871 C C . VAL A 1 369 ? 1.173 31.169 -32.764 1.00 33.31 369 VAL A C 1
ATOM 2873 O O . VAL A 1 369 ? 1.319 32.096 -33.558 1.00 33.31 369 VAL A O 1
ATOM 2876 N N . MET A 1 370 ? 0.107 30.367 -32.819 1.00 28.75 370 MET A N 1
ATOM 2877 C CA . MET A 1 370 ? -1.084 30.738 -33.589 1.00 28.75 370 MET A CA 1
ATOM 2878 C C . MET A 1 370 ? -1.914 31.729 -32.771 1.00 28.75 370 MET A C 1
ATOM 2880 O O . MET A 1 370 ? -2.509 31.367 -31.759 1.00 28.75 370 MET A O 1
ATOM 2884 N N . PHE A 1 371 ? -1.960 32.978 -33.230 1.00 28.08 371 PHE A N 1
ATOM 2885 C CA . PHE A 1 371 ? -2.887 33.987 -32.733 1.00 28.08 371 PHE A CA 1
ATOM 2886 C C . PHE A 1 371 ? -4.305 33.690 -33.245 1.00 28.08 371 PHE A C 1
ATOM 2888 O O . PHE A 1 371 ? -4.532 33.626 -34.452 1.00 28.08 371 PHE A O 1
ATOM 2895 N N . ILE A 1 372 ? -5.271 33.560 -32.334 1.00 27.83 372 ILE A N 1
ATOM 2896 C CA . ILE A 1 372 ? -6.672 33.894 -32.619 1.00 27.83 372 ILE A CA 1
ATOM 2897 C C . ILE A 1 372 ? -6.878 35.265 -31.977 1.00 27.83 372 ILE A C 1
ATOM 2899 O O . ILE A 1 372 ? -7.118 35.359 -30.776 1.00 27.83 372 ILE A O 1
ATOM 2903 N N . THR A 1 373 ? -6.672 36.334 -32.746 1.00 25.30 373 THR A N 1
ATOM 2904 C CA . THR A 1 373 ? -6.907 37.707 -32.287 1.00 25.30 373 THR A CA 1
ATOM 2905 C C . THR A 1 373 ? -8.404 38.003 -32.221 1.00 25.30 373 THR A C 1
ATOM 2907 O O . THR A 1 373 ? -9.177 37.644 -33.111 1.00 25.30 373 THR A O 1
ATOM 2910 N N . LYS A 1 374 ? -8.807 38.664 -31.133 1.00 28.00 374 LYS A N 1
ATOM 2911 C CA . LYS A 1 374 ? -10.146 39.205 -30.891 1.00 28.00 374 LYS A CA 1
ATOM 2912 C C . LYS A 1 374 ? -10.439 40.363 -31.857 1.00 28.00 374 LYS A C 1
ATOM 2914 O O . LYS A 1 374 ? -9.539 41.099 -32.253 1.00 28.00 374 LYS A O 1
ATOM 2919 N N . VAL A 1 375 ? -11.713 40.516 -32.213 1.00 25.25 375 VAL A N 1
ATOM 2920 C CA . VAL A 1 375 ? -12.282 41.667 -32.936 1.00 25.25 375 VAL A CA 1
ATOM 2921 C C . VAL A 1 375 ? -11.853 42.994 -32.267 1.00 25.25 375 VAL A C 1
ATOM 2923 O O . VAL A 1 375 ? -11.920 43.111 -31.046 1.00 25.25 375 VAL A O 1
ATOM 2926 N N . ASN A 1 376 ? -11.389 43.942 -33.094 1.00 22.47 376 ASN A N 1
ATOM 2927 C CA . ASN A 1 376 ? -10.748 45.244 -32.801 1.00 22.47 376 ASN A CA 1
ATOM 2928 C C . ASN A 1 376 ? -11.446 46.163 -31.771 1.00 22.47 376 ASN A C 1
ATOM 2930 O O . ASN A 1 376 ? -12.667 46.262 -31.809 1.00 22.47 376 ASN A O 1
ATOM 2934 N N . TYR A 1 377 ? -10.661 46.950 -31.001 1.00 23.58 377 TYR A N 1
ATOM 2935 C CA . TYR A 1 377 ? -10.563 48.433 -31.110 1.00 23.58 377 TYR A CA 1
ATOM 2936 C C . TYR A 1 377 ? -9.368 49.042 -30.305 1.00 23.58 377 TYR A C 1
ATOM 2938 O O . TYR A 1 377 ? -9.320 48.951 -29.087 1.00 23.58 377 TYR A O 1
ATOM 2946 N N . SER A 1 378 ? -8.450 49.693 -31.044 1.00 25.31 378 SER A N 1
ATOM 2947 C CA . SER A 1 378 ? -7.565 50.863 -30.768 1.00 25.31 378 SER A CA 1
ATOM 2948 C C . SER A 1 378 ? -6.574 50.986 -29.573 1.00 25.31 378 SER A C 1
ATOM 2950 O O . SER A 1 378 ? -6.970 51.258 -28.449 1.00 25.31 378 SER A O 1
ATOM 2952 N N . ASN A 1 379 ? -5.289 51.096 -29.970 1.00 25.50 379 ASN A N 1
ATOM 2953 C CA . ASN A 1 379 ? -4.196 52.021 -29.571 1.00 25.50 379 ASN A CA 1
ATOM 2954 C C . ASN A 1 379 ? -3.355 51.900 -28.264 1.00 25.50 379 ASN A C 1
ATOM 2956 O O . ASN A 1 379 ? -3.826 52.090 -27.151 1.00 25.50 379 ASN A O 1
ATOM 2960 N N . SER A 1 380 ? -2.032 51.837 -28.532 1.00 25.27 380 SER A N 1
ATOM 2961 C CA . SER A 1 380 ? -0.837 52.406 -27.854 1.00 25.27 380 SER A CA 1
ATOM 2962 C C . SER A 1 380 ? -0.163 51.726 -26.639 1.00 25.27 380 SER A C 1
ATOM 2964 O O . SER A 1 380 ? -0.473 52.011 -25.493 1.00 25.27 380 SER A O 1
ATOM 2966 N N . ASP A 1 381 ? 0.888 50.950 -26.955 1.00 24.12 381 ASP A N 1
ATOM 2967 C CA . ASP A 1 381 ? 2.316 51.169 -26.612 1.00 24.12 381 ASP A CA 1
ATOM 2968 C C . ASP A 1 381 ? 2.828 51.223 -25.144 1.00 24.12 381 ASP A C 1
ATOM 2970 O O . ASP A 1 381 ? 2.742 52.249 -24.477 1.00 24.12 381 ASP A O 1
ATOM 2974 N N . ARG A 1 382 ? 3.577 50.162 -24.764 1.00 24.98 382 ARG A N 1
ATOM 2975 C CA . ARG A 1 382 ? 5.007 50.119 -24.321 1.00 24.98 382 ARG A CA 1
ATOM 2976 C C . ARG A 1 382 ? 5.342 49.293 -23.058 1.00 24.98 382 ARG A C 1
ATOM 2978 O O . ARG A 1 382 ? 5.049 49.672 -21.934 1.00 24.98 382 ARG A O 1
ATOM 2985 N N . CYS A 1 383 ? 6.200 48.296 -23.326 1.00 25.25 3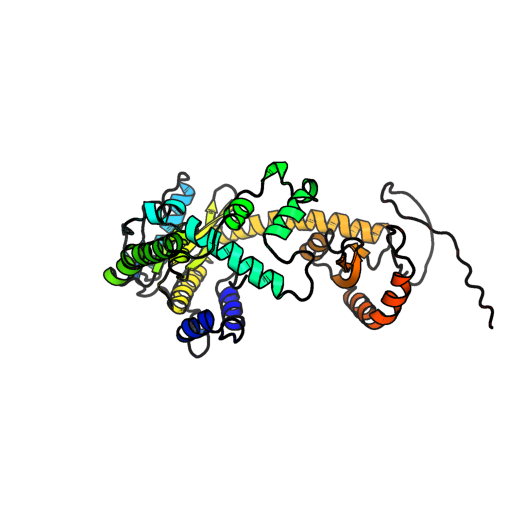83 CYS A N 1
ATOM 2986 C CA . CYS A 1 383 ? 7.358 47.820 -22.548 1.00 25.25 383 CYS A CA 1
ATOM 2987 C C . CYS A 1 383 ? 7.158 46.939 -21.301 1.00 25.25 383 CYS A C 1
ATOM 2989 O O . CYS A 1 383 ? 7.151 47.449 -20.190 1.00 25.25 383 CYS A O 1
ATOM 2991 N N . LEU A 1 384 ? 7.300 45.615 -21.477 1.00 23.78 384 LEU A N 1
ATOM 2992 C CA . LEU A 1 384 ? 8.022 44.751 -20.528 1.00 23.78 384 LEU A CA 1
ATOM 2993 C C . LEU A 1 384 ? 8.919 43.755 -21.285 1.00 23.78 384 LEU A C 1
ATOM 2995 O O . LEU A 1 384 ? 8.504 43.030 -22.186 1.00 23.78 384 LEU A O 1
ATOM 2999 N N . SER A 1 385 ? 10.204 43.819 -20.962 1.00 27.22 385 SER A N 1
ATOM 3000 C CA . SER A 1 385 ? 11.336 43.274 -21.705 1.00 27.22 385 SER A CA 1
ATOM 3001 C C . SER A 1 385 ? 11.793 41.910 -21.177 1.00 27.22 385 SER A C 1
ATOM 3003 O O . SER A 1 385 ? 12.060 41.781 -19.985 1.00 27.22 385 SER A O 1
ATOM 3005 N N . ARG A 1 386 ? 12.029 40.978 -22.120 1.00 26.16 386 ARG A N 1
ATOM 3006 C CA . ARG A 1 386 ? 12.679 39.646 -22.013 1.00 26.16 386 ARG A CA 1
ATOM 3007 C C . ARG A 1 386 ? 11.781 38.415 -21.781 1.00 26.16 386 ARG A C 1
ATOM 3009 O O . ARG A 1 386 ? 12.125 37.518 -21.022 1.00 26.16 386 ARG A O 1
ATOM 3016 N N . LEU A 1 387 ? 10.733 38.295 -22.598 1.00 26.58 387 LEU A N 1
ATOM 3017 C CA . LEU A 1 387 ? 10.364 37.041 -23.277 1.00 26.58 387 LEU A CA 1
ATOM 3018 C C . LEU A 1 387 ? 10.748 37.201 -24.759 1.00 26.58 387 LEU A C 1
ATOM 3020 O O . LEU A 1 387 ? 10.463 38.244 -25.347 1.00 26.58 387 LEU A O 1
ATOM 3024 N N . GLN A 1 388 ? 11.413 36.222 -25.382 1.00 26.31 388 GLN A N 1
ATOM 3025 C CA . GLN A 1 388 ? 11.645 36.266 -26.833 1.00 26.31 388 GLN A CA 1
ATOM 3026 C C . GLN A 1 388 ? 10.333 35.957 -27.576 1.00 26.31 388 GLN A C 1
ATOM 3028 O O . GLN A 1 388 ? 10.024 34.808 -27.877 1.00 26.31 388 GLN A O 1
ATOM 3033 N N . LEU A 1 389 ? 9.563 37.008 -27.861 1.00 28.06 389 LEU A N 1
ATOM 3034 C CA . LEU A 1 389 ? 8.447 37.019 -28.806 1.00 28.06 389 LEU A CA 1
ATOM 3035 C C . LEU A 1 389 ? 8.989 37.398 -30.191 1.00 28.06 389 LEU A C 1
ATOM 3037 O O . LEU A 1 389 ? 9.525 38.491 -30.371 1.00 28.06 389 LEU A O 1
ATOM 3041 N N . TRP A 1 390 ? 8.856 36.515 -31.179 1.00 26.64 390 TRP A N 1
ATOM 3042 C CA . TRP A 1 390 ? 9.185 36.840 -32.570 1.00 26.64 390 TRP A CA 1
ATOM 3043 C C . TRP A 1 390 ? 8.020 37.609 -33.219 1.00 26.64 390 TRP A C 1
ATOM 3045 O O . TRP A 1 390 ? 6.917 37.080 -33.338 1.00 26.64 390 TRP A O 1
ATOM 3055 N N . LYS A 1 391 ? 8.261 38.854 -33.659 1.00 26.23 391 LYS A N 1
ATOM 3056 C CA . LYS A 1 391 ? 7.370 39.623 -34.552 1.00 26.23 391 LYS A CA 1
ATOM 3057 C C . LYS A 1 391 ? 7.781 39.343 -36.002 1.00 26.23 391 LYS A C 1
ATOM 3059 O O . LYS A 1 391 ? 8.811 39.847 -36.439 1.00 26.23 391 LYS A O 1
ATOM 3064 N N . PHE A 1 392 ? 6.988 38.582 -36.754 1.00 25.16 392 PHE A N 1
ATOM 3065 C CA . PHE A 1 392 ? 7.107 38.542 -38.216 1.00 25.16 392 PHE A CA 1
ATOM 3066 C C . PHE A 1 392 ? 6.231 39.639 -38.833 1.00 25.16 392 PHE A C 1
ATOM 3068 O O . PHE A 1 392 ? 5.075 39.814 -38.446 1.00 25.16 392 PHE A O 1
ATOM 3075 N N . GLY A 1 393 ? 6.816 40.413 -39.750 1.00 26.03 393 GLY A N 1
ATOM 3076 C CA . GLY A 1 393 ? 6.126 41.442 -40.525 1.00 26.03 393 GLY A CA 1
ATOM 3077 C C . GLY A 1 393 ? 5.086 40.864 -41.490 1.00 26.03 393 GLY A C 1
ATOM 3078 O O . GLY A 1 393 ? 5.038 39.658 -41.725 1.00 26.03 393 GLY A O 1
ATOM 3079 N N . LYS A 1 394 ? 4.251 41.761 -42.028 1.00 24.05 394 LYS A N 1
ATOM 3080 C CA . LYS A 1 394 ? 3.184 41.493 -43.004 1.00 24.05 394 LYS A CA 1
ATOM 3081 C C . LYS A 1 394 ? 3.596 40.473 -44.072 1.00 24.05 394 LYS A C 1
ATOM 3083 O O . LYS A 1 394 ? 4.592 40.670 -44.760 1.00 24.05 394 LYS A O 1
ATOM 3088 N N . VAL A 1 395 ? 2.749 39.470 -44.280 1.00 25.11 395 VAL A N 1
ATOM 3089 C CA . VAL A 1 395 ? 2.606 38.819 -45.584 1.00 25.11 395 VAL A CA 1
ATOM 3090 C C . VAL A 1 395 ? 1.261 39.277 -46.125 1.00 25.11 395 VAL A C 1
ATOM 3092 O O . VAL A 1 395 ? 0.217 38.905 -45.588 1.00 25.11 395 VAL A O 1
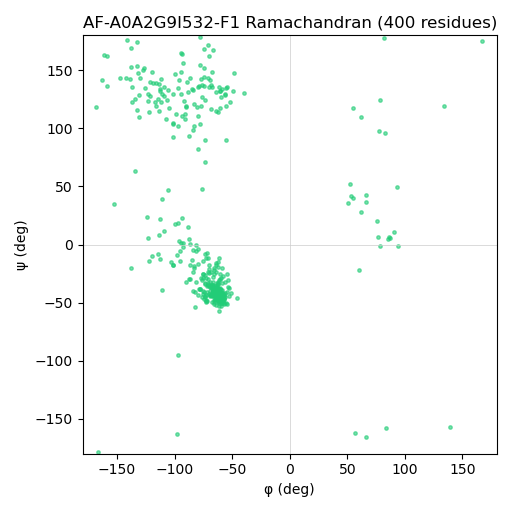ATOM 3095 N N . ASP A 1 396 ? 1.295 40.140 -47.137 1.00 22.11 396 ASP A N 1
ATOM 3096 C CA . ASP A 1 396 ? 0.108 40.513 -47.896 1.00 22.11 396 ASP A CA 1
ATOM 3097 C C . ASP A 1 396 ? -0.424 39.263 -48.611 1.00 22.11 396 ASP A C 1
ATOM 3099 O O . ASP A 1 396 ? 0.228 38.691 -49.484 1.00 22.11 396 ASP A O 1
ATOM 3103 N N . LEU A 1 397 ? -1.623 38.822 -48.229 1.00 23.38 397 LEU A N 1
ATOM 3104 C CA . LEU A 1 397 ? -2.418 37.889 -49.021 1.00 23.38 397 LEU A CA 1
ATOM 3105 C C . LEU A 1 397 ? -3.106 38.693 -50.126 1.00 23.38 397 LEU A C 1
ATOM 3107 O O . LEU A 1 397 ? -4.267 39.078 -50.003 1.00 23.38 397 LEU A O 1
ATOM 3111 N N . ALA A 1 398 ? -2.382 38.952 -51.213 1.00 22.44 398 ALA A N 1
ATOM 3112 C CA . ALA A 1 398 ? -3.034 39.233 -52.479 1.00 22.44 398 ALA A CA 1
ATOM 3113 C C . ALA A 1 398 ? -3.699 37.933 -52.957 1.00 22.44 398 ALA A C 1
ATOM 3115 O O . ALA A 1 398 ? -3.029 36.932 -53.213 1.00 22.44 398 ALA A O 1
ATOM 3116 N N . CYS A 1 399 ? -5.028 37.941 -53.058 1.00 28.42 399 CYS A N 1
ATOM 3117 C CA . CYS A 1 399 ? -5.725 36.999 -53.921 1.00 28.42 399 CYS A CA 1
ATOM 3118 C C . CYS A 1 399 ? -5.277 37.268 -55.359 1.00 28.42 399 CYS A C 1
ATOM 3120 O O . CYS A 1 399 ? -5.617 38.306 -55.919 1.00 28.42 399 CYS A O 1
ATOM 3122 N N . SER A 1 400 ? -4.575 36.324 -55.976 1.00 22.58 400 SER A N 1
ATOM 3123 C CA . SER A 1 400 ? -4.637 36.156 -57.423 1.00 22.58 400 SER A CA 1
ATOM 3124 C C . SER A 1 400 ? -5.084 34.734 -57.714 1.00 22.58 400 SER A C 1
ATOM 3126 O O . SER A 1 400 ? -4.403 33.765 -57.386 1.00 22.58 400 SER A O 1
ATOM 3128 N N . SER A 1 401 ? -6.269 34.651 -58.300 1.00 30.62 401 SER A N 1
ATOM 3129 C CA . SER A 1 401 ? -6.793 33.496 -59.006 1.00 30.62 401 SER A CA 1
ATOM 3130 C C . SER A 1 401 ? -5.802 32.995 -60.057 1.00 30.62 401 SER A C 1
ATOM 3132 O O . SER A 1 401 ? -5.466 33.760 -60.964 1.00 30.62 401 SER A O 1
ATOM 3134 N N . GLN A 1 402 ? -5.405 31.728 -59.957 1.00 28.72 402 GLN A N 1
ATOM 3135 C CA . GLN A 1 402 ? -5.397 30.744 -61.046 1.00 28.72 402 GLN A CA 1
ATOM 3136 C C . GLN A 1 402 ? -5.117 29.351 -60.489 1.00 28.72 402 GLN A C 1
ATOM 3138 O O . GLN A 1 402 ? -4.237 29.236 -59.606 1.00 28.72 402 GLN A O 1
#

Organism: NCBI:txid429701

Radius of gyration: 27.86 Å; Cα contacts (8 Å, |Δi|>4): 511; chains: 1; bounding box: 49×74×84 Å

Secondary structure (DSSP, 8-state):
--S---SSHHHHHHHHHHH-S--TTSHHHHHHHHTTSPTT-SGGG--TTTTTT-EEEE--TTTS--S-HHHHHHHHHHHHHHHHTT-EEE-S---TTHHHHH-TTTTTHHHHHHHHHHHHHHHHHHH-SS-S--SHHHHHHHHHHTTTTTTHHHH--HHHHHHHT--SS-HHHHHHHHHHHHHHIIIIIHHHHHHT-SEEEEETTTTHHHHHHHT--EEEEEEEE-TT--EEEEEEE--TT-HHHHHHHHHHHHHHHTT-HHHHHHHHHHHHHHHHHHHHHHHHHHHHHHHHTT-SEEEEEHHHHHHHHHHHT--EEEEEEEE-TTS-EEEEEEEE-TT-HHHHHHHHTTHHHHHHHHGGGTTS--------PPSP----------S---------------

Sequence (402 aa):
MNRPMCRTVSDAVHVLDAIVGYDNNDPQATRSASKYIPHGGYSQFLKPNGLKGKRLGIVRDLFFQFSDKLVKHTSEQNLQTLRQNGAVLVDNLEIANLNTILDYILRGELTALLAEFKISLNDYLRELVASPVRSLAAVIAFNKKFSDVEKIKEFGQDLFLASEATNGIGDLEKKALRNLTKLTRNGFEKLMEQNKLDAIVTAGANVASVLAIGGFPGITVPAAYDRKGVPIGICFGGLKGFEPRLIEIAYAFEQATKTNEELNEVMDRWIRTMLKRLEDFSRNEFEKLMKEHELNVIITPSSRFFPILAIGGYPGITVPAGYGSDGMPFGIRIGGLKGTEPALSLSLLKQDMLSRKLQRFAGHLLLVVMFITKVNYSNSDRCLSRLQLWKFGKVDLACSSQ

Mean predicted aligned error: 15.42 Å

Solvent-accessible surface area (backbone atoms only — not comparable to full-atom values): 23305 Å² total; per-residue (Å²): 135,95,67,65,83,59,98,42,62,68,57,24,32,56,46,41,54,73,71,63,63,74,39,88,92,43,51,75,64,21,54,69,51,46,79,52,61,55,89,88,46,56,64,81,29,69,32,73,69,38,25,55,73,36,29,34,32,28,44,46,78,89,31,66,76,59,91,48,68,66,56,46,52,50,52,51,51,52,54,49,50,42,43,76,50,39,26,45,75,45,69,78,43,76,54,54,63,46,70,44,57,70,33,53,67,80,35,22,50,52,60,34,48,31,21,49,46,41,53,52,49,25,53,54,36,59,71,45,94,77,66,101,42,56,34,61,69,43,46,54,52,48,40,64,75,42,27,83,82,63,36,36,88,82,72,52,57,62,69,58,55,57,15,64,71,45,90,50,87,48,71,66,28,52,50,19,53,51,41,33,50,49,49,30,51,64,7,57,51,42,46,36,62,78,70,61,41,58,26,37,48,33,50,34,69,68,58,47,56,64,29,55,68,61,68,30,47,69,51,73,45,84,69,46,62,46,99,86,66,49,79,34,32,37,21,38,38,32,56,77,67,30,58,58,55,45,40,10,36,50,32,12,50,47,62,68,49,69,74,38,62,68,56,52,51,50,51,49,50,48,49,49,51,54,48,45,56,50,27,52,58,25,40,56,54,50,51,45,54,31,58,79,66,72,46,64,63,49,77,41,65,49,88,80,51,51,66,42,34,64,61,47,70,30,48,67,50,75,43,85,69,50,63,46,99,84,68,48,77,42,39,42,25,43,33,29,54,80,89,35,59,69,64,58,55,55,55,62,77,46,50,80,62,54,57,68,62,58,68,78,56,85,82,61,101,69,89,81,81,80,81,80,79,76,85,85,87,88,90,83,90,87,89,85,89,87,73,98,74,86,84,80,77,90,76,83,82,74,88,72,91,128

InterPro domains:
  IPR023631 Amidase signature domain [PF01425] (4-205)
  IPR036928 Amidase signature (AS) superfamily [G3DSA:3.90.1300.10] (2-260)
  IPR036928 Amidase signature (AS) superfamily [G3DSA:3.90.1300.10] (261-349)
  IPR036928 Amidase signature (AS) superfamily [SSF75304] (3-258)
  IPR036928 Amidase signature (AS) superfamily [SSF75304] (275-344)

Foldseek 3Di:
DQAADDQALLVRQVSCQVRQAADPVPNPVNVVQVVLADDPGLNVLLALLLLAAAEAEEQCPPQQDDPDPVSNVLVVVLVVLSVVSHHHYDYNDFFPPVVCLLDCVSLLVLVLCLQCVQVVVLVVLCPDPDDPDNGLVRVLVVCVVVVVVNVCVPPNDVSSVSSVPDPHDDPSSVVSLVSLVVSLVRTVVCRCVVSVHLWYKGKACSCVSSCVSQVWDKDWHFRDADPVLHTIIMMTTHGRSSSSSNSNSRSNSNSSRVPPPRRVVSVCVCCCVVLVVLQVVLVVVVVCVCVVVVHFKDKAWPPPCVSSCVSNVWDKDWAFAQADPSRHTTTIMITGGPPCVVVRVVVVVCNVVNNVVSVVPRPDPDDDDDDPDDDDDDDDDDDDDDDPDDDDDDDDPDDDDD

pLDDT: mean 76.79, std 23.9, range [22.11, 98.75]

Nearest PDB structures (foldseek):
  5ewq-assembly1_A  TM=9.059E-01  e=3.772E-16  Bacillus anthracis
  5ewq-assembly2_B  TM=9.007E-01  e=1.424E-15  Bacillus anthracis
  5ewq-assembly3_C  TM=8.997E-01  e=1.498E-15  Bacillus anthracis
  3lj7-assembly2_B  TM=6.160E-01  e=7.397E-05  Rattus norvegicus
  4hbp-assembly1_B  TM=5.970E-01  e=1.365E-04  Rattus norvegicus